Protein 9JWS (pdb70)

Secondary structure (DSSP, 8-state):
--HHHHHHHHHHHHHHHHHHHHHHTT--SHHHHHHHHHHHHHHHHHHHHHHHHHTT-SEE--EEHHHHHHHHHHHHHHHHHHHHHHT--HHHHHHHHHHHHHHHHHHHHHHH--SSSHHHHHHHHHHHHHHHHHHHHHHTHHHHHHHHH-HHHHHHHHHHHHHHHHHHTTHHHHHHHSSTTS-SSS-HHHHHHHHHHHHIIIIIIHHHHHHHTHHHHH--/--HHHHHHHHHHHHHHHHHHHHHHTT--SHHHHHHHHHHHHHHHHHHHHHHHHHTT-SEE--EEHHHHHHHHHHHHHHHHHHHHHHT--HHHHHHHHHHHHHHHHHHHHHHH--SSSHHHHHHHHHHHHHHHHHHHHHHTHHHHHHHHH-HHHHHHHHHHHHHHHHHHTTHHHHHHHSSTTS-SSS-HHHHHHHHHHHHIIIIIIHHHHHHHTHHHHHHTT--

B-factor: mean 29.85, std 14.88, range [8.4, 83.95]

Organism: Haloquadratum walsbyi (strain DSM 16790 / HBSQ001) (NCBI:txid362976)

Structure (mmCIF, N/CA/C/O backbone):
data_9JWS
#
_entry.id   9JWS
#
_cell.length_a   61.460
_cell.length_b   62.470
_cell.length_c   122.350
_cell.angle_alpha   90.00
_cell.angle_beta   90.00
_cell.angle_gamma   90.00
#
_symmetry.space_group_name_H-M   'P 21 21 21'
#
loop_
_entity.id
_entity.type
_entity.pdbx_description
1 polymer 'Bacteriorhodopsin-II-like protein'
2 non-polymer RETINAL
3 non-polymer 'MAGNESIUM ION'
4 water water
#
loop_
_atom_site.group_PDB
_atom_site.id
_atom_site.type_symbol
_atom_site.label_atom_id
_atom_site.label_alt_id
_atom_site.label_comp_id
_atom_site.label_asym_id
_atom_site.label_entity_id
_atom_site.label_seq_id
_atom_site.pdbx_PDB_ins_code
_atom_site.Cartn_x
_atom_site.Cartn_y
_atom_site.Cartn_z
_atom_site.occupancy
_atom_site.B_iso_or_equiv
_atom_site.auth_seq_id
_atom_site.auth_comp_id
_atom_site.auth_asym_id
_atom_site.auth_atom_id
_atom_site.pdbx_PDB_model_num
ATOM 1 N N . SER A 1 6 ? -21.152 21.023 16.528 1.00 29.17 6 SER A N 1
ATOM 2 C CA . SER A 1 6 ? -20.910 22.121 15.599 1.00 39.21 6 SER A CA 1
ATOM 3 C C . SER A 1 6 ? -20.680 21.603 14.185 1.00 31.19 6 SER A C 1
ATOM 4 O O . SER A 1 6 ? -20.258 22.348 13.300 1.00 24.44 6 SER A O 1
ATOM 7 N N . GLU A 1 7 ? -20.964 20.320 13.976 1.00 27.47 7 GLU A N 1
ATOM 8 C CA . GLU A 1 7 ? -20.740 19.691 12.683 1.00 36.43 7 GLU A CA 1
ATOM 9 C C . GLU A 1 7 ? -21.971 19.699 11.787 1.00 26.12 7 GLU A C 1
ATOM 10 O O . GLU A 1 7 ? -21.843 19.419 10.590 1.00 24.68 7 GLU A O 1
ATOM 16 N N . ALA A 1 8 ? -23.154 19.993 12.334 1.00 33.09 8 ALA A N 1
ATOM 17 C CA . ALA A 1 8 ? -24.358 20.036 11.512 1.00 20.05 8 ALA A CA 1
ATOM 18 C C . ALA A 1 8 ? -24.252 21.085 10.412 1.00 21.51 8 ALA A C 1
ATOM 19 O O . ALA A 1 8 ? -24.748 20.869 9.300 1.00 21.58 8 ALA A O 1
ATOM 21 N N . THR A 1 9 ? -23.585 22.208 10.692 1.00 22.32 9 THR A N 1
ATOM 22 C CA . THR A 1 9 ? -23.402 23.240 9.676 1.00 22.25 9 THR A CA 1
ATOM 23 C C . THR A 1 9 ? -22.596 22.711 8.496 1.00 24.61 9 THR A C 1
ATOM 24 O O . THR A 1 9 ? -22.966 22.913 7.333 1.00 26.55 9 THR A O 1
ATOM 28 N N . TRP A 1 10 ? -21.498 22.008 8.776 1.00 20.58 10 TRP A N 1
ATOM 29 C CA . TRP A 1 10 ? -20.664 21.493 7.696 1.00 19.07 10 TRP A CA 1
ATOM 30 C C . TRP A 1 10 ? -21.324 20.323 6.979 1.00 15.24 10 TRP A C 1
ATOM 31 O O . TRP A 1 10 ? -21.152 20.167 5.764 1.00 13.37 10 TRP A O 1
ATOM 42 N N . LEU A 1 11 ? -22.102 19.512 7.699 1.00 12.67 11 LEU A N 1
ATOM 43 C CA . LEU A 1 11 ? -22.862 18.454 7.042 1.00 20.51 11 LEU A CA 1
ATOM 44 C C . LEU A 1 11 ? -23.905 19.033 6.090 1.00 22.50 11 LEU A C 1
ATOM 45 O O . LEU A 1 11 ? -24.091 18.524 4.978 1.00 20.45 11 LEU A O 1
ATOM 50 N N . TRP A 1 12 ? -24.574 20.118 6.490 1.00 17.75 12 TRP A N 1
ATOM 51 C CA . TRP A 1 12 ? -25.546 20.743 5.597 1.00 23.24 12 TRP A CA 1
ATOM 52 C C . TRP A 1 12 ? -24.868 21.462 4.436 1.00 21.25 12 TRP A C 1
ATOM 53 O O . TRP A 1 12 ? -25.423 21.517 3.331 1.00 21.26 12 TRP A O 1
ATOM 64 N N . ILE A 1 13 ? -23.672 22.010 4.661 1.00 20.03 13 ILE A N 1
ATOM 65 C CA . ILE A 1 13 ? -22.906 22.597 3.563 1.00 20.69 13 ILE A CA 1
ATOM 66 C C . ILE A 1 13 ? -22.561 21.529 2.530 1.00 18.80 13 ILE A C 1
ATOM 67 O O . ILE A 1 13 ? -22.741 21.727 1.321 1.00 20.49 13 ILE A O 1
ATOM 72 N N . GLY A 1 14 ? -22.061 20.380 2.993 1.00 18.83 14 GLY A N 1
ATOM 73 C CA . GLY A 1 14 ? -21.802 19.279 2.078 1.00 18.01 14 GLY A CA 1
ATOM 74 C C . GLY A 1 14 ? -23.056 18.810 1.364 1.00 15.68 14 GLY A C 1
ATOM 75 O O . GLY A 1 14 ? -23.028 18.524 0.162 1.00 16.76 14 GLY A O 1
ATOM 76 N N . THR A 1 15 ? -24.173 18.737 2.091 1.00 13.27 15 THR A N 1
ATOM 77 C CA . THR A 1 15 ? -25.444 18.338 1.494 1.00 17.00 15 THR A CA 1
ATOM 78 C C . THR A 1 15 ? -25.815 19.255 0.336 1.00 20.19 15 THR A C 1
ATOM 79 O O . THR A 1 15 ? -26.054 18.796 -0.788 1.00 18.36 15 THR A O 1
ATOM 83 N N . ILE A 1 16 ? -25.871 20.563 0.602 1.00 21.56 16 ILE A N 1
ATOM 84 C CA . ILE A 1 16 ? -26.285 21.521 -0.419 1.00 20.83 16 ILE A CA 1
ATOM 85 C C . ILE A 1 16 ? -25.307 21.526 -1.588 1.00 21.25 16 ILE A C 1
ATOM 86 O O . ILE A 1 16 ? -25.716 21.622 -2.752 1.00 21.53 16 ILE A O 1
ATOM 91 N N . GLY A 1 17 ? -24.004 21.438 -1.305 1.00 20.42 17 GLY A N 1
ATOM 92 C CA . GLY A 1 17 ? -23.032 21.419 -2.388 1.00 18.54 17 GLY A CA 1
ATOM 93 C C . GLY A 1 17 ? -23.208 20.224 -3.305 1.00 15.49 17 GLY A C 1
ATOM 94 O O . GLY A 1 17 ? -23.201 20.358 -4.534 1.00 14.13 17 GLY A O 1
ATOM 95 N N . MET A 1 18 ? -23.379 19.035 -2.718 1.00 17.78 18 MET A N 1
ATOM 96 C CA . MET A 1 18 ? -23.619 17.844 -3.525 1.00 20.40 18 MET A CA 1
ATOM 97 C C . MET A 1 18 ? -24.920 17.963 -4.311 1.00 22.14 18 MET A C 1
ATOM 98 O O . MET A 1 18 ? -24.995 17.528 -5.466 1.00 19.06 18 MET A O 1
ATOM 103 N N . VAL A 1 19 ? -25.956 18.547 -3.702 1.00 19.19 19 VAL A N 1
ATOM 104 C CA . VAL A 1 19 ? -27.234 18.705 -4.394 1.00 17.50 19 VAL A CA 1
ATOM 105 C C . VAL A 1 19 ? -27.071 19.609 -5.611 1.00 19.69 19 VAL A C 1
ATOM 106 O O . VAL A 1 19 ? -27.577 19.311 -6.701 1.00 20.23 19 VAL A O 1
ATOM 110 N N . LEU A 1 20 ? -26.380 20.739 -5.436 1.00 13.25 20 LEU A N 1
ATOM 111 C CA . LEU A 1 20 ? -26.151 21.646 -6.558 1.00 17.37 20 LEU A CA 1
ATOM 112 C C . LEU A 1 20 ? -25.341 20.970 -7.658 1.00 17.53 20 LEU A C 1
ATOM 113 O O . LEU A 1 20 ? -25.667 21.097 -8.846 1.00 17.16 20 LEU A O 1
ATOM 118 N N . GLY A 1 21 ? -24.282 20.248 -7.284 1.00 20.61 21 GLY A N 1
ATOM 119 C CA . GLY A 1 21 ? -23.514 19.517 -8.280 1.00 19.89 21 GLY A CA 1
ATOM 120 C C . GLY A 1 21 ? -24.359 18.519 -9.050 1.00 22.16 21 GLY A C 1
ATOM 121 O O . GLY A 1 21 ? -24.261 18.419 -10.278 1.00 23.95 21 GLY A O 1
ATOM 122 N N . THR A 1 22 ? -25.211 17.775 -8.340 1.00 16.54 22 THR A N 1
ATOM 123 C CA . THR A 1 22 ? -26.047 16.771 -8.988 1.00 21.90 22 THR A CA 1
ATOM 124 C C . THR A 1 22 ? -27.049 17.416 -9.935 1.00 23.24 22 THR A C 1
ATOM 125 O O . THR A 1 22 ? -27.245 16.944 -11.060 1.00 21.96 22 THR A O 1
ATOM 129 N N . VAL A 1 23 ? -27.714 18.483 -9.486 1.00 17.89 23 VAL A N 1
ATOM 130 C CA . VAL A 1 23 ? -28.696 19.153 -10.334 1.00 23.91 23 VAL A CA 1
ATOM 131 C C . VAL A 1 23 ? -28.024 19.715 -11.579 1.00 27.36 23 VAL A C 1
ATOM 132 O O . VAL A 1 23 ? -28.559 19.618 -12.691 1.00 27.80 23 VAL A O 1
ATOM 136 N N . TYR A 1 24 ? -26.827 20.285 -11.419 1.00 28.13 24 TYR A N 1
ATOM 137 C CA . TYR A 1 24 ? -26.105 20.829 -12.563 1.00 26.16 24 TYR A CA 1
ATOM 138 C C . TYR A 1 24 ? -25.739 19.728 -13.552 1.00 23.55 24 TYR A C 1
ATOM 139 O O . TYR A 1 24 ? -25.936 19.875 -14.765 1.00 25.00 24 TYR A O 1
ATOM 148 N N . PHE A 1 25 ? -25.219 18.605 -13.047 1.00 26.72 25 PHE A N 1
ATOM 149 C CA . PHE A 1 25 ? -24.863 17.498 -13.930 1.00 26.07 25 PHE A CA 1
ATOM 150 C C . PHE A 1 25 ? -26.092 16.938 -14.640 1.00 30.60 25 PHE A C 1
ATOM 151 O O . PHE A 1 25 ? -26.030 16.587 -15.826 1.00 27.79 25 PHE A O 1
ATOM 159 N N . ALA A 1 26 ? -27.224 16.862 -13.935 1.00 21.90 26 ALA A N 1
ATOM 160 C CA . ALA A 1 26 ? -28.442 16.336 -14.543 1.00 31.40 26 ALA A CA 1
ATOM 161 C C . ALA A 1 26 ? -28.957 17.261 -15.637 1.00 31.68 26 ALA A C 1
ATOM 162 O O . ALA A 1 26 ? -29.376 16.796 -16.704 1.00 32.96 26 ALA A O 1
ATOM 164 N N . VAL A 1 27 ? -28.933 18.574 -15.393 1.00 26.51 27 VAL A N 1
ATOM 165 C CA . VAL A 1 27 ? -29.369 19.521 -16.416 1.00 33.17 27 VAL A CA 1
ATOM 166 C C . VAL A 1 27 ? -28.433 19.465 -17.617 1.00 36.62 27 VAL A C 1
ATOM 167 O O . VAL A 1 27 ? -28.867 19.593 -18.769 1.00 40.63 27 VAL A O 1
ATOM 171 N N . ARG A 1 28 ? -27.136 19.259 -17.371 1.00 37.23 28 ARG A N 1
ATOM 172 C CA . ARG A 1 28 ? -26.200 19.064 -18.473 1.00 34.86 28 ARG A CA 1
ATOM 173 C C . ARG A 1 28 ? -26.433 17.757 -19.216 1.00 44.06 28 ARG A C 1
ATOM 174 O O . ARG A 1 28 ? -26.060 17.652 -20.390 1.00 47.78 28 ARG A O 1
ATOM 182 N N . GLY A 1 29 ? -27.036 16.762 -18.564 1.00 43.15 29 GLY A N 1
ATOM 183 C CA . GLY A 1 29 ? -27.136 15.447 -19.170 1.00 44.74 29 GLY A CA 1
ATOM 184 C C . GLY A 1 29 ? -28.093 15.370 -20.343 1.00 45.83 29 GLY A C 1
ATOM 185 O O . GLY A 1 29 ? -27.852 14.613 -21.288 1.00 50.89 29 GLY A O 1
ATOM 186 N N . ARG A 1 30 ? -29.180 16.139 -20.304 1.00 42.79 30 ARG A N 1
ATOM 187 C CA . ARG A 1 30 ? -30.227 16.000 -21.308 1.00 52.06 30 ARG A CA 1
ATOM 188 C C . ARG A 1 30 ? -29.688 16.286 -22.707 1.00 53.90 30 ARG A C 1
ATOM 189 O O . ARG A 1 30 ? -28.743 17.058 -22.892 1.00 57.30 30 ARG A O 1
ATOM 197 N N . GLY A 1 31 ? -30.297 15.639 -23.698 1.00 53.86 31 GLY A N 1
ATOM 198 C CA . GLY A 1 31 ? -29.892 15.807 -25.077 1.00 53.01 31 GLY A CA 1
ATOM 199 C C . GLY A 1 31 ? -28.722 14.958 -25.515 1.00 63.39 31 GLY A C 1
ATOM 200 O O . GLY A 1 31 ? -28.184 15.194 -26.604 1.00 75.15 31 GLY A O 1
ATOM 201 N N . SER A 1 32 ? -28.310 13.979 -24.714 1.00 62.80 32 SER A N 1
ATOM 202 C CA . SER A 1 32 ? -27.161 13.153 -25.059 1.00 61.57 32 SER A CA 1
ATOM 203 C C . SER A 1 32 ? -27.534 12.152 -26.144 1.00 63.79 32 SER A C 1
ATOM 204 O O . SER A 1 32 ? -28.631 11.586 -26.138 1.00 59.62 32 SER A O 1
ATOM 207 N N . THR A 1 33 ? -26.609 11.933 -27.077 1.00 70.02 33 THR A N 1
ATOM 208 C CA . THR A 1 33 ? -26.857 11.089 -28.239 1.00 72.77 33 THR A CA 1
ATOM 209 C C . THR A 1 33 ? -26.071 9.784 -28.197 1.00 70.64 33 THR A C 1
ATOM 210 O O . THR A 1 33 ? -26.668 8.703 -28.181 1.00 73.49 33 THR A O 1
ATOM 214 N N . ASP A 1 34 ? -24.744 9.853 -28.181 1.00 67.10 34 ASP A N 1
ATOM 215 C CA . ASP A 1 34 ? -23.940 8.640 -28.194 1.00 68.60 34 ASP A CA 1
ATOM 216 C C . ASP A 1 34 ? -24.064 7.909 -26.859 1.00 62.64 34 ASP A C 1
ATOM 217 O O . ASP A 1 34 ? -24.047 8.543 -25.799 1.00 63.66 34 ASP A O 1
ATOM 222 N N . PRO A 1 35 ? -24.192 6.579 -26.877 1.00 65.14 35 PRO A N 1
ATOM 223 C CA . PRO A 1 35 ? -24.377 5.844 -25.614 1.00 62.18 35 PRO A CA 1
ATOM 224 C C . PRO A 1 35 ? -23.195 5.950 -24.666 1.00 62.38 35 PRO A C 1
ATOM 225 O O . PRO A 1 35 ? -23.380 5.820 -23.449 1.00 61.97 35 PRO A O 1
ATOM 229 N N . GLU A 1 36 ? -21.983 6.170 -25.180 1.00 62.15 36 GLU A N 1
ATOM 230 C CA . GLU A 1 36 ? -20.839 6.372 -24.295 1.00 57.26 36 GLU A CA 1
ATOM 231 C C . GLU A 1 36 ? -20.995 7.656 -23.490 1.00 47.38 36 GLU A C 1
ATOM 232 O O . GLU A 1 36 ? -20.738 7.675 -22.277 1.00 42.29 36 GLU A O 1
ATOM 238 N N . GLN A 1 37 ? -21.412 8.741 -24.150 1.00 44.75 37 GLN A N 1
ATOM 239 C CA . GLN A 1 37 ? -21.747 9.953 -23.416 1.00 43.33 37 GLN A CA 1
ATOM 240 C C . GLN A 1 37 ? -22.829 9.673 -22.388 1.00 42.77 37 GLN A C 1
ATOM 241 O O . GLN A 1 37 ? -22.786 10.203 -21.275 1.00 42.69 37 GLN A O 1
ATOM 247 N N . GLN A 1 38 ? -23.796 8.824 -22.736 1.00 44.46 38 GLN A N 1
ATOM 248 C CA . GLN A 1 38 ? -24.858 8.506 -21.790 1.00 47.48 38 GLN A CA 1
ATOM 249 C C . GLN A 1 38 ? -24.299 7.809 -20.558 1.00 47.59 38 GLN A C 1
ATOM 250 O O . GLN A 1 38 ? -24.679 8.140 -19.432 1.00 43.12 38 GLN A O 1
ATOM 256 N N . THR A 1 39 ? -23.372 6.867 -20.748 1.00 44.16 39 THR A N 1
ATOM 257 C CA . THR A 1 39 ? -22.715 6.229 -19.610 1.00 43.41 39 THR A CA 1
ATOM 258 C C . THR A 1 39 ? -22.003 7.264 -18.748 1.00 33.14 39 THR A C 1
ATOM 259 O O . THR A 1 39 ? -22.126 7.261 -17.512 1.00 31.14 39 THR A O 1
ATOM 263 N N . TYR A 1 40 ? -21.241 8.151 -19.393 1.00 33.87 40 TYR A N 1
ATOM 264 C CA . TYR A 1 40 ? -20.537 9.206 -18.669 1.00 36.33 40 TYR A CA 1
ATOM 265 C C . TYR A 1 40 ? -21.502 10.030 -17.826 1.00 35.89 40 TYR A C 1
ATOM 266 O O . TYR A 1 40 ? -21.252 10.286 -16.643 1.00 29.56 40 TYR A O 1
ATOM 275 N N . TYR A 1 41 ? -22.616 10.451 -18.426 1.00 31.40 41 TYR A N 1
ATOM 276 C CA . TYR A 1 41 ? -23.573 11.304 -17.728 1.00 32.40 41 TYR A CA 1
ATOM 277 C C . TYR A 1 41 ? -24.225 10.565 -16.565 1.00 26.27 41 TYR A C 1
ATOM 278 O O . TYR A 1 41 ? -24.326 11.106 -15.457 1.00 23.61 41 TYR A O 1
ATOM 287 N N . ILE A 1 42 ? -24.655 9.320 -16.791 1.00 32.09 42 ILE A N 1
ATOM 288 C CA . ILE A 1 42 ? -25.291 8.549 -15.722 1.00 27.13 42 ILE A CA 1
ATOM 289 C C . ILE A 1 42 ? -24.348 8.414 -14.533 1.00 25.54 42 ILE A C 1
ATOM 290 O O . ILE A 1 42 ? -24.725 8.690 -13.390 1.00 26.62 42 ILE A O 1
ATOM 295 N N . ILE A 1 43 ? -23.101 8.005 -14.785 1.00 25.57 43 ILE A N 1
ATOM 296 C CA . ILE A 1 43 ? -22.159 7.783 -13.687 1.00 25.59 43 ILE A CA 1
ATOM 297 C C . ILE A 1 43 ? -21.824 9.097 -12.983 1.00 23.85 43 ILE A C 1
ATOM 298 O O . ILE A 1 43 ? -21.857 9.191 -11.743 1.00 21.78 43 ILE A O 1
ATOM 303 N N . THR A 1 44 ? -21.476 10.126 -13.764 1.00 22.49 44 THR A N 1
ATOM 304 C CA . THR A 1 44 ? -21.043 11.403 -13.217 1.00 22.39 44 THR A CA 1
ATOM 305 C C . THR A 1 44 ? -22.154 12.118 -12.463 1.00 21.92 44 THR A C 1
ATOM 306 O O . THR A 1 44 ? -21.860 12.926 -11.578 1.00 19.87 44 THR A O 1
ATOM 310 N N . THR A 1 45 ? -23.419 11.837 -12.781 1.00 26.75 45 THR A N 1
ATOM 311 C CA . THR A 1 45 ? -24.520 12.383 -11.999 1.00 21.85 45 THR A CA 1
ATOM 312 C C . THR A 1 45 ? -24.875 11.500 -10.811 1.00 18.76 45 THR A C 1
ATOM 313 O O . THR A 1 45 ? -25.322 12.013 -9.778 1.00 21.72 45 THR A O 1
ATOM 317 N N . LEU A 1 46 ? -24.666 10.186 -10.926 1.00 16.38 46 LEU A N 1
ATOM 318 C CA . LEU A 1 46 ? -24.979 9.282 -9.827 1.00 21.24 46 LEU A CA 1
ATOM 319 C C . LEU A 1 46 ? -24.032 9.465 -8.650 1.00 18.98 46 LEU A C 1
ATOM 320 O O . LEU A 1 46 ? -24.444 9.292 -7.498 1.00 19.50 46 LEU A O 1
ATOM 325 N N . ILE A 1 47 ? -22.773 9.806 -8.910 1.00 17.90 47 ILE A N 1
ATOM 326 C CA . ILE A 1 47 ? -21.803 9.959 -7.819 1.00 15.70 47 ILE A CA 1
ATOM 327 C C . ILE A 1 47 ? -22.236 11.050 -6.833 1.00 17.45 47 ILE A C 1
ATOM 328 O O . ILE A 1 47 ? -22.414 10.758 -5.632 1.00 16.97 47 ILE A O 1
ATOM 333 N N . PRO A 1 48 ? -22.440 12.305 -7.264 1.00 19.19 48 PRO A N 1
ATOM 334 C CA . PRO A 1 48 ? -22.838 13.336 -6.295 1.00 22.64 48 PRO A CA 1
ATOM 335 C C . PRO A 1 48 ? -24.222 13.120 -5.715 1.00 20.06 48 PRO A C 1
ATOM 336 O O . PRO A 1 48 ? -24.482 13.597 -4.608 1.00 23.26 48 PRO A O 1
ATOM 340 N N . ALA A 1 49 ? -25.115 12.413 -6.413 1.00 18.56 49 ALA A N 1
ATOM 341 C CA . ALA A 1 49 ? -26.428 12.125 -5.842 1.00 19.96 49 ALA A CA 1
ATOM 342 C C . ALA A 1 49 ? -26.314 11.193 -4.641 1.00 19.53 49 ALA A C 1
ATOM 343 O O . ALA A 1 49 ? -26.954 11.419 -3.604 1.00 19.35 49 ALA A O 1
ATOM 345 N N . ILE A 1 50 ? -25.505 10.138 -4.765 1.00 22.19 50 ILE A N 1
ATOM 346 C CA . ILE A 1 50 ? -25.243 9.257 -3.631 1.00 20.74 50 ILE A CA 1
ATOM 347 C C . ILE A 1 50 ? -24.585 10.036 -2.500 1.00 21.12 50 ILE A C 1
ATOM 348 O O . ILE A 1 50 ? -24.924 9.859 -1.318 1.00 24.32 50 ILE A O 1
ATOM 353 N N . ALA A 1 51 ? -23.633 10.911 -2.842 1.00 15.30 51 ALA A N 1
ATOM 354 C CA . ALA A 1 51 ? -23.001 11.730 -1.812 1.00 21.27 51 ALA A CA 1
ATOM 355 C C . ALA A 1 51 ? -24.022 12.596 -1.081 1.00 17.07 51 ALA A C 1
ATOM 356 O O . ALA A 1 51 ? -23.993 12.698 0.152 1.00 17.83 51 ALA A O 1
ATOM 358 N N . ALA A 1 52 ? -24.930 13.228 -1.828 1.00 19.85 52 ALA A N 1
ATOM 359 C CA . ALA A 1 52 ? -25.947 14.083 -1.225 1.00 19.49 52 ALA A CA 1
ATOM 360 C C . ALA A 1 52 ? -26.878 13.287 -0.324 1.00 20.18 52 ALA A C 1
ATOM 361 O O . ALA A 1 52 ? -27.260 13.755 0.755 1.00 18.51 52 ALA A O 1
ATOM 363 N N . ALA A 1 53 ? -27.268 12.086 -0.757 1.00 16.90 53 ALA A N 1
ATOM 364 C CA . ALA A 1 53 ? -28.108 11.240 0.085 1.00 20.83 53 ALA A CA 1
ATOM 365 C C . ALA A 1 53 ? -27.408 10.914 1.399 1.00 18.28 53 ALA A C 1
ATOM 366 O O . ALA A 1 53 ? -28.001 11.030 2.480 1.00 17.24 53 ALA A O 1
ATOM 368 N N . ALA A 1 54 ? -26.133 10.519 1.326 1.00 19.82 54 ALA A N 1
ATOM 369 C CA . ALA A 1 54 ? -25.397 10.190 2.546 1.00 21.45 54 ALA A CA 1
ATOM 370 C C . ALA A 1 54 ? -25.255 11.404 3.461 1.00 18.04 54 ALA A C 1
ATOM 371 O O . ALA A 1 54 ? -25.392 11.290 4.687 1.00 12.87 54 ALA A O 1
ATOM 373 N N . TYR A 1 55 ? -24.984 12.577 2.884 1.00 14.77 55 TYR A N 1
ATOM 374 C CA . TYR A 1 55 ? -24.812 13.774 3.702 1.00 17.09 55 TYR A CA 1
ATOM 375 C C . TYR A 1 55 ? -26.121 14.190 4.363 1.00 14.47 55 TYR A C 1
ATOM 376 O O . TYR A 1 55 ? -26.130 14.595 5.532 1.00 12.01 55 TYR A O 1
ATOM 385 N N . LEU A 1 56 ? -27.237 14.098 3.634 1.00 14.40 56 LEU A N 1
ATOM 386 C CA . LEU A 1 56 ? -28.534 14.381 4.239 1.00 19.58 56 LEU A CA 1
ATOM 387 C C . LEU A 1 56 ? -28.840 13.396 5.359 1.00 22.25 56 LEU A C 1
ATOM 388 O O . LEU A 1 56 ? -29.400 13.778 6.394 1.00 21.77 56 LEU A O 1
ATOM 393 N N . ALA A 1 57 ? -28.493 12.121 5.164 1.00 14.29 57 ALA A N 1
ATOM 394 C CA . ALA A 1 57 ? -28.668 11.139 6.229 1.00 19.01 57 ALA A CA 1
ATOM 395 C C . ALA A 1 57 ? -27.883 11.539 7.472 1.00 17.22 57 ALA A C 1
ATOM 396 O O . ALA A 1 57 ? -28.421 11.552 8.585 1.00 19.04 57 ALA A O 1
ATOM 398 N N . MET A 1 58 ? -26.606 11.884 7.295 1.00 18.63 58 MET A N 1
ATOM 399 C CA . MET A 1 58 ? -25.777 12.273 8.433 1.00 21.70 58 MET A CA 1
ATOM 400 C C . MET A 1 58 ? -26.323 13.517 9.129 1.00 21.65 58 MET A C 1
ATOM 401 O O . MET A 1 58 ? -26.293 13.611 10.362 1.00 20.26 58 MET A O 1
ATOM 406 N N . ALA A 1 59 ? -26.829 14.482 8.358 1.00 18.45 59 ALA A N 1
ATOM 407 C CA . ALA A 1 59 ? -27.241 15.757 8.936 1.00 19.61 59 ALA A CA 1
ATOM 408 C C . ALA A 1 59 ? -28.525 15.664 9.755 1.00 18.49 59 ALA A C 1
ATOM 409 O O . ALA A 1 59 ? -28.759 16.530 10.605 1.00 18.72 59 ALA A O 1
ATOM 411 N N . THR A 1 60 ? -29.358 14.644 9.534 1.00 14.61 60 THR A N 1
ATOM 412 C CA . THR A 1 60 ? -30.687 14.581 10.135 1.00 20.07 60 THR A CA 1
ATOM 413 C C . THR A 1 60 ? -30.793 13.521 11.232 1.00 18.07 60 THR A C 1
ATOM 414 O O . THR A 1 60 ? -31.853 12.918 11.417 1.00 14.74 60 THR A O 1
ATOM 418 N N . GLY A 1 61 ? -29.710 13.288 11.971 1.00 18.43 61 GLY A N 1
ATOM 419 C CA . GLY A 1 61 ? -29.726 12.352 13.074 1.00 19.73 61 GLY A CA 1
ATOM 420 C C . GLY A 1 61 ? -29.531 10.901 12.697 1.00 23.16 61 GLY A C 1
ATOM 421 O O . GLY A 1 61 ? -29.321 10.069 13.589 1.00 20.98 61 GLY A O 1
ATOM 422 N N . LEU A 1 62 ? -29.599 10.565 11.414 1.00 21.70 62 LEU A N 1
ATOM 423 C CA . LEU A 1 62 ? -29.238 9.239 10.941 1.00 21.26 62 LEU A CA 1
ATOM 424 C C . LEU A 1 62 ? -27.777 9.272 10.495 1.00 26.16 62 LEU A C 1
ATOM 425 O O . LEU A 1 62 ? -27.061 10.253 10.716 1.00 26.46 62 LEU A O 1
ATOM 430 N N . GLY A 1 63 ? -27.309 8.198 9.870 1.00 22.65 63 GLY A N 1
ATOM 431 C CA . GLY A 1 63 ? -25.968 8.201 9.318 1.00 22.48 63 GLY A CA 1
ATOM 432 C C . GLY A 1 63 ? -24.874 7.876 10.316 1.00 17.88 63 GLY A C 1
ATOM 433 O O . GLY A 1 63 ? -23.814 7.373 9.933 1.00 21.07 63 GLY A O 1
ATOM 434 N N . VAL A 1 64 ? -25.111 8.160 11.594 1.00 16.79 64 VAL A N 1
ATOM 435 C CA . VAL A 1 64 ? -24.143 7.912 12.656 1.00 26.49 64 VAL A CA 1
ATOM 436 C C . VAL A 1 64 ? -24.794 7.001 13.691 1.00 24.05 64 VAL A C 1
ATOM 437 O O . VAL A 1 64 ? -25.955 7.206 14.066 1.00 26.75 64 VAL A O 1
ATOM 441 N N . ILE A 1 65 ? -24.061 5.975 14.121 1.00 30.01 65 ILE A N 1
ATOM 442 C CA . ILE A 1 65 ? -24.528 5.034 15.133 1.00 30.86 65 ILE A CA 1
ATOM 443 C C . ILE A 1 65 ? -23.566 5.069 16.311 1.00 39.37 65 ILE A C 1
ATOM 444 O O . ILE A 1 65 ? -22.344 5.045 16.122 1.00 44.04 65 ILE A O 1
ATOM 449 N N . SER A 1 66 ? -24.116 5.121 17.520 1.00 44.80 66 SER A N 1
ATOM 450 C CA . SER A 1 66 ? -23.303 5.110 18.729 1.00 50.84 66 SER A CA 1
ATOM 451 C C . SER A 1 66 ? -22.638 3.749 18.903 1.00 58.89 66 SER A C 1
ATOM 452 O O . SER A 1 66 ? -23.052 2.762 18.294 1.00 61.31 66 SER A O 1
ATOM 455 N N . ASP A 1 76 ? -20.263 6.338 18.006 1.00 54.20 76 ASP A N 1
ATOM 456 C CA . ASP A 1 76 ? -19.105 5.453 17.991 1.00 51.50 76 ASP A CA 1
ATOM 457 C C . ASP A 1 76 ? -18.729 5.065 16.565 1.00 53.59 76 ASP A C 1
ATOM 458 O O . ASP A 1 76 ? -17.568 4.764 16.286 1.00 59.86 76 ASP A O 1
ATOM 463 N N . ILE A 1 77 ? -19.707 5.073 15.658 1.00 47.14 77 ILE A N 1
ATOM 464 C CA . ILE A 1 77 ? -19.484 4.649 14.281 1.00 44.10 77 ILE A CA 1
ATOM 465 C C . ILE A 1 77 ? -20.200 5.607 13.338 1.00 40.97 77 ILE A C 1
ATOM 466 O O . ILE A 1 77 ? -21.244 6.174 13.670 1.00 43.13 77 ILE A O 1
ATOM 471 N N . TYR A 1 78 ? -19.635 5.765 12.140 1.00 39.85 78 TYR A N 1
ATOM 472 C CA . TYR A 1 78 ? -20.208 6.562 11.059 1.00 35.79 78 TYR A CA 1
ATOM 473 C C . TYR A 1 78 ? -20.396 5.623 9.875 1.00 26.47 78 TYR A C 1
ATOM 474 O O . TYR A 1 78 ? -19.419 5.254 9.215 1.00 30.68 78 TYR A O 1
ATOM 483 N N . TRP A 1 79 ? -21.638 5.236 9.594 1.00 22.43 79 TRP A N 1
ATOM 484 C CA . TRP A 1 79 ? -21.864 4.272 8.524 1.00 19.80 79 TRP A CA 1
ATOM 485 C C . TRP A 1 79 ? -22.140 4.927 7.178 1.00 18.91 79 TRP A C 1
ATOM 486 O O . TRP A 1 79 ? -21.858 4.323 6.137 1.00 15.49 79 TRP A O 1
ATOM 497 N N . ALA A 1 80 ? -22.671 6.152 7.170 1.00 17.64 80 ALA A N 1
ATOM 498 C CA . ALA A 1 80 ? -23.065 6.777 5.911 1.00 17.65 80 ALA A CA 1
ATOM 499 C C . ALA A 1 80 ? -21.853 7.169 5.073 1.00 16.99 80 ALA A C 1
ATOM 500 O O . ALA A 1 80 ? -21.875 7.038 3.843 1.00 18.99 80 ALA A O 1
ATOM 502 N N . ARG A 1 81 ? -20.784 7.645 5.715 1.00 18.76 81 ARG A N 1
ATOM 503 C CA . ARG A 1 81 ? -19.593 8.040 4.967 1.00 19.64 81 ARG A CA 1
ATOM 504 C C . ARG A 1 81 ? -18.955 6.843 4.273 1.00 14.42 81 ARG A C 1
ATOM 505 O O . ARG A 1 81 ? -18.622 6.902 3.082 1.00 16.62 81 ARG A O 1
ATOM 513 N N . TYR A 1 82 ? -18.787 5.738 4.999 1.00 16.22 82 TYR A N 1
ATOM 514 C CA . TYR A 1 82 ? -18.134 4.577 4.409 1.00 18.75 82 TYR A CA 1
ATOM 515 C C . TYR A 1 82 ? -19.016 3.908 3.363 1.00 17.34 82 TYR A C 1
ATOM 516 O O . TYR A 1 82 ? -18.503 3.403 2.360 1.00 17.36 82 TYR A O 1
ATOM 525 N N . ALA A 1 83 ? -20.336 3.905 3.564 1.00 16.75 83 ALA A N 1
ATOM 526 C CA . ALA A 1 83 ? -21.236 3.423 2.521 1.00 15.74 83 ALA A CA 1
ATOM 527 C C . ALA A 1 83 ? -21.103 4.269 1.260 1.00 17.85 83 ALA A C 1
ATOM 528 O O . ALA A 1 83 ? -20.991 3.741 0.145 1.00 19.01 83 ALA A O 1
ATOM 530 N N . ASP A 1 84 ? -21.117 5.590 1.403 1.00 17.86 84 ASP A N 1
ATOM 531 C CA . ASP A 1 84 ? -20.944 6.496 0.244 1.00 18.41 84 ASP A CA 1
ATOM 532 C C . ASP A 1 84 ? -19.621 6.188 -0.457 1.00 22.32 84 ASP A C 1
ATOM 533 O O . ASP A 1 84 ? -19.619 6.165 -1.683 1.00 17.84 84 ASP A O 1
ATOM 538 N N . TRP A 1 85 ? -18.549 5.964 0.317 1.00 23.20 85 TRP A N 1
ATOM 539 C CA . TRP A 1 85 ? -17.256 5.715 -0.315 1.00 23.21 85 TRP A CA 1
ATOM 540 C C . TRP A 1 85 ? -17.263 4.395 -1.082 1.00 24.47 85 TRP A C 1
ATOM 541 O O . TRP A 1 85 ? -16.892 4.352 -2.267 1.00 22.57 85 TRP A O 1
ATOM 552 N N . LEU A 1 86 ? -17.701 3.311 -0.422 1.00 24.70 86 LEU A N 1
ATOM 553 C CA . LEU A 1 86 ? -17.817 2.011 -1.079 1.00 22.01 86 LEU A CA 1
ATOM 554 C C . LEU A 1 86 ? -18.636 2.098 -2.353 1.00 19.35 86 LEU A C 1
ATOM 555 O O . LEU A 1 86 ? -18.368 1.371 -3.316 1.00 21.28 86 LEU A O 1
ATOM 560 N N . LEU A 1 87 ? -19.643 2.969 -2.378 1.00 25.96 87 LEU A N 1
ATOM 561 C CA . LEU A 1 87 ? -20.454 3.080 -3.582 1.00 19.62 87 LEU A CA 1
ATOM 562 C C . LEU A 1 87 ? -19.759 3.913 -4.655 1.00 20.01 87 LEU A C 1
ATOM 563 O O . LEU A 1 87 ? -19.619 3.464 -5.796 1.00 25.91 87 LEU A O 1
ATOM 568 N N . THR A 1 88 ? -19.263 5.099 -4.300 1.00 19.05 88 THR A N 1
ATOM 569 C CA . THR A 1 88 ? -18.875 6.081 -5.308 1.00 24.36 88 THR A CA 1
ATOM 570 C C . THR A 1 88 ? -17.460 5.917 -5.848 1.00 20.29 88 THR A C 1
ATOM 571 O O . THR A 1 88 ? -17.220 6.270 -7.009 1.00 17.56 88 THR A O 1
ATOM 575 N N . THR A 1 89 ? -16.505 5.414 -5.064 1.00 19.21 89 THR A N 1
ATOM 576 C CA . THR A 1 89 ? -15.148 5.305 -5.598 1.00 26.00 89 THR A CA 1
ATOM 577 C C . THR A 1 89 ? -15.049 4.371 -6.805 1.00 21.90 89 THR A C 1
ATOM 578 O O . THR A 1 89 ? -14.318 4.713 -7.756 1.00 19.00 89 THR A O 1
ATOM 582 N N . PRO A 1 90 ? -15.732 3.219 -6.851 1.00 17.49 90 PRO A N 1
ATOM 583 C CA . PRO A 1 90 ? -15.718 2.431 -8.093 1.00 19.81 90 PRO A CA 1
ATOM 584 C C . PRO A 1 90 ? -16.297 3.165 -9.288 1.00 17.77 90 PRO A C 1
ATOM 585 O O . PRO A 1 90 ? -15.845 2.922 -10.411 1.00 19.52 90 PRO A O 1
ATOM 589 N N . LEU A 1 91 ? -17.272 4.061 -9.099 1.00 22.69 91 LEU A N 1
ATOM 590 C CA . LEU A 1 91 ? -17.802 4.802 -10.244 1.00 17.91 91 LEU A CA 1
ATOM 591 C C . LEU A 1 91 ? -16.755 5.739 -10.829 1.00 21.97 91 LEU A C 1
ATOM 592 O O . LEU A 1 91 ? -16.630 5.854 -12.055 1.00 25.46 91 LEU A O 1
ATOM 597 N N . LEU A 1 92 ? -16.003 6.429 -9.970 1.00 19.20 92 LEU A N 1
ATOM 598 C CA . LEU A 1 92 ? -14.910 7.261 -10.456 1.00 14.99 92 LEU A CA 1
ATOM 599 C C . LEU A 1 92 ? -13.854 6.422 -11.164 1.00 18.04 92 LEU A C 1
ATOM 600 O O . LEU A 1 92 ? -13.353 6.809 -12.229 1.00 19.58 92 LEU A O 1
ATOM 605 N N . ILE A 1 93 ? -13.516 5.258 -10.600 1.00 16.52 93 ILE A N 1
ATOM 606 C CA . ILE A 1 93 ? -12.562 4.374 -11.269 1.00 20.29 93 ILE A CA 1
ATOM 607 C C . ILE A 1 93 ? -13.079 3.966 -12.645 1.00 16.62 93 ILE A C 1
ATOM 608 O O . ILE A 1 93 ? -12.323 3.927 -13.624 1.00 16.14 93 ILE A O 1
ATOM 613 N N . ILE A 1 94 ? -14.372 3.648 -12.736 1.00 17.65 94 ILE A N 1
ATOM 614 C CA . ILE A 1 94 ? -14.963 3.253 -14.012 1.00 17.39 94 ILE A CA 1
ATOM 615 C C . ILE A 1 94 ? -14.870 4.393 -15.015 1.00 23.37 94 ILE A C 1
ATOM 616 O O . ILE A 1 94 ? -14.532 4.181 -16.184 1.00 22.53 94 ILE A O 1
ATOM 621 N N . ASP A 1 95 ? -15.179 5.616 -14.578 1.00 21.31 95 ASP A N 1
ATOM 622 C CA . ASP A 1 95 ? -15.061 6.771 -15.465 1.00 21.53 95 ASP A CA 1
ATOM 623 C C . ASP A 1 95 ? -13.638 6.911 -15.996 1.00 24.71 95 ASP A C 1
ATOM 624 O O . ASP A 1 95 ? -13.426 7.108 -17.201 1.00 23.97 95 ASP A O 1
ATOM 629 N N . LEU A 1 96 ? -12.646 6.806 -15.106 1.00 20.55 96 LEU A N 1
ATOM 630 C CA . LEU A 1 96 ? -11.255 6.938 -15.538 1.00 25.69 96 LEU A CA 1
ATOM 631 C C . LEU A 1 96 ? -10.877 5.846 -16.533 1.00 26.07 96 LEU A C 1
ATOM 632 O O . LEU A 1 96 ? -10.230 6.120 -17.553 1.00 23.63 96 LEU A O 1
ATOM 637 N N . ALA A 1 97 ? -11.271 4.601 -16.254 1.00 22.25 97 ALA A N 1
ATOM 638 C CA . ALA A 1 97 ? -10.933 3.500 -17.151 1.00 22.65 97 ALA A CA 1
ATOM 639 C C . ALA A 1 97 ? -11.603 3.661 -18.510 1.00 27.60 97 ALA A C 1
ATOM 640 O O . ALA A 1 97 ? -10.986 3.394 -19.549 1.00 25.07 97 ALA A O 1
ATOM 642 N N . LEU A 1 98 ? -12.871 4.082 -18.524 1.00 28.50 98 LEU A N 1
ATOM 643 C CA . LEU A 1 98 ? -13.552 4.354 -19.786 1.00 25.85 98 LEU A CA 1
ATOM 644 C C . LEU A 1 98 ? -12.830 5.434 -20.580 1.00 27.19 98 LEU A C 1
ATOM 645 O O . LEU A 1 98 ? -12.655 5.304 -21.798 1.00 27.25 98 LEU A O 1
ATOM 650 N N . VAL A 1 99 ? -12.419 6.515 -19.913 1.00 22.43 99 VAL A N 1
ATOM 651 C CA . VAL A 1 99 ? -11.665 7.560 -20.603 1.00 28.59 99 VAL A CA 1
ATOM 652 C C . VAL A 1 99 ? -10.370 6.994 -21.177 1.00 31.18 99 VAL A C 1
ATOM 653 O O . VAL A 1 99 ? -9.978 7.323 -22.304 1.00 31.35 99 VAL A O 1
ATOM 657 N N . ALA A 1 100 ? -9.696 6.123 -20.424 1.00 25.73 100 ALA A N 1
ATOM 658 C CA . ALA A 1 100 ? -8.428 5.560 -20.872 1.00 29.68 100 ALA A CA 1
ATOM 659 C C . ALA A 1 100 ? -8.589 4.315 -21.734 1.00 33.63 100 ALA A C 1
ATOM 660 O O . ALA A 1 100 ? -7.628 3.915 -22.404 1.00 29.78 100 ALA A O 1
ATOM 662 N N . GLY A 1 101 ? -9.766 3.698 -21.739 1.00 31.19 101 GLY A N 1
ATOM 663 C CA . GLY A 1 101 ? -9.978 2.473 -22.494 1.00 29.03 101 GLY A CA 1
ATOM 664 C C . GLY A 1 101 ? -9.237 1.260 -21.972 1.00 33.80 101 GLY A C 1
ATOM 665 O O . GLY A 1 101 ? -8.705 0.474 -22.768 1.00 25.22 101 GLY A O 1
ATOM 666 N N . ALA A 1 102 ? -9.185 1.087 -20.654 1.00 32.96 102 ALA A N 1
ATOM 667 C CA . ALA A 1 102 ? -8.506 -0.059 -20.073 1.00 28.98 102 ALA A CA 1
ATOM 668 C C . ALA A 1 102 ? -9.336 -1.329 -20.252 1.00 34.44 102 ALA A C 1
ATOM 669 O O . ALA A 1 102 ? -10.558 -1.291 -20.420 1.00 40.32 102 ALA A O 1
ATOM 671 N N . ARG A 1 103 ? -8.649 -2.469 -20.216 1.00 37.34 103 ARG A N 1
ATOM 672 C CA . ARG A 1 103 ? -9.312 -3.759 -20.326 1.00 31.88 103 ARG A CA 1
ATOM 673 C C . ARG A 1 103 ? -10.128 -4.048 -19.067 1.00 29.88 103 ARG A C 1
ATOM 674 O O . ARG A 1 103 ? -9.859 -3.523 -17.982 1.00 29.58 103 ARG A O 1
ATOM 682 N N . LYS A 1 104 ? -11.146 -4.899 -19.228 1.00 26.37 104 LYS A N 1
ATOM 683 C CA . LYS A 1 104 ? -12.080 -5.167 -18.137 1.00 26.05 104 LYS A CA 1
ATOM 684 C C . LYS A 1 104 ? -11.396 -5.819 -16.939 1.00 23.26 104 LYS A C 1
ATOM 685 O O . LYS A 1 104 ? -11.795 -5.582 -15.791 1.00 20.83 104 LYS A O 1
ATOM 691 N N . GLN A 1 105 ? -10.373 -6.641 -17.182 1.00 23.49 105 GLN A N 1
ATOM 692 C CA . GLN A 1 105 ? -9.658 -7.278 -16.079 1.00 24.61 105 GLN A CA 1
ATOM 693 C C . GLN A 1 105 ? -8.969 -6.247 -15.194 1.00 26.07 105 GLN A C 1
ATOM 694 O O . GLN A 1 105 ? -9.009 -6.346 -13.958 1.00 32.14 105 GLN A O 1
ATOM 700 N N . THR A 1 106 ? -8.315 -5.257 -15.808 1.00 19.37 106 THR A N 1
ATOM 701 C CA . THR A 1 106 ? -7.684 -4.199 -15.028 1.00 25.19 106 THR A CA 1
ATOM 702 C C . THR A 1 106 ? -8.715 -3.462 -14.186 1.00 14.95 106 THR A C 1
ATOM 703 O O . THR A 1 106 ? -8.453 -3.122 -13.027 1.00 14.13 106 THR A O 1
ATOM 707 N N . LEU A 1 107 ? -9.904 -3.230 -14.746 1.00 22.39 107 LEU A N 1
ATOM 708 C CA . LEU A 1 107 ? -10.957 -2.549 -14.001 1.00 25.46 107 LEU A CA 1
ATOM 709 C C . LEU A 1 107 ? -11.420 -3.379 -12.810 1.00 24.98 107 LEU A C 1
ATOM 710 O O . LEU A 1 107 ? -11.650 -2.836 -11.721 1.00 17.59 107 LEU A O 1
ATOM 715 N N . TYR A 1 108 ? -11.586 -4.691 -13.003 1.00 19.29 108 TYR A N 1
ATOM 716 C CA . TYR A 1 108 ? -11.949 -5.555 -11.882 1.00 17.91 108 TYR A CA 1
ATOM 717 C C . TYR A 1 108 ? -10.895 -5.492 -10.785 1.00 20.46 108 TYR A C 1
ATOM 718 O O . TYR A 1 108 ? -11.227 -5.395 -9.594 1.00 20.67 108 TYR A O 1
ATOM 727 N N . LYS A 1 109 ? -9.617 -5.536 -11.173 1.00 23.68 109 LYS A N 1
ATOM 728 C CA . LYS A 1 109 ? -8.533 -5.372 -10.206 1.00 22.42 109 LYS A CA 1
ATOM 729 C C . LYS A 1 109 ? -8.671 -4.066 -9.436 1.00 17.19 109 LYS A C 1
ATOM 730 O O . LYS A 1 109 ? -8.585 -4.047 -8.202 1.00 16.94 109 LYS A O 1
ATOM 736 N N . LEU A 1 110 ? -8.848 -2.957 -10.157 1.00 17.46 110 LEU A N 1
ATOM 737 C CA . LEU A 1 110 ? -8.922 -1.650 -9.510 1.00 18.90 110 LEU A CA 1
ATOM 738 C C . LEU A 1 110 ? -10.085 -1.588 -8.530 1.00 18.61 110 LEU A C 1
ATOM 739 O O . LEU A 1 110 ? -9.943 -1.069 -7.415 1.00 18.34 110 LEU A O 1
ATOM 744 N N . ILE A 1 111 ? -11.243 -2.123 -8.928 1.00 24.97 111 ILE A N 1
ATOM 745 C CA . ILE A 1 111 ? -12.417 -2.084 -8.061 1.00 18.78 111 ILE A CA 1
ATOM 746 C C . ILE A 1 111 ? -12.175 -2.901 -6.800 1.00 18.19 111 ILE A C 1
ATOM 747 O O . ILE A 1 111 ? -12.508 -2.467 -5.689 1.00 17.18 111 ILE A O 1
ATOM 752 N N . ILE A 1 112 ? -11.571 -4.084 -6.944 1.00 15.37 112 ILE A N 1
ATOM 753 C CA . ILE A 1 112 ? -11.304 -4.914 -5.772 1.00 15.37 112 ILE A CA 1
ATOM 754 C C . ILE A 1 112 ? -10.304 -4.234 -4.840 1.00 15.39 112 ILE A C 1
ATOM 755 O O . ILE A 1 112 ? -10.480 -4.233 -3.616 1.00 17.22 112 ILE A O 1
ATOM 760 N N . ILE A 1 113 ? -9.242 -3.646 -5.398 1.00 14.71 113 ILE A N 1
ATOM 761 C CA . ILE A 1 113 ? -8.236 -2.985 -4.567 1.00 16.15 113 ILE A CA 1
ATOM 762 C C . ILE A 1 113 ? -8.850 -1.811 -3.811 1.00 22.82 113 ILE A C 1
ATOM 763 O O . ILE A 1 113 ? -8.592 -1.616 -2.615 1.00 24.47 113 ILE A O 1
ATOM 768 N N . ASP A 1 114 ? -9.669 -1.007 -4.495 1.00 21.52 114 ASP A N 1
ATOM 769 C CA . ASP A 1 114 ? -10.300 0.135 -3.841 1.00 20.43 114 ASP A CA 1
ATOM 770 C C . ASP A 1 114 ? -11.283 -0.312 -2.764 1.00 18.52 114 ASP A C 1
ATOM 771 O O . ASP A 1 114 ? -11.376 0.314 -1.696 1.00 15.56 114 ASP A O 1
ATOM 776 N N . ALA A 1 115 ? -12.037 -1.383 -3.033 1.00 17.00 115 ALA A N 1
ATOM 777 C CA . ALA A 1 115 ? -12.936 -1.927 -2.022 1.00 18.33 115 ALA A CA 1
ATOM 778 C C . ALA A 1 115 ? -12.159 -2.397 -0.801 1.00 21.07 115 ALA A C 1
ATOM 779 O O . ALA A 1 115 ? -12.590 -2.182 0.337 1.00 20.71 115 ALA A O 1
ATOM 781 N N . ILE A 1 116 ? -11.003 -3.029 -1.019 1.00 16.41 116 ILE A N 1
ATOM 782 C CA . ILE A 1 116 ? -10.172 -3.467 0.099 1.00 16.37 116 ILE A CA 1
ATOM 783 C C . ILE A 1 116 ? -9.680 -2.264 0.894 1.00 17.85 116 ILE A C 1
ATOM 784 O O . ILE A 1 116 ? -9.651 -2.286 2.130 1.00 18.96 116 ILE A O 1
ATOM 789 N N . MET A 1 117 ? -9.299 -1.192 0.198 1.00 13.05 117 MET A N 1
ATOM 790 C CA . MET A 1 117 ? -8.846 0.020 0.877 1.00 20.16 117 MET A CA 1
ATOM 791 C C . MET A 1 117 ? -9.937 0.590 1.781 1.00 23.64 117 MET A C 1
ATOM 792 O O . MET A 1 117 ? -9.704 0.866 2.968 1.00 22.26 117 MET A O 1
ATOM 797 N N . ILE A 1 118 ? -11.141 0.773 1.233 1.00 15.10 118 ILE A N 1
ATOM 798 C CA . ILE A 1 118 ? -12.224 1.354 2.024 1.00 15.70 118 ILE A CA 1
ATOM 799 C C . ILE A 1 118 ? -12.621 0.428 3.166 1.00 20.81 118 ILE A C 1
ATOM 800 O O . ILE A 1 118 ? -12.938 0.886 4.272 1.00 22.11 118 ILE A O 1
ATOM 805 N N . LEU A 1 119 ? -12.637 -0.884 2.918 1.00 19.57 119 LEU A N 1
ATOM 806 C CA . LEU A 1 119 ? -13.000 -1.824 3.972 1.00 19.36 119 LEU A CA 1
ATOM 807 C C . LEU A 1 119 ? -11.966 -1.828 5.090 1.00 22.15 119 LEU A C 1
ATOM 808 O O . LEU A 1 119 ? -12.321 -1.960 6.265 1.00 25.68 119 LEU A O 1
ATOM 813 N N . GLY A 1 120 ? -10.683 -1.686 4.750 1.00 15.37 120 GLY A N 1
ATOM 814 C CA . GLY A 1 120 ? -9.673 -1.540 5.784 1.00 21.47 120 GLY A CA 1
ATOM 815 C C . GLY A 1 120 ? -9.856 -0.264 6.582 1.00 25.14 120 GLY A C 1
ATOM 816 O O . GLY A 1 120 ? -9.671 -0.248 7.804 1.00 29.34 120 GLY A O 1
ATOM 817 N N . GLY A 1 121 ? -10.218 0.825 5.901 1.00 24.72 121 GLY A N 1
ATOM 818 C CA . GLY A 1 121 ? -10.542 2.050 6.616 1.00 22.21 121 GLY A CA 1
ATOM 819 C C . GLY A 1 121 ? -11.693 1.868 7.589 1.00 25.01 121 GLY A C 1
ATOM 820 O O . GLY A 1 121 ? -11.643 2.342 8.726 1.00 25.81 121 GLY A O 1
ATOM 821 N N . LEU A 1 122 ? -12.745 1.170 7.155 1.00 20.51 122 LEU A N 1
ATOM 822 C CA . LEU A 1 122 ? -13.882 0.914 8.036 1.00 22.30 122 LEU A CA 1
ATOM 823 C C . LEU A 1 122 ? -13.490 -0.003 9.191 1.00 26.89 122 LEU A C 1
ATOM 824 O O . LEU A 1 122 ? -13.990 0.151 10.311 1.00 27.21 122 LEU A O 1
ATOM 829 N N . ALA A 1 123 ? -12.586 -0.940 8.991 1.00 28.56 123 ALA A N 1
ATOM 830 C CA . ALA A 1 123 ? -12.111 -1.790 10.102 1.00 30.67 123 ALA A CA 1
ATOM 831 C C . ALA A 1 123 ? -11.455 -0.952 11.199 1.00 34.90 123 ALA A C 1
ATOM 832 O O . ALA A 1 123 ? -11.656 -1.260 12.376 1.00 35.23 123 ALA A O 1
ATOM 834 N N . GLY A 1 124 ? -10.690 0.070 10.822 1.00 30.34 124 GLY A N 1
ATOM 835 C CA . GLY A 1 124 ? -10.072 0.962 11.815 1.00 30.83 124 GLY A CA 1
ATOM 836 C C . GLY A 1 124 ? -11.070 1.830 12.552 1.00 34.19 124 GLY A C 1
ATOM 837 O O . GLY A 1 124 ? -10.842 2.045 13.747 1.00 37.22 124 GLY A O 1
ATOM 838 N N . SER A 1 125 ? -12.101 2.342 11.873 1.00 28.33 125 SER A N 1
ATOM 839 C CA . SER A 1 125 ? -13.173 3.148 12.510 1.00 28.94 125 SER A CA 1
ATOM 840 C C . SER A 1 125 ? -13.924 2.287 13.527 1.00 39.30 125 SER A C 1
ATOM 841 O O . SER A 1 125 ? -14.458 2.860 14.476 1.00 38.29 125 SER A O 1
ATOM 844 N N . MET A 1 126 ? -13.959 0.968 13.321 1.00 38.07 126 MET A N 1
ATOM 845 C CA . MET A 1 126 ? -14.706 0.051 14.215 1.00 37.50 126 MET A CA 1
ATOM 846 C C . MET A 1 126 ? -13.724 -0.650 15.157 1.00 43.35 126 MET A C 1
ATOM 847 O O . MET A 1 126 ? -14.139 -1.018 16.271 1.00 37.04 126 MET A O 1
ATOM 852 N N . MET A 1 127 ? -12.476 -0.830 14.719 1.00 40.89 127 MET A N 1
ATOM 853 C CA . MET A 1 127 ? -11.466 -1.400 15.642 1.00 47.91 127 MET A CA 1
ATOM 854 C C . MET A 1 127 ? -10.868 -0.234 16.441 1.00 52.62 127 MET A C 1
ATOM 855 O O . MET A 1 127 ? -10.109 0.555 15.875 1.00 47.83 127 MET A O 1
ATOM 860 N N . GLN A 1 128 ? -11.228 -0.137 17.713 1.00 60.29 128 GLN A N 1
ATOM 861 C CA . GLN A 1 128 ? -10.743 0.967 18.567 1.00 61.41 128 GLN A CA 1
ATOM 862 C C . GLN A 1 128 ? -10.355 0.381 19.931 1.00 71.11 128 GLN A C 1
ATOM 863 O O . GLN A 1 128 ? -10.615 1.064 20.948 1.00 74.80 128 GLN A O 1
ATOM 869 N N . GLN A 1 129 ? -9.756 -0.820 19.951 1.00 64.67 129 GLN A N 1
ATOM 870 C CA . GLN A 1 129 ? -9.473 -1.507 21.240 1.00 62.91 129 GLN A CA 1
ATOM 871 C C . GLN A 1 129 ? -8.130 -1.040 21.794 1.00 68.44 129 GLN A C 1
ATOM 872 O O . GLN A 1 129 ? -8.033 -0.792 23.008 1.00 75.93 129 GLN A O 1
ATOM 878 N N . GLY A 1 130 ? -7.125 -0.969 20.940 1.00 66.73 130 GLY A N 1
ATOM 879 C CA . GLY A 1 130 ? -5.795 -0.534 21.350 1.00 66.08 130 GLY A CA 1
ATOM 880 C C . GLY A 1 130 ? -5.316 0.629 20.526 1.00 60.94 130 GLY A C 1
ATOM 881 O O . GLY A 1 130 ? -6.097 1.536 20.204 1.00 61.17 130 GLY A O 1
ATOM 882 N N . ALA A 1 131 ? -4.033 0.619 20.181 1.00 54.86 131 ALA A N 1
ATOM 883 C CA . ALA A 1 131 ? -3.431 1.685 19.389 1.00 59.04 131 ALA A CA 1
ATOM 884 C C . ALA A 1 131 ? -2.747 1.192 18.126 1.00 56.07 131 ALA A C 1
ATOM 885 O O . ALA A 1 131 ? -2.872 1.830 17.077 1.00 52.89 131 ALA A O 1
ATOM 887 N N . VAL A 1 132 ? -2.028 0.069 18.191 1.00 48.53 132 VAL A N 1
ATOM 888 C CA . VAL A 1 132 ? -1.314 -0.427 17.021 1.00 45.62 132 VAL A CA 1
ATOM 889 C C . VAL A 1 132 ? -2.256 -1.035 15.989 1.00 46.35 132 VAL A C 1
ATOM 890 O O . VAL A 1 132 ? -1.890 -1.150 14.813 1.00 41.73 132 VAL A O 1
ATOM 894 N N . ILE A 1 133 ? -3.441 -1.485 16.401 1.00 45.24 133 ILE A N 1
ATOM 895 C CA . ILE A 1 133 ? -4.354 -2.203 15.456 1.00 41.27 133 ILE A CA 1
ATOM 896 C C . ILE A 1 133 ? -4.922 -1.242 14.396 1.00 42.83 133 ILE A C 1
ATOM 897 O O . ILE A 1 133 ? -5.005 -1.651 13.232 1.00 41.28 133 ILE A O 1
ATOM 902 N N . ARG A 1 134 ? -5.290 -0.022 14.779 1.00 42.62 134 ARG A N 1
ATOM 903 C CA . ARG A 1 134 ? -5.748 0.978 13.774 1.00 40.46 134 ARG A CA 1
ATOM 904 C C . ARG A 1 134 ? -4.571 1.367 12.856 1.00 39.84 134 ARG A C 1
ATOM 905 O O . ARG A 1 134 ? -4.808 1.530 11.641 1.00 34.81 134 ARG A O 1
ATOM 913 N N . ILE A 1 135 ? -3.359 1.493 13.413 1.00 37.39 135 ILE A N 1
ATOM 914 C CA . ILE A 1 135 ? -2.205 1.833 12.590 1.00 37.13 135 ILE A CA 1
ATOM 915 C C . ILE A 1 135 ? -1.917 0.725 11.584 1.00 34.78 135 ILE A C 1
ATOM 916 O O . ILE A 1 135 ? -1.534 0.994 10.442 1.00 31.67 135 ILE A O 1
ATOM 921 N N . VAL A 1 136 ? -2.128 -0.533 11.976 1.00 35.89 136 VAL A N 1
ATOM 922 C CA . VAL A 1 136 ? -1.922 -1.641 11.045 1.00 34.83 136 VAL A CA 1
ATOM 923 C C . VAL A 1 136 ? -2.976 -1.613 9.943 1.00 30.53 136 VAL A C 1
ATOM 924 O O . VAL A 1 136 ? -2.666 -1.792 8.755 1.00 26.45 136 VAL A O 1
ATOM 928 N N . TRP A 1 137 ? -4.233 -1.395 10.319 1.00 31.15 137 TRP A N 1
ATOM 929 C CA . TRP A 1 137 ? -5.316 -1.277 9.315 1.00 30.93 137 TRP A CA 1
ATOM 930 C C . TRP A 1 137 ? -5.042 -0.094 8.379 1.00 31.87 137 TRP A C 1
ATOM 931 O O . TRP A 1 137 ? -5.252 -0.260 7.174 1.00 27.48 137 TRP A O 1
ATOM 942 N N . TRP A 1 138 ? -4.574 1.039 8.913 1.00 26.48 138 TRP A N 1
ATOM 943 C CA . TRP A 1 138 ? -4.250 2.188 8.076 1.00 27.40 138 TRP A CA 1
ATOM 944 C C . TRP A 1 138 ? -3.083 1.880 7.148 1.00 26.80 138 TRP A C 1
ATOM 945 O O . TRP A 1 138 ? -3.092 2.278 5.980 1.00 25.14 138 TRP A O 1
ATOM 956 N N . ALA A 1 139 ? -2.078 1.156 7.645 1.00 21.01 139 ALA A N 1
ATOM 957 C CA . ALA A 1 139 ? -0.932 0.801 6.816 1.00 21.38 139 ALA A CA 1
ATOM 958 C C . ALA A 1 139 ? -1.343 -0.093 5.652 1.00 23.92 139 ALA A C 1
ATOM 959 O O . ALA A 1 139 ? -0.926 0.128 4.511 1.00 27.28 139 ALA A O 1
ATOM 961 N N . VAL A 1 140 ? -2.167 -1.111 5.916 1.00 22.55 140 VAL A N 1
ATOM 962 C CA . VAL A 1 140 ? -2.549 -2.022 4.835 1.00 23.85 140 VAL A CA 1
ATOM 963 C C . VAL A 1 140 ? -3.467 -1.320 3.831 1.00 27.73 140 VAL A C 1
ATOM 964 O O . VAL A 1 140 ? -3.348 -1.521 2.611 1.00 23.75 140 VAL A O 1
ATOM 968 N N . SER A 1 141 ? -4.387 -0.478 4.315 1.00 19.96 141 SER A N 1
ATOM 969 C CA . SER A 1 141 ? -5.245 0.258 3.392 1.00 24.43 141 SER A CA 1
ATOM 970 C C . SER A 1 141 ? -4.440 1.260 2.568 1.00 23.64 141 SER A C 1
ATOM 971 O O . SER A 1 141 ? -4.719 1.465 1.380 1.00 19.80 141 SER A O 1
ATOM 974 N N . THR A 1 142 ? -3.417 1.876 3.169 1.00 21.61 142 THR A N 1
ATOM 975 C CA . THR A 1 142 ? -2.541 2.760 2.410 1.00 19.12 142 THR A CA 1
ATOM 976 C C . THR A 1 142 ? -1.689 1.980 1.420 1.00 17.16 142 THR A C 1
ATOM 977 O O . THR A 1 142 ? -1.322 2.511 0.370 1.00 14.90 142 THR A O 1
ATOM 981 N N . ALA A 1 143 ? -1.357 0.728 1.738 1.00 17.41 143 ALA A N 1
ATOM 982 C CA . ALA A 1 143 ? -0.668 -0.123 0.774 1.00 17.76 143 ALA A CA 1
ATOM 983 C C . ALA A 1 143 ? -1.547 -0.377 -0.443 1.00 18.75 143 ALA A C 1
ATOM 984 O O . ALA A 1 143 ? -1.087 -0.296 -1.590 1.00 16.93 143 ALA A O 1
ATOM 986 N N . ALA A 1 144 ? -2.821 -0.696 -0.208 1.00 13.97 144 ALA A N 1
ATOM 987 C CA . ALA A 1 144 ? -3.759 -0.830 -1.320 1.00 17.83 144 ALA A CA 1
ATOM 988 C C . ALA A 1 144 ? -3.860 0.472 -2.109 1.00 20.44 144 ALA A C 1
ATOM 989 O O . ALA A 1 144 ? -3.933 0.462 -3.347 1.00 19.38 144 ALA A O 1
ATOM 991 N N . PHE A 1 145 ? -3.862 1.606 -1.404 1.00 18.69 145 PHE A N 1
ATOM 992 C CA . PHE A 1 145 ? -3.887 2.903 -2.073 1.00 17.78 145 PHE A CA 1
ATOM 993 C C . PHE A 1 145 ? -2.663 3.096 -2.962 1.00 22.24 145 PHE A C 1
ATOM 994 O O . PHE A 1 145 ? -2.778 3.591 -4.088 1.00 22.68 145 PHE A O 1
ATOM 1002 N N . ILE A 1 146 ? -1.481 2.738 -2.459 1.00 16.94 146 ILE A N 1
ATOM 1003 C CA . ILE A 1 146 ? -0.257 2.862 -3.246 1.00 20.85 146 ILE A CA 1
ATOM 1004 C C . ILE A 1 146 ? -0.317 1.951 -4.464 1.00 20.68 146 ILE A C 1
ATOM 1005 O O . ILE A 1 146 ? 0.172 2.300 -5.545 1.00 18.09 146 ILE A O 1
ATOM 1010 N N . ILE A 1 147 ? -0.923 0.770 -4.314 1.00 18.29 147 ILE A N 1
ATOM 1011 C CA . ILE A 1 147 ? -1.081 -0.122 -5.461 1.00 20.31 147 ILE A CA 1
ATOM 1012 C C . ILE A 1 147 ? -1.974 0.520 -6.517 1.00 22.49 147 ILE A C 1
ATOM 1013 O O . ILE A 1 147 ? -1.679 0.467 -7.718 1.00 20.70 147 ILE A O 1
ATOM 1018 N N . LEU A 1 148 ? -3.070 1.150 -6.087 1.00 17.97 148 LEU A N 1
ATOM 1019 C CA . LEU A 1 148 ? -3.932 1.851 -7.039 1.00 21.97 148 LEU A CA 1
ATOM 1020 C C . LEU A 1 148 ? -3.202 3.017 -7.699 1.00 23.27 148 LEU A C 1
ATOM 1021 O O . LEU A 1 148 ? -3.377 3.274 -8.898 1.00 24.40 148 LEU A O 1
ATOM 1026 N N . LEU A 1 149 ? -2.391 3.740 -6.925 1.00 20.47 149 LEU A N 1
ATOM 1027 C CA . LEU A 1 149 ? -1.580 4.826 -7.471 1.00 24.51 149 LEU A CA 1
ATOM 1028 C C . LEU A 1 149 ? -0.639 4.310 -8.556 1.00 25.99 149 LEU A C 1
ATOM 1029 O O . LEU A 1 149 ? -0.548 4.887 -9.646 1.00 24.60 149 LEU A O 1
ATOM 1034 N N . TYR A 1 150 ? 0.081 3.225 -8.260 1.00 19.74 150 TYR A N 1
ATOM 1035 C CA . TYR A 1 150 ? 0.953 2.597 -9.247 1.00 21.12 150 TYR A CA 1
ATOM 1036 C C . TYR A 1 150 ? 0.170 2.174 -10.483 1.00 20.85 150 TYR A C 1
ATOM 1037 O O . TYR A 1 150 ? 0.658 2.298 -11.612 1.00 21.33 150 TYR A O 1
ATOM 1046 N N . TYR A 1 151 ? -1.048 1.668 -10.286 1.00 23.31 151 TYR A N 1
ATOM 1047 C CA . TYR A 1 151 ? -1.862 1.228 -11.414 1.00 27.20 151 TYR A CA 1
ATOM 1048 C C . TYR A 1 151 ? -2.235 2.396 -12.318 1.00 25.60 151 TYR A C 1
ATOM 1049 O O . TYR A 1 151 ? -2.115 2.307 -13.546 1.00 25.21 151 TYR A O 1
ATOM 1058 N N . LEU A 1 152 ? -2.682 3.506 -11.729 1.00 26.49 152 LEU A N 1
ATOM 1059 C CA . LEU A 1 152 ? -3.170 4.613 -12.546 1.00 26.98 152 LEU A CA 1
ATOM 1060 C C . LEU A 1 152 ? -2.048 5.298 -13.319 1.00 23.26 152 LEU A C 1
ATOM 1061 O O . LEU A 1 152 ? -2.278 5.791 -14.429 1.00 23.15 152 LEU A O 1
ATOM 1066 N N . LEU A 1 153 ? -0.834 5.327 -12.767 1.00 16.33 153 LEU A N 1
ATOM 1067 C CA . LEU A 1 153 ? 0.275 6.005 -13.431 1.00 22.56 153 LEU A CA 1
ATOM 1068 C C . LEU A 1 153 ? 0.889 5.189 -14.560 1.00 23.22 153 LEU A C 1
ATOM 1069 O O . LEU A 1 153 ? 1.533 5.768 -15.442 1.00 18.53 153 LEU A O 1
ATOM 1074 N N . GLY A 1 154 ? 0.706 3.871 -14.564 1.00 28.09 154 GLY A N 1
ATOM 1075 C CA . GLY A 1 154 ? 1.411 2.969 -15.448 1.00 24.96 154 GLY A CA 1
ATOM 1076 C C . GLY A 1 154 ? 0.532 2.557 -16.607 1.00 31.74 154 GLY A C 1
ATOM 1077 O O . GLY A 1 154 ? 0.505 3.224 -17.659 1.00 36.31 154 GLY A O 1
ATOM 1078 N N . GLU A 1 155 ? -0.208 1.455 -16.454 1.00 32.93 155 GLU A N 1
ATOM 1079 C CA . GLU A 1 155 ? -0.867 0.830 -17.597 1.00 31.00 155 GLU A CA 1
ATOM 1080 C C . GLU A 1 155 ? -1.959 1.720 -18.181 1.00 27.30 155 GLU A C 1
ATOM 1081 O O . GLU A 1 155 ? -2.101 1.811 -19.408 1.00 26.75 155 GLU A O 1
ATOM 1087 N N . LEU A 1 156 ? -2.743 2.381 -17.325 1.00 25.11 156 LEU A N 1
ATOM 1088 C CA . LEU A 1 156 ? -3.846 3.199 -17.821 1.00 26.17 156 LEU A CA 1
ATOM 1089 C C . LEU A 1 156 ? -3.343 4.382 -18.641 1.00 26.80 156 LEU A C 1
ATOM 1090 O O . LEU A 1 156 ? -3.943 4.735 -19.663 1.00 26.90 156 LEU A O 1
ATOM 1095 N N . SER A 1 157 ? -2.241 5.003 -18.214 1.00 27.08 157 SER A N 1
ATOM 1096 C CA . SER A 1 157 ? -1.701 6.135 -18.961 1.00 32.74 157 SER A CA 1
ATOM 1097 C C . SER A 1 157 ? -1.194 5.704 -20.332 1.00 28.75 157 SER A C 1
ATOM 1098 O O . SER A 1 157 ? -1.444 6.383 -21.336 1.00 33.23 157 SER A O 1
ATOM 1101 N N . GLU A 1 158 ? -0.494 4.568 -20.398 1.00 24.63 158 GLU A N 1
ATOM 1102 C CA . GLU A 1 158 ? -0.025 4.069 -21.686 1.00 34.01 158 GLU A CA 1
ATOM 1103 C C . GLU A 1 158 ? -1.197 3.691 -22.585 1.00 31.30 158 GLU A C 1
ATOM 1104 O O . GLU A 1 158 ? -1.165 3.938 -23.795 1.00 26.52 158 GLU A O 1
ATOM 1110 N N . ARG A 1 159 ? -2.257 3.125 -22.005 1.00 27.85 159 ARG A N 1
ATOM 1111 C CA . ARG A 1 159 ? -3.441 2.784 -22.790 1.00 29.92 159 ARG A CA 1
ATOM 1112 C C . ARG A 1 159 ? -4.101 4.033 -23.367 1.00 33.66 159 ARG A C 1
ATOM 1113 O O . ARG A 1 159 ? -4.432 4.087 -24.561 1.00 35.53 159 ARG A O 1
ATOM 1121 N N . ALA A 1 160 ? -4.293 5.056 -22.528 1.00 30.52 160 ALA A N 1
ATOM 1122 C CA . ALA A 1 160 ? -4.921 6.288 -22.994 1.00 27.15 160 ALA A CA 1
ATOM 1123 C C . ALA A 1 160 ? -4.074 6.966 -24.061 1.00 31.06 160 ALA A C 1
ATOM 1124 O O . ALA A 1 160 ? -4.608 7.510 -25.035 1.00 31.35 160 ALA A O 1
ATOM 1126 N N . ARG A 1 161 ? -2.748 6.938 -23.903 1.00 30.91 161 ARG A N 1
ATOM 1127 C CA . ARG A 1 161 ? -1.882 7.470 -24.949 1.00 36.93 161 ARG A CA 1
ATOM 1128 C C . ARG A 1 161 ? -1.996 6.643 -26.222 1.00 36.71 161 ARG A C 1
ATOM 1129 O O . ARG A 1 161 ? -1.865 7.182 -27.328 1.00 37.27 161 ARG A O 1
ATOM 1137 N N . SER A 1 162 ? -2.223 5.333 -26.085 1.00 30.32 162 SER A N 1
ATOM 1138 C CA . SER A 1 162 ? -2.426 4.477 -27.249 1.00 36.40 162 SER A CA 1
ATOM 1139 C C . SER A 1 162 ? -3.745 4.766 -27.963 1.00 40.77 162 SER A C 1
ATOM 1140 O O . SER A 1 162 ? -3.857 4.490 -29.162 1.00 41.63 162 SER A O 1
ATOM 1143 N N . ARG A 1 163 ? -4.742 5.349 -27.305 1.00 38.00 163 ARG A N 1
ATOM 1144 C CA . ARG A 1 163 ? -5.958 5.740 -28.063 1.00 39.36 163 ARG A CA 1
ATOM 1145 C C . ARG A 1 163 ? -5.580 6.929 -28.957 1.00 40.47 163 ARG A C 1
ATOM 1146 O O . ARG A 1 163 ? -5.771 6.820 -30.177 1.00 37.73 163 ARG A O 1
ATOM 1154 N N . SER A 1 164 ? -5.053 8.000 -28.365 1.00 38.47 164 SER A N 1
ATOM 1155 C CA . SER A 1 164 ? -4.591 9.202 -29.100 1.00 35.95 164 SER A CA 1
ATOM 1156 C C . SER A 1 164 ? -3.858 10.098 -28.093 1.00 38.09 164 SER A C 1
ATOM 1157 O O . SER A 1 164 ? -3.811 9.729 -26.917 1.00 39.63 164 SER A O 1
ATOM 1160 N N . ALA A 1 165 ? -3.303 11.221 -28.543 1.00 39.65 165 ALA A N 1
ATOM 1161 C CA . ALA A 1 165 ? -2.582 12.129 -27.654 1.00 33.66 165 ALA A CA 1
ATOM 1162 C C . ALA A 1 165 ? -3.527 13.042 -26.877 1.00 36.72 165 ALA A C 1
ATOM 1163 O O . ALA A 1 165 ? -3.280 13.336 -25.700 1.00 38.24 165 ALA A O 1
ATOM 1165 N N . GLU A 1 166 ? -4.601 13.510 -27.518 1.00 35.03 166 GLU A N 1
ATOM 1166 C CA . GLU A 1 166 ? -5.609 14.291 -26.807 1.00 37.38 166 GLU A CA 1
ATOM 1167 C C . GLU A 1 166 ? -6.217 13.485 -25.667 1.00 38.53 166 GLU A C 1
ATOM 1168 O O . GLU A 1 166 ? -6.392 13.993 -24.551 1.00 42.90 166 GLU A O 1
ATOM 1174 N N . THR A 1 167 ? -6.565 12.225 -25.943 1.00 36.60 167 THR A N 1
ATOM 1175 C CA . THR A 1 167 ? -7.034 11.332 -24.889 1.00 35.58 167 THR A CA 1
ATOM 1176 C C . THR A 1 167 ? -6.006 11.213 -23.774 1.00 28.77 167 THR A C 1
ATOM 1177 O O . THR A 1 167 ? -6.362 11.199 -22.591 1.00 26.15 167 THR A O 1
ATOM 1181 N N . GLY A 1 168 ? -4.723 11.140 -24.134 1.00 33.23 168 GLY A N 1
ATOM 1182 C CA . GLY A 1 168 ? -3.684 11.060 -23.120 1.00 32.96 168 GLY A CA 1
ATOM 1183 C C . GLY A 1 168 ? -3.643 12.281 -22.222 1.00 30.93 168 GLY A C 1
ATOM 1184 O O . GLY A 1 168 ? -3.546 12.159 -21.000 1.00 28.93 168 GLY A O 1
ATOM 1185 N N . ILE A 1 169 ? -3.739 13.475 -22.812 1.00 28.73 169 ILE A N 1
ATOM 1186 C CA . ILE A 1 169 ? -3.681 14.701 -22.016 1.00 33.49 169 ILE A CA 1
ATOM 1187 C C . ILE A 1 169 ? -4.910 14.821 -21.117 1.00 33.86 169 ILE A C 1
ATOM 1188 O O . ILE A 1 169 ? -4.803 15.188 -19.936 1.00 30.42 169 ILE A O 1
ATOM 1193 N N . VAL A 1 170 ? -6.094 14.524 -21.659 1.00 30.83 170 VAL A N 1
ATOM 1194 C CA . VAL A 1 170 ? -7.315 14.584 -20.857 1.00 31.60 170 VAL A CA 1
ATOM 1195 C C . VAL A 1 170 ? -7.242 13.593 -19.700 1.00 30.44 170 VAL A C 1
ATOM 1196 O O . VAL A 1 170 ? -7.580 13.919 -18.551 1.00 29.74 170 VAL A O 1
ATOM 1200 N N . PHE A 1 171 ? -6.809 12.362 -19.989 1.00 31.54 171 PHE A N 1
ATOM 1201 C CA . PHE A 1 171 ? -6.691 11.360 -18.940 1.00 28.33 171 PHE A CA 1
ATOM 1202 C C . PHE A 1 171 ? -5.661 11.776 -17.904 1.00 26.28 171 PHE A C 1
ATOM 1203 O O . PHE A 1 171 ? -5.828 11.500 -16.714 1.00 24.29 171 PHE A O 1
ATOM 1211 N N . ASN A 1 172 ? -4.586 12.441 -18.335 1.00 26.70 172 ASN A N 1
ATOM 1212 C CA . ASN A 1 172 ? -3.581 12.899 -17.383 1.00 21.00 172 ASN A CA 1
ATOM 1213 C C . ASN A 1 172 ? -4.146 13.967 -16.458 1.00 22.60 172 ASN A C 1
ATOM 1214 O O . ASN A 1 172 ? -3.865 13.958 -15.256 1.00 21.97 172 ASN A O 1
ATOM 1219 N N . ARG A 1 173 ? -4.950 14.891 -16.991 1.00 20.69 173 ARG A N 1
ATOM 1220 C CA . ARG A 1 173 ? -5.570 15.896 -16.128 1.00 24.86 173 ARG A CA 1
ATOM 1221 C C . ARG A 1 173 ? -6.517 15.246 -15.122 1.00 25.66 173 ARG A C 1
ATOM 1222 O O . ARG A 1 173 ? -6.473 15.543 -13.917 1.00 24.14 173 ARG A O 1
ATOM 1230 N N . LEU A 1 174 ? -7.381 14.347 -15.604 1.00 25.48 174 LEU A N 1
ATOM 1231 C CA . LEU A 1 174 ? -8.313 13.668 -14.705 1.00 24.06 174 LEU A CA 1
ATOM 1232 C C . LEU A 1 174 ? -7.567 12.849 -13.657 1.00 21.55 174 LEU A C 1
ATOM 1233 O O . LEU A 1 174 ? -7.960 12.817 -12.483 1.00 19.11 174 LEU A O 1
ATOM 1238 N N . ARG A 1 175 ? -6.470 12.205 -14.060 1.00 19.71 175 ARG A N 1
ATOM 1239 C CA . ARG A 1 175 ? -5.696 11.373 -13.149 1.00 20.85 175 ARG A CA 1
ATOM 1240 C C . ARG A 1 175 ? -4.977 12.219 -12.110 1.00 22.96 175 ARG A C 1
ATOM 1241 O O . ARG A 1 175 ? -4.915 11.843 -10.935 1.00 24.00 175 ARG A O 1
ATOM 1249 N N . ASN A 1 176 ? -4.428 13.364 -12.518 1.00 20.54 176 ASN A N 1
ATOM 1250 C CA . ASN A 1 176 ? -3.785 14.254 -11.560 1.00 20.98 176 ASN A CA 1
ATOM 1251 C C . ASN A 1 176 ? -4.787 14.740 -10.524 1.00 20.05 176 ASN A C 1
ATOM 1252 O O . ASN A 1 176 ? -4.518 14.695 -9.317 1.00 18.84 176 ASN A O 1
ATOM 1257 N N . ILE A 1 177 ? -5.965 15.182 -10.978 1.00 18.60 177 ILE A N 1
ATOM 1258 C CA . ILE A 1 177 ? -6.992 15.624 -10.037 1.00 18.27 177 ILE A CA 1
ATOM 1259 C C . ILE A 1 177 ? -7.342 14.499 -9.068 1.00 20.49 177 ILE A C 1
ATOM 1260 O O . ILE A 1 177 ? -7.298 14.672 -7.840 1.00 22.64 177 ILE A O 1
ATOM 1265 N N . THR A 1 178 ? -7.674 13.323 -9.612 1.00 18.96 178 THR A N 1
ATOM 1266 C CA . THR A 1 178 ? -8.065 12.182 -8.789 1.00 21.01 178 THR A CA 1
ATOM 1267 C C . THR A 1 178 ? -6.998 11.842 -7.752 1.00 24.89 178 THR A C 1
ATOM 1268 O O . THR A 1 178 ? -7.280 11.794 -6.553 1.00 21.44 178 THR A O 1
ATOM 1272 N N . LEU A 1 179 ? -5.772 11.568 -8.203 1.00 22.29 179 LEU A N 1
ATOM 1273 C CA . LEU A 1 179 ? -4.720 11.120 -7.295 1.00 17.76 179 LEU A CA 1
ATOM 1274 C C . LEU A 1 179 ? -4.385 12.180 -6.250 1.00 22.34 179 LEU A C 1
ATOM 1275 O O . LEU A 1 179 ? -4.286 11.879 -5.050 1.00 24.49 179 LEU A O 1
ATOM 1280 N N . GLY A 1 180 ? -4.195 13.430 -6.688 1.00 19.50 180 GLY A N 1
ATOM 1281 C CA . GLY A 1 180 ? -3.873 14.491 -5.749 1.00 23.97 180 GLY A CA 1
ATOM 1282 C C . GLY A 1 180 ? -4.937 14.683 -4.689 1.00 22.23 180 GLY A C 1
ATOM 1283 O O . GLY A 1 180 ? -4.622 14.954 -3.527 1.00 23.20 180 GLY A O 1
ATOM 1284 N N . LEU A 1 181 ? -6.211 14.549 -5.066 1.00 23.33 181 LEU A N 1
ATOM 1285 C CA . LEU A 1 181 ? -7.260 14.719 -4.070 1.00 21.56 181 LEU A CA 1
ATOM 1286 C C . LEU A 1 181 ? -7.436 13.478 -3.200 1.00 24.55 181 LEU A C 1
ATOM 1287 O O . LEU A 1 181 ? -7.774 13.603 -2.017 1.00 26.50 181 LEU A O 1
ATOM 1292 N N . TRP A 1 182 ? -7.203 12.284 -3.752 1.00 17.98 182 TRP A N 1
ATOM 1293 C CA . TRP A 1 182 ? -7.394 11.060 -2.981 1.00 23.22 182 TRP A CA 1
ATOM 1294 C C . TRP A 1 182 ? -6.300 10.876 -1.942 1.00 21.16 182 TRP A C 1
ATOM 1295 O O . TRP A 1 182 ? -6.540 10.263 -0.895 1.00 14.30 182 TRP A O 1
ATOM 1306 N N . ALA A 1 183 ? -5.096 11.390 -2.210 1.00 21.42 183 ALA A N 1
ATOM 1307 C CA . ALA A 1 183 ? -3.984 11.166 -1.291 1.00 17.86 183 ALA A CA 1
ATOM 1308 C C . ALA A 1 183 ? -4.179 11.810 0.080 1.00 17.69 183 ALA A C 1
ATOM 1309 O O . ALA A 1 183 ? -3.411 11.499 0.996 1.00 18.05 183 ALA A O 1
ATOM 1311 N N . LEU A 1 184 ? -5.177 12.680 0.255 1.00 19.12 184 LEU A N 1
ATOM 1312 C CA . LEU A 1 184 ? -5.339 13.396 1.517 1.00 17.17 184 LEU A CA 1
ATOM 1313 C C . LEU A 1 184 ? -6.292 12.714 2.493 1.00 13.41 184 LEU A C 1
ATOM 1314 O O . LEU A 1 184 ? -6.205 12.973 3.699 1.00 9.29 184 LEU A O 1
ATOM 1319 N N . TYR A 1 185 ? -7.196 11.863 2.010 1.00 12.06 185 TYR A N 1
ATOM 1320 C CA . TYR A 1 185 ? -8.121 11.154 2.895 1.00 14.85 185 TYR A CA 1
ATOM 1321 C C . TYR A 1 185 ? -7.433 10.364 4.006 1.00 17.19 185 TYR A C 1
ATOM 1322 O O . TYR A 1 185 ? -7.884 10.454 5.160 1.00 16.51 185 TYR A O 1
ATOM 1331 N N . PRO A 1 186 ? -6.377 9.577 3.750 1.00 14.77 186 PRO A N 1
ATOM 1332 C CA . PRO A 1 186 ? -5.769 8.824 4.860 1.00 18.38 186 PRO A CA 1
ATOM 1333 C C . PRO A 1 186 ? -5.124 9.710 5.911 1.00 14.77 186 PRO A C 1
ATOM 1334 O O . PRO A 1 186 ? -5.090 9.324 7.085 1.00 13.62 186 PRO A O 1
ATOM 1338 N N . ILE A 1 187 ? -4.627 10.890 5.538 1.00 10.68 187 ILE A N 1
ATOM 1339 C CA . ILE A 1 187 ? -4.062 11.795 6.535 1.00 15.82 187 ILE A CA 1
ATOM 1340 C C . ILE A 1 187 ? -5.156 12.321 7.457 1.00 15.03 187 ILE A C 1
ATOM 1341 O O . ILE A 1 187 ? -4.999 12.344 8.685 1.00 13.95 187 ILE A O 1
ATOM 1346 N N . VAL A 1 188 ? -6.280 12.757 6.877 1.00 14.92 188 VAL A N 1
ATOM 1347 C CA . VAL A 1 188 ? -7.436 13.155 7.679 1.00 13.63 188 VAL A CA 1
ATOM 1348 C C . VAL A 1 188 ? -7.868 12.018 8.594 1.00 14.47 188 VAL A C 1
ATOM 1349 O O . VAL A 1 188 ? -8.193 12.233 9.768 1.00 15.38 188 VAL A O 1
ATOM 1353 N N . TRP A 1 189 ? -7.871 10.789 8.074 1.00 13.63 189 TRP A N 1
ATOM 1354 C CA . TRP A 1 189 ? -8.300 9.646 8.873 1.00 15.95 189 TRP A CA 1
ATOM 1355 C C . TRP A 1 189 ? -7.361 9.413 10.053 1.00 17.48 189 TRP A C 1
ATOM 1356 O O . TRP A 1 189 ? -7.808 9.230 11.192 1.00 19.32 189 TRP A O 1
ATOM 1367 N N . ILE A 1 190 ? -6.051 9.417 9.797 1.00 17.61 190 ILE A N 1
ATOM 1368 C CA . ILE A 1 190 ? -5.087 9.102 10.846 1.00 15.83 190 ILE A CA 1
ATOM 1369 C C . ILE A 1 190 ? -4.994 10.228 11.870 1.00 14.18 190 ILE A C 1
ATOM 1370 O O . ILE A 1 190 ? -4.678 9.982 13.041 1.00 12.24 190 ILE A O 1
ATOM 1375 N N . LEU A 1 191 ? -5.283 11.469 11.469 1.00 13.81 191 LEU A N 1
ATOM 1376 C CA . LEU A 1 191 ? -5.225 12.587 12.402 1.00 12.49 191 LEU A CA 1
ATOM 1377 C C . LEU A 1 191 ? -6.530 12.812 13.157 1.00 22.32 191 LEU A C 1
ATOM 1378 O O . LEU A 1 191 ? -6.509 13.431 14.227 1.00 19.92 191 LEU A O 1
ATOM 1383 N N . GLY A 1 192 ? -7.654 12.324 12.639 1.00 17.92 192 GLY A N 1
ATO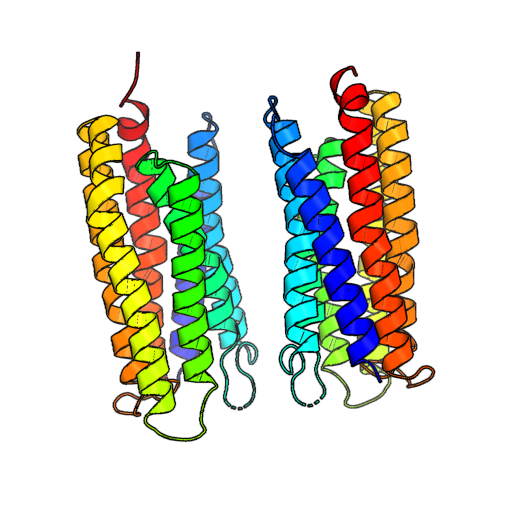M 1384 C CA . GLY A 1 192 ? -8.943 12.588 13.241 1.00 25.82 192 GLY A CA 1
ATOM 1385 C C . GLY A 1 192 ? -9.169 11.816 14.530 1.00 27.17 192 GLY A C 1
ATOM 1386 O O . GLY A 1 192 ? -8.328 11.058 15.012 1.00 26.11 192 GLY A O 1
ATOM 1387 N N . THR A 1 193 ? -10.357 12.029 15.102 1.00 32.79 193 THR A N 1
ATOM 1388 C CA . THR A 1 193 ? -10.750 11.327 16.321 1.00 34.24 193 THR A CA 1
ATOM 1389 C C . THR A 1 193 ? -11.220 9.908 16.029 1.00 35.81 193 THR A C 1
ATOM 1390 O O . THR A 1 193 ? -10.842 8.968 16.737 1.00 47.99 193 THR A O 1
ATOM 1394 N N . GLY A 1 194 ? -12.050 9.735 15.004 1.00 31.86 194 GLY A N 1
ATOM 1395 C CA . GLY A 1 194 ? -12.506 8.411 14.631 1.00 38.16 194 GLY A CA 1
ATOM 1396 C C . GLY A 1 194 ? -11.405 7.633 13.939 1.00 37.10 194 GLY A C 1
ATOM 1397 O O . GLY A 1 194 ? -10.843 8.101 12.934 1.00 39.44 194 GLY A O 1
ATOM 1398 N N . GLY A 1 195 ? -11.078 6.453 14.463 1.00 38.85 195 GLY A N 1
ATOM 1399 C CA . GLY A 1 195 ? -9.966 5.669 13.961 1.00 38.78 195 GLY A CA 1
ATOM 1400 C C . GLY A 1 195 ? -8.646 6.413 13.946 1.00 40.34 195 GLY A C 1
ATOM 1401 O O . GLY A 1 195 ? -7.795 6.159 13.089 1.00 42.05 195 GLY A O 1
ATOM 1402 N N . GLY A 1 196 ? -8.458 7.329 14.891 1.00 41.55 196 GLY A N 1
ATOM 1403 C CA . GLY A 1 196 ? -7.266 8.153 14.908 1.00 34.80 196 GLY A CA 1
ATOM 1404 C C . GLY A 1 196 ? -6.764 8.474 16.300 1.00 34.39 196 GLY A C 1
ATOM 1405 O O . GLY A 1 196 ? -7.139 7.808 17.271 1.00 34.06 196 GLY A O 1
ATOM 1406 N N . PHE A 1 197 ? -5.919 9.499 16.413 1.00 27.64 197 PHE A N 1
ATOM 1407 C CA . PHE A 1 197 ? -5.276 9.845 17.673 1.00 32.70 197 PHE A CA 1
ATOM 1408 C C . PHE A 1 197 ? -5.817 11.130 18.284 1.00 25.08 197 PHE A C 1
ATOM 1409 O O . PHE A 1 197 ? -5.270 11.603 19.287 1.00 29.78 197 PHE A O 1
ATOM 1417 N N . GLY A 1 198 ? -6.873 11.705 17.715 1.00 28.04 198 GLY A N 1
ATOM 1418 C CA . GLY A 1 198 ? -7.460 12.890 18.307 1.00 23.19 198 GLY A CA 1
ATOM 1419 C C . GLY A 1 198 ? -6.645 14.152 18.158 1.00 28.34 198 GLY A C 1
ATOM 1420 O O . GLY A 1 198 ? -6.859 15.105 18.912 1.00 25.48 198 GLY A O 1
ATOM 1421 N N . ILE A 1 199 ? -5.703 14.187 17.212 1.00 28.02 199 ILE A N 1
ATOM 1422 C CA . ILE A 1 199 ? -4.935 15.408 16.983 1.00 23.07 199 ILE A CA 1
ATOM 1423 C C . ILE A 1 199 ? -5.853 16.536 16.529 1.00 31.15 199 ILE A C 1
ATOM 1424 O O . ILE A 1 199 ? -5.699 17.690 16.950 1.00 42.57 199 ILE A O 1
ATOM 1429 N N . ILE A 1 200 ? -6.820 16.226 15.669 1.00 23.27 200 ILE A N 1
ATOM 1430 C CA . ILE A 1 200 ? -7.841 17.179 15.250 1.00 31.07 200 ILE A CA 1
ATOM 1431 C C . ILE A 1 200 ? -9.198 16.700 15.749 1.00 29.98 200 ILE A C 1
ATOM 1432 O O . ILE A 1 200 ? -9.419 15.502 15.962 1.00 23.88 200 ILE A O 1
ATOM 1437 N N . ALA A 1 201 ? -10.110 17.650 15.940 1.00 28.09 201 ALA A N 1
ATOM 1438 C CA . ALA A 1 201 ? -11.430 17.350 16.470 1.00 27.15 201 ALA A CA 1
ATOM 1439 C C . ALA A 1 201 ? -12.331 16.780 15.373 1.00 22.60 201 ALA A C 1
ATOM 1440 O O . ALA A 1 201 ? -11.939 16.646 14.211 1.00 23.54 201 ALA A O 1
ATOM 1442 N N . VAL A 1 202 ? -13.565 16.441 15.754 1.00 21.73 202 VAL A N 1
ATOM 1443 C CA . VAL A 1 202 ? -14.498 15.820 14.817 1.00 24.00 202 VAL A CA 1
ATOM 1444 C C . VAL A 1 202 ? -14.959 16.821 13.763 1.00 25.54 202 VAL A C 1
ATOM 1445 O O . VAL A 1 202 ? -15.126 16.473 12.585 1.00 19.97 202 VAL A O 1
ATOM 1449 N N . THR A 1 203 ? -15.170 18.077 14.165 1.00 23.32 203 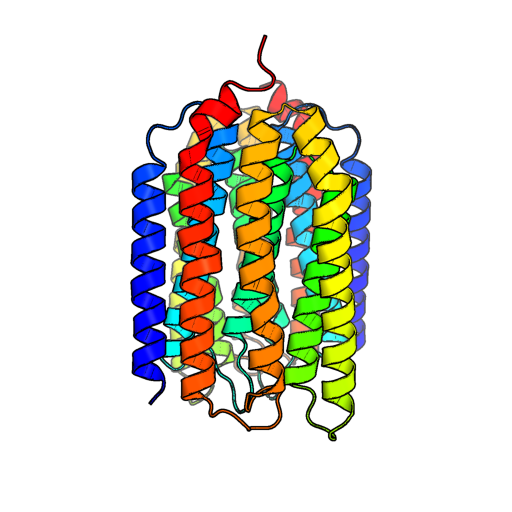THR A N 1
ATOM 1450 C CA . THR A 1 203 ? -15.725 19.068 13.248 1.00 20.50 203 THR A CA 1
ATOM 1451 C C . THR A 1 203 ? -14.727 19.437 12.154 1.00 17.94 203 THR A C 1
ATOM 1452 O O . THR A 1 203 ? -15.111 19.608 10.990 1.00 16.76 203 THR A O 1
ATOM 1456 N N . THR A 1 204 ? -13.443 19.552 12.503 1.00 21.41 204 THR A N 1
ATOM 1457 C CA . THR A 1 204 ? -12.424 19.800 11.486 1.00 23.15 204 THR A CA 1
ATOM 1458 C C . THR A 1 204 ? -12.322 18.622 10.524 1.00 18.75 204 THR A C 1
ATOM 1459 O O . THR A 1 204 ? -12.173 18.809 9.308 1.00 20.07 204 THR A O 1
ATOM 1463 N N . GLU A 1 205 ? -12.411 17.400 11.056 1.00 20.69 205 GLU A N 1
ATOM 1464 C CA . GLU A 1 205 ? -12.424 16.204 10.219 1.00 21.31 205 GLU A CA 1
ATOM 1465 C C . GLU A 1 205 ? -13.558 16.258 9.202 1.00 21.13 205 GLU A C 1
ATOM 1466 O O . GLU A 1 205 ? -13.350 16.028 8.002 1.00 20.03 205 GLU A O 1
ATOM 1472 N N . ILE A 1 206 ? -14.769 16.576 9.667 1.00 16.70 206 ILE A N 1
ATOM 1473 C CA . ILE A 1 206 ? -15.923 16.608 8.775 1.00 13.76 206 ILE A CA 1
ATOM 1474 C C . ILE A 1 206 ? -15.790 17.731 7.751 1.00 13.58 206 ILE A C 1
ATOM 1475 O O . ILE A 1 206 ? -16.133 17.555 6.576 1.00 9.03 206 ILE A O 1
ATOM 1480 N N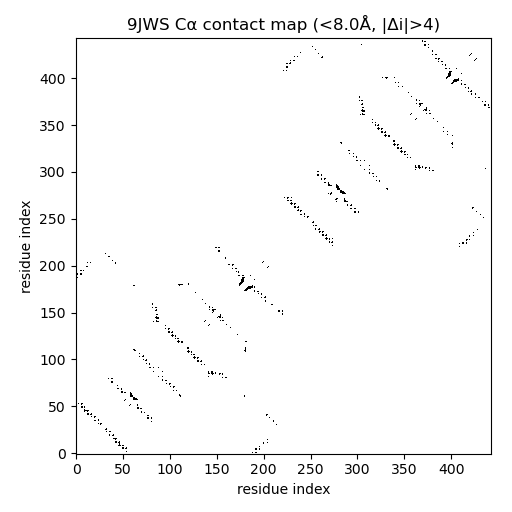 . MET A 1 207 ? -15.276 18.893 8.166 1.00 18.53 207 MET A N 1
ATOM 1481 C CA . MET A 1 207 ? -15.078 19.983 7.214 1.00 11.30 207 MET A CA 1
ATOM 1482 C C . MET A 1 207 ? -14.110 19.582 6.108 1.00 14.82 207 MET A C 1
ATOM 1483 O O . MET A 1 207 ? -14.366 19.826 4.921 1.00 16.61 207 MET A O 1
ATOM 1488 N N . LEU A 1 208 ? -12.978 18.981 6.484 1.00 17.49 208 LEU A N 1
ATOM 1489 C CA . LEU A 1 208 ? -11.993 18.591 5.481 1.00 15.26 208 LEU A CA 1
ATOM 1490 C C . LEU A 1 208 ? -12.549 17.517 4.555 1.00 18.40 208 LEU A C 1
ATOM 1491 O O . LEU A 1 208 ? -12.283 17.531 3.345 1.00 21.72 208 LEU A O 1
ATOM 1496 N N . TYR A 1 209 ? -13.352 16.594 5.096 1.00 18.07 209 TYR A N 1
ATOM 1497 C CA . TYR A 1 209 ? -14.011 15.611 4.239 1.00 19.44 209 TYR A CA 1
ATOM 1498 C C . TYR A 1 209 ? -14.980 16.286 3.272 1.00 19.19 209 TYR A C 1
ATOM 1499 O O . TYR A 1 209 ? -15.094 15.878 2.111 1.00 12.20 209 TYR A O 1
ATOM 1508 N N . VAL A 1 210 ? -15.672 17.334 3.731 1.00 12.59 210 VAL A N 1
ATOM 1509 C CA . VAL A 1 210 ? -16.601 18.062 2.866 1.00 17.41 210 VAL A CA 1
ATOM 1510 C C . VAL A 1 210 ? -15.855 18.714 1.705 1.00 20.79 210 VAL A C 1
ATOM 1511 O O . VAL A 1 210 ? -16.276 18.626 0.543 1.00 18.01 210 VAL A O 1
ATOM 1515 N N . MET A 1 211 ? -14.734 19.380 2.004 1.00 14.01 211 MET A N 1
ATOM 1516 C CA . MET A 1 211 ? -13.957 20.019 0.939 1.00 13.81 211 MET A CA 1
ATOM 1517 C C . MET A 1 211 ? -13.406 18.986 -0.040 1.00 18.54 211 MET A C 1
ATOM 1518 O O . MET A 1 211 ? -13.465 19.178 -1.268 1.00 16.31 211 MET A O 1
ATOM 1523 N N . LEU A 1 212 ? -12.833 17.915 0.491 1.00 15.17 212 LEU A N 1
ATOM 1524 C CA . LEU A 1 212 ? -12.263 16.863 -0.380 1.00 18.11 212 LEU A CA 1
ATOM 1525 C C . LEU A 1 212 ? -13.370 16.295 -1.290 1.00 18.61 212 LEU A C 1
ATOM 1526 O O . LEU A 1 212 ? -13.091 16.106 -2.473 1.00 17.16 212 LEU A O 1
ATOM 1531 N N . ASP A 1 213 ? -14.578 16.103 -0.759 1.00 17.26 213 ASP A N 1
ATOM 1532 C CA . ASP A 1 213 ? -15.704 15.502 -1.534 1.00 21.69 213 ASP A CA 1
ATOM 1533 C C . ASP A 1 213 ? -16.156 16.485 -2.616 1.00 19.20 213 ASP A C 1
ATOM 1534 O O . ASP A 1 213 ? -16.401 16.047 -3.742 1.00 20.10 213 ASP A O 1
ATOM 1539 N N . ILE A 1 214 ? -16.301 17.754 -2.267 1.00 13.32 214 ILE A N 1
ATOM 1540 C CA . ILE A 1 214 ? -16.567 18.780 -3.274 1.00 15.34 214 ILE A CA 1
ATOM 1541 C C . ILE A 1 214 ? -15.596 18.627 -4.434 1.00 17.00 214 ILE A C 1
ATOM 1542 O O . ILE A 1 214 ? -16.001 18.454 -5.593 1.00 11.92 214 ILE A O 1
ATOM 1547 N N . GLY A 1 215 ? -14.299 18.630 -4.127 1.00 17.33 215 GLY A N 1
ATOM 1548 C CA . GLY A 1 215 ? -13.302 18.437 -5.162 1.00 16.61 215 GLY A CA 1
ATOM 1549 C C . GLY A 1 215 ? -13.520 17.174 -5.975 1.00 17.00 215 GLY A C 1
ATOM 1550 O O . GLY A 1 215 ? -13.955 17.245 -7.135 1.00 29.62 215 GLY A O 1
ATOM 1551 N N . THR A 1 216 ? -13.314 16.020 -5.326 1.00 12.70 216 THR A N 1
ATOM 1552 C CA . THR A 1 216 ? -13.244 14.734 -6.019 1.00 20.27 216 THR A CA 1
ATOM 1553 C C . THR A 1 216 ? -14.498 14.426 -6.821 1.00 22.79 216 THR A C 1
ATOM 1554 O O . THR A 1 216 ? -14.429 13.687 -7.810 1.00 24.77 216 THR A O 1
ATOM 1558 N N . LYS A 1 217 ? -15.641 14.984 -6.438 1.00 23.21 217 LYS A N 1
ATOM 1559 C CA . LYS A 1 217 ? -16.906 14.618 -7.116 1.00 22.50 217 LYS A CA 1
ATOM 1560 C C . LYS A 1 217 ? -17.334 15.695 -8.129 1.00 21.83 217 LYS A C 1
ATOM 1561 O O . LYS A 1 217 ? -17.628 15.306 -9.262 1.00 30.29 217 LYS A O 1
ATOM 1567 N N . ILE A 1 218 ? -17.349 16.978 -7.779 1.00 22.27 218 ILE A N 1
ATOM 1568 C CA . ILE A 1 218 ? -17.866 17.979 -8.702 1.00 18.33 218 ILE A CA 1
ATOM 1569 C C . ILE A 1 218 ? -16.782 18.470 -9.658 1.00 13.22 218 ILE A C 1
ATOM 1570 O O . ILE A 1 218 ? -17.028 18.591 -10.865 1.00 11.12 218 ILE A O 1
ATOM 1575 N N . GLY A 1 219 ? -15.574 18.761 -9.162 1.00 13.99 219 GLY A N 1
ATOM 1576 C CA . GLY A 1 219 ? -14.549 19.285 -10.054 1.00 13.49 219 GLY A CA 1
ATOM 1577 C C . GLY A 1 219 ? -14.130 18.270 -11.101 1.00 18.18 219 GLY A C 1
ATOM 1578 O O . GLY A 1 219 ? -13.998 18.591 -12.291 1.00 23.55 219 GLY A O 1
ATOM 1579 N N . PHE A 1 220 ? -13.912 17.027 -10.667 1.00 17.66 220 PHE A N 1
ATOM 1580 C CA . PHE A 1 220 ? -13.566 15.964 -11.600 1.00 18.14 220 PHE A CA 1
ATOM 1581 C C . PHE A 1 220 ? -14.665 15.762 -12.635 1.00 22.01 220 PHE A C 1
ATOM 1582 O O . PHE A 1 220 ? -14.377 15.625 -13.832 1.00 24.65 220 PHE A O 1
ATOM 1590 N N . GLY A 1 221 ? -15.931 15.737 -12.200 1.00 18.76 221 GLY A N 1
ATOM 1591 C CA . GLY A 1 221 ? -17.014 15.549 -13.151 1.00 18.35 221 GLY A CA 1
ATOM 1592 C C . GLY A 1 221 ? -17.107 16.678 -14.158 1.00 20.01 221 GLY A C 1
ATOM 1593 O O . GLY A 1 221 ? -17.357 16.446 -15.344 1.00 18.50 221 GLY A O 1
ATOM 1594 N N . ALA A 1 222 ? -16.907 17.915 -13.700 1.00 18.64 222 ALA A N 1
ATOM 1595 C CA . ALA A 1 222 ? -16.909 19.053 -14.612 1.00 20.28 222 ALA A CA 1
ATOM 1596 C C . ALA A 1 222 ? -15.818 18.908 -15.665 1.00 28.86 222 ALA A C 1
ATOM 1597 O O . ALA A 1 222 ? -16.076 19.051 -16.868 1.00 29.17 222 ALA A O 1
ATOM 1599 N N . VAL A 1 223 ? -14.584 18.632 -15.228 1.00 29.26 223 VAL A N 1
ATOM 1600 C CA . VAL A 1 223 ? -13.484 18.474 -16.179 1.00 23.24 223 VAL A CA 1
ATOM 1601 C C . VAL A 1 223 ? -13.775 17.353 -17.172 1.00 31.86 223 VAL A C 1
ATOM 1602 O O . VAL A 1 223 ? -13.510 17.487 -18.374 1.00 31.57 223 VAL A O 1
ATOM 1606 N N . LEU A 1 224 ? -14.336 16.237 -16.694 1.00 30.21 224 LEU A N 1
ATOM 1607 C CA . LEU A 1 224 ? -14.613 15.109 -17.583 1.00 33.32 224 LEU A CA 1
ATOM 1608 C C . LEU A 1 224 ? -15.667 15.469 -18.622 1.00 32.35 224 LEU A C 1
ATOM 1609 O O . LEU A 1 224 ? -15.497 15.201 -19.817 1.00 34.02 224 LEU A O 1
ATOM 1614 N N . LEU A 1 225 ? -16.767 16.072 -18.180 1.00 31.05 225 LEU A N 1
ATOM 1615 C CA . LEU A 1 225 ? -17.879 16.355 -19.073 1.00 27.73 225 LEU A CA 1
ATOM 1616 C C . LEU A 1 225 ? -17.575 17.506 -20.017 1.00 28.63 225 LEU A C 1
ATOM 1617 O O . LEU A 1 225 ? -18.206 17.617 -21.074 1.00 34.19 225 LEU A O 1
ATOM 1622 N N . GLU A 1 226 ? -16.620 18.362 -19.655 1.00 31.73 226 GLU A N 1
ATOM 1623 C CA . GLU A 1 226 ? -16.178 19.424 -20.550 1.00 36.15 226 GLU A CA 1
ATOM 1624 C C . GLU A 1 226 ? -15.377 18.887 -21.732 1.00 42.25 226 GLU A C 1
ATOM 1625 O O . GLU A 1 226 ? -15.437 19.459 -22.826 1.00 44.56 226 GLU A O 1
ATOM 1631 N N . SER A 1 227 ? -14.635 17.796 -21.543 1.00 42.58 227 SER A N 1
ATOM 1632 C CA . SER A 1 227 ? -13.696 17.307 -22.543 1.00 41.31 227 SER A CA 1
ATOM 1633 C C . SER A 1 227 ? -14.269 16.187 -23.410 1.00 40.44 227 SER A C 1
ATOM 1634 O O . SER A 1 227 ? -13.501 15.455 -24.046 1.00 37.95 227 SER A O 1
ATOM 1637 N N . GLN A 1 228 ? -15.595 16.040 -23.460 1.00 41.77 228 GLN A N 1
ATOM 1638 C CA . GLN A 1 228 ? -16.180 14.929 -24.205 1.00 42.82 228 GLN A CA 1
ATOM 1639 C C . GLN A 1 228 ? -16.081 15.138 -25.710 1.00 42.79 228 GLN A C 1
ATOM 1640 O O . GLN A 1 228 ? -16.002 14.162 -26.466 1.00 41.61 228 GLN A O 1
ATOM 1646 N N . ASP A 1 229 ? -16.089 16.392 -26.162 1.00 48.04 229 ASP A N 1
ATOM 1647 C CA . ASP A 1 229 ? -16.046 16.671 -27.594 1.00 48.31 229 ASP A CA 1
ATOM 1648 C C . ASP A 1 229 ? -14.702 16.273 -28.188 1.00 42.80 229 ASP A C 1
ATOM 1649 O O . ASP A 1 229 ? -14.641 15.642 -29.250 1.00 40.69 229 ASP A O 1
ATOM 1654 N N . VAL A 1 230 ? -13.610 16.651 -27.521 1.00 38.19 230 VAL A N 1
ATOM 1655 C CA . VAL A 1 230 ? -12.278 16.308 -28.007 1.00 40.95 230 VAL A CA 1
ATOM 1656 C C . VAL A 1 230 ? -12.004 14.813 -27.865 1.00 43.31 230 VAL A C 1
ATOM 1657 O O . VAL A 1 230 ? -11.246 14.239 -28.658 1.00 44.09 230 VAL A O 1
ATOM 1661 N N . LEU A 1 231 ? -12.612 14.154 -26.873 1.00 46.02 231 LEU A N 1
ATOM 1662 C CA . LEU A 1 231 ? -12.411 12.716 -26.711 1.00 39.35 231 LEU A CA 1
ATOM 1663 C C . LEU A 1 231 ? -13.084 11.912 -27.817 1.00 40.87 231 LEU A C 1
ATOM 1664 O O . LEU A 1 231 ? -12.596 10.836 -28.181 1.00 39.56 231 LEU A O 1
ATOM 1669 N N . GLN A 1 232 ? -14.194 12.410 -28.362 1.00 39.21 232 GLN A N 1
ATOM 1670 C CA . GLN A 1 232 ? -14.847 11.726 -29.473 1.00 40.36 232 GLN A CA 1
ATOM 1671 C C . GLN A 1 232 ? -14.105 11.942 -30.787 1.00 40.90 232 GLN A C 1
ATOM 1672 O O . GLN A 1 232 ? -13.985 11.014 -31.594 1.00 42.27 232 GLN A O 1
ATOM 1678 N N . ALA A 1 233 ? -13.601 13.155 -31.015 1.00 40.13 233 ALA A N 1
ATOM 1679 C CA . ALA A 1 233 ? -12.946 13.490 -32.273 1.00 40.73 233 ALA A CA 1
ATOM 1680 C C . ALA A 1 233 ? -11.580 12.836 -32.437 1.00 35.19 233 ALA A C 1
ATOM 1681 O O . ALA A 1 233 ? -10.982 12.964 -33.510 1.00 32.45 233 ALA A O 1
ATOM 1683 N N . ALA A 1 234 ? -11.074 12.150 -31.418 1.00 39.40 234 ALA A N 1
ATOM 1684 C CA . ALA A 1 234 ? -9.789 11.471 -31.529 1.00 38.11 234 ALA A CA 1
ATOM 1685 C C . ALA A 1 234 ? -9.970 10.018 -31.954 1.00 38.09 234 ALA A C 1
ATOM 1686 O O . ALA A 1 234 ? -9.976 9.708 -33.146 1.00 40.34 234 ALA A O 1
ATOM 1688 N N . SER B 1 6 ? -28.722 -20.893 16.184 1.00 30.81 6 SER B N 1
ATOM 1689 C CA . SER B 1 6 ? -28.963 -22.032 15.306 1.00 39.05 6 SER B CA 1
ATOM 1690 C C . SER B 1 6 ? -29.220 -21.575 13.874 1.00 33.91 6 SER B C 1
ATOM 1691 O O . SER B 1 6 ? -29.656 -22.358 13.029 1.00 26.02 6 SER B O 1
ATOM 1694 N N . GLU B 1 7 ? -28.950 -20.299 13.608 1.00 30.36 7 GLU B N 1
ATOM 1695 C CA . GLU B 1 7 ? -29.191 -19.722 12.294 1.00 38.09 7 GLU B CA 1
ATOM 1696 C C . GLU B 1 7 ? -27.968 -19.754 11.390 1.00 33.85 7 GLU B C 1
ATOM 1697 O O . GLU B 1 7 ? -28.109 -19.543 10.180 1.00 28.64 7 GLU B O 1
ATOM 1703 N N . ALA B 1 8 ? -26.779 -20.012 11.942 1.00 35.86 8 ALA B N 1
ATOM 1704 C CA . ALA B 1 8 ? -25.575 -20.066 11.119 1.00 24.80 8 ALA B CA 1
ATOM 1705 C C . ALA B 1 8 ? -25.676 -21.144 10.049 1.00 27.20 8 ALA B C 1
ATOM 1706 O O . ALA B 1 8 ? -25.156 -20.968 8.941 1.00 25.35 8 ALA B O 1
ATOM 1708 N N . THR B 1 9 ? -26.345 -22.258 10.355 1.00 25.87 9 THR B N 1
ATOM 1709 C CA . THR B 1 9 ? -26.536 -23.304 9.355 1.00 23.26 9 THR B CA 1
ATOM 1710 C C . THR B 1 9 ? -27.354 -22.785 8.178 1.00 23.09 9 THR B C 1
ATOM 1711 O O . THR B 1 9 ? -26.992 -22.991 7.014 1.00 26.85 9 THR B O 1
ATOM 1715 N N . TRP B 1 10 ? -28.451 -22.079 8.464 1.00 21.36 10 TRP B N 1
ATOM 1716 C CA . TRP B 1 10 ? -29.289 -21.564 7.387 1.00 21.03 10 TRP B CA 1
ATOM 1717 C C . TRP B 1 10 ? -28.631 -20.393 6.668 1.00 15.52 10 TRP B C 1
ATOM 1718 O O . TRP B 1 10 ? -28.814 -20.231 5.455 1.00 16.10 10 TRP B O 1
ATOM 1729 N N . LEU B 1 11 ? -27.850 -19.583 7.386 1.00 13.01 11 LEU B N 1
ATOM 1730 C CA . LEU B 1 11 ? -27.092 -18.523 6.729 1.00 22.27 11 LEU B CA 1
ATOM 1731 C C . LEU B 1 11 ? -26.063 -19.101 5.764 1.00 24.75 11 LEU B C 1
ATOM 1732 O O . LEU B 1 11 ? -25.883 -18.586 4.654 1.00 17.13 11 LEU B O 1
ATOM 1737 N N . TRP B 1 12 ? -25.396 -20.192 6.154 1.00 26.47 12 TRP B N 1
ATOM 1738 C CA . TRP B 1 12 ? -24.445 -20.826 5.247 1.00 24.24 12 TRP B CA 1
ATOM 1739 C C . TRP B 1 12 ? -25.152 -21.537 4.099 1.00 20.96 12 TRP B C 1
ATOM 1740 O O . TRP B 1 12 ? -24.611 -21.605 2.990 1.00 19.80 12 TRP B O 1
ATOM 1751 N N . ILE B 1 13 ? -26.356 -22.063 4.336 1.00 20.03 13 ILE B N 1
ATOM 1752 C CA . ILE B 1 13 ? -27.140 -22.639 3.243 1.00 23.97 13 ILE B CA 1
ATOM 1753 C C . ILE B 1 13 ? -27.465 -21.570 2.206 1.00 20.55 13 ILE B C 1
ATOM 1754 O O . ILE B 1 13 ? -27.275 -21.768 0.998 1.00 20.16 13 ILE B O 1
ATOM 1759 N N . GLY B 1 14 ? -27.952 -20.415 2.667 1.00 19.54 14 GLY B N 1
ATOM 1760 C CA . GLY B 1 14 ? -28.197 -19.310 1.753 1.00 20.94 14 GLY B CA 1
ATOM 1761 C C . GLY B 1 14 ? -26.937 -18.858 1.041 1.00 16.29 14 GLY B C 1
ATOM 1762 O O . GLY B 1 14 ? -26.958 -18.571 -0.159 1.00 16.23 14 GLY B O 1
ATOM 1763 N N . THR B 1 15 ? -25.820 -18.802 1.771 1.00 16.40 15 THR B N 1
ATOM 1764 C CA . THR B 1 15 ? -24.540 -18.422 1.184 1.00 18.34 15 THR B CA 1
ATOM 1765 C C . THR B 1 15 ? -24.166 -19.344 0.030 1.00 22.22 15 THR B C 1
ATOM 1766 O O . THR B 1 15 ? -23.907 -18.891 -1.094 1.00 21.93 15 THR B O 1
ATOM 1770 N N . ILE B 1 16 ? -24.127 -20.652 0.300 1.00 23.04 16 ILE B N 1
ATOM 1771 C CA . ILE B 1 16 ? -23.709 -21.609 -0.718 1.00 21.95 16 ILE B CA 1
ATOM 1772 C C . ILE B 1 16 ? -24.668 -21.586 -1.899 1.00 24.35 16 ILE B C 1
ATOM 1773 O O . ILE B 1 16 ? -24.237 -21.609 -3.057 1.00 25.68 16 ILE B O 1
ATOM 1778 N N . GLY B 1 17 ? -25.978 -21.514 -1.633 1.00 22.44 17 GLY B N 1
ATOM 1779 C CA . GLY B 1 17 ? -26.940 -21.472 -2.724 1.00 22.84 17 GLY B CA 1
ATOM 1780 C C . GLY B 1 17 ? -26.763 -20.258 -3.615 1.00 16.58 17 GLY B C 1
ATOM 1781 O O . GLY B 1 17 ? -26.797 -20.364 -4.848 1.00 18.38 17 GLY B O 1
ATOM 1782 N N . MET B 1 18 ? -26.570 -19.085 -3.004 1.00 14.61 18 MET B N 1
ATOM 1783 C CA . MET B 1 18 ? -26.331 -17.876 -3.780 1.00 24.27 18 MET B CA 1
ATOM 1784 C C . MET B 1 18 ? -25.061 -18.003 -4.610 1.00 21.29 18 MET B C 1
ATOM 1785 O O . MET B 1 18 ? -25.019 -17.565 -5.767 1.00 20.23 18 MET B O 1
ATOM 1790 N N . VAL B 1 19 ? -24.017 -18.609 -4.038 1.00 18.11 19 VAL B N 1
ATOM 1791 C CA . VAL B 1 19 ? -22.763 -18.775 -4.771 1.00 16.24 19 VAL B CA 1
ATOM 1792 C C . VAL B 1 19 ? -22.968 -19.671 -5.987 1.00 18.31 19 VAL B C 1
ATOM 1793 O O . VAL B 1 19 ? -22.481 -19.376 -7.088 1.00 17.93 19 VAL B O 1
ATOM 1797 N N . LEU B 1 20 ? -23.676 -20.792 -5.804 1.00 17.74 20 LEU B N 1
ATOM 1798 C CA . LEU B 1 20 ? -23.935 -21.680 -6.937 1.00 19.25 20 LEU B CA 1
ATOM 1799 C C . LEU B 1 20 ? -24.726 -20.964 -8.022 1.00 20.28 20 LEU B C 1
ATOM 1800 O O . LEU B 1 20 ? -24.398 -21.071 -9.210 1.00 24.36 20 LEU B O 1
ATOM 1805 N N . GLY B 1 21 ? -25.768 -20.224 -7.633 1.00 18.92 21 GLY B N 1
ATOM 1806 C CA . GLY B 1 21 ? -26.525 -19.467 -8.617 1.00 22.45 21 GLY B CA 1
ATOM 1807 C C . GLY B 1 21 ? -25.668 -18.475 -9.382 1.00 21.26 21 GLY B C 1
ATOM 1808 O O . GLY B 1 21 ? -25.769 -18.364 -10.609 1.00 23.60 21 GLY B O 1
ATOM 1809 N N . THR B 1 22 ? -24.802 -17.749 -8.669 1.00 16.87 22 THR B N 1
ATOM 1810 C CA . THR B 1 22 ? -23.967 -16.742 -9.316 1.00 21.84 22 THR B CA 1
ATOM 1811 C C . THR B 1 22 ? -22.985 -17.381 -10.289 1.00 23.87 22 THR B C 1
ATOM 1812 O O . THR B 1 22 ? -22.817 -16.905 -11.418 1.00 19.67 22 THR B O 1
ATOM 1816 N N . VAL B 1 23 ? -22.315 -18.455 -9.862 1.00 18.86 23 VAL B N 1
ATOM 1817 C CA . VAL B 1 23 ? -21.360 -19.131 -10.737 1.00 23.60 23 VAL B CA 1
ATOM 1818 C C . VAL B 1 23 ? -22.072 -19.690 -11.962 1.00 27.07 23 VAL B C 1
ATOM 1819 O O . VAL B 1 23 ? -21.557 -19.625 -13.085 1.00 29.52 23 VAL B O 1
ATOM 1823 N N . TYR B 1 24 ? -23.278 -20.227 -11.767 1.00 24.58 24 TYR B N 1
ATOM 1824 C CA . TYR B 1 24 ? -24.046 -20.779 -12.877 1.00 25.27 24 TYR B CA 1
ATOM 1825 C C . TYR B 1 24 ? -24.395 -19.697 -13.894 1.00 25.23 24 TYR B C 1
ATOM 1826 O O . TYR B 1 24 ? -24.208 -19.877 -15.106 1.00 25.47 24 TYR B O 1
ATOM 1835 N N . PHE B 1 25 ? -24.886 -18.552 -13.412 1.00 26.20 25 PHE B N 1
ATOM 1836 C CA . PHE B 1 25 ? -25.222 -17.455 -14.316 1.00 26.11 25 PHE B CA 1
ATOM 1837 C C . PHE B 1 25 ? -23.983 -16.922 -15.025 1.00 29.86 25 PHE B C 1
ATOM 1838 O O . PHE B 1 25 ? -24.039 -16.571 -16.210 1.00 35.27 25 PHE B O 1
ATOM 1846 N N . ALA B 1 26 ? -22.850 -16.861 -14.321 1.00 24.02 26 ALA B N 1
ATOM 1847 C CA . ALA B 1 26 ? -21.627 -16.360 -14.939 1.00 29.20 26 ALA B CA 1
ATOM 1848 C C . ALA B 1 26 ? -21.136 -17.296 -16.037 1.00 31.03 26 ALA B C 1
ATOM 1849 O O . ALA B 1 26 ? -20.715 -16.838 -17.105 1.00 35.33 26 ALA B O 1
ATOM 1851 N N . VAL B 1 27 ? -21.175 -18.608 -15.792 1.00 26.20 27 VAL B N 1
ATOM 1852 C CA . VAL B 1 27 ? -20.753 -19.557 -16.818 1.00 32.77 27 VAL B CA 1
ATOM 1853 C C . VAL B 1 27 ? -21.701 -19.513 -18.010 1.00 39.43 27 VAL B C 1
ATOM 1854 O O . VAL B 1 27 ? -21.271 -19.617 -19.166 1.00 42.54 27 VAL B O 1
ATOM 1858 N N . ARG B 1 28 ? -23.003 -19.343 -17.758 1.00 41.81 28 ARG B N 1
ATOM 1859 C CA . ARG B 1 28 ? -23.938 -19.192 -18.868 1.00 38.13 28 ARG B CA 1
ATOM 1860 C C . ARG B 1 28 ? -23.752 -17.877 -19.617 1.00 43.51 28 ARG B C 1
ATOM 1861 O O . ARG B 1 28 ? -24.128 -17.789 -20.790 1.00 50.73 28 ARG B O 1
ATOM 1869 N N . GLY B 1 29 ? -23.185 -16.858 -18.968 1.00 42.93 29 GLY B N 1
ATOM 1870 C CA . GLY B 1 29 ? -23.103 -15.546 -19.586 1.00 43.73 29 GLY B CA 1
ATOM 1871 C C . GLY B 1 29 ? -22.103 -15.453 -20.722 1.00 48.84 29 GLY B C 1
ATOM 1872 O O . GLY B 1 29 ? -22.326 -14.711 -21.684 1.00 56.45 29 GLY B O 1
ATOM 1873 N N . ARG B 1 30 ? -20.994 -16.185 -20.629 1.00 50.60 30 ARG B N 1
ATOM 1874 C CA . ARG B 1 30 ? -19.909 -16.035 -21.592 1.00 46.86 30 ARG B CA 1
ATOM 1875 C C . ARG B 1 30 ? -20.375 -16.370 -23.007 1.00 55.72 30 ARG B C 1
ATOM 1876 O O . ARG B 1 30 ? -21.293 -17.169 -23.214 1.00 67.53 30 ARG B O 1
ATOM 1884 N N . GLY B 1 31 ? -19.733 -15.735 -23.987 1.00 51.45 31 GLY B N 1
ATOM 1885 C CA . GLY B 1 31 ? -20.064 -15.944 -25.382 1.00 55.41 31 GLY B CA 1
ATOM 1886 C C . GLY B 1 31 ? -21.219 -15.121 -25.906 1.00 67.95 31 GLY B C 1
ATOM 1887 O O . GLY B 1 31 ? -21.700 -15.395 -27.012 1.00 71.99 31 GLY B O 1
ATOM 1888 N N . SER B 1 32 ? -21.680 -14.124 -25.155 1.00 66.02 32 SER B N 1
ATOM 1889 C CA . SER B 1 32 ? -22.817 -13.316 -25.572 1.00 68.78 32 SER B CA 1
ATOM 1890 C C . SER B 1 32 ? -22.413 -12.320 -26.653 1.00 70.03 32 SER B C 1
ATOM 1891 O O . SER B 1 32 ? -21.318 -11.751 -26.619 1.00 64.83 32 SER B O 1
ATOM 1894 N N . THR B 1 33 ? -23.313 -12.109 -27.613 1.00 74.83 33 THR B N 1
ATOM 1895 C CA . THR B 1 33 ? -23.058 -11.244 -28.758 1.00 75.85 33 THR B CA 1
ATOM 1896 C C . THR B 1 33 ? -23.865 -9.954 -28.686 1.00 81.47 33 THR B C 1
ATOM 1897 O O . THR B 1 33 ? -23.286 -8.863 -28.672 1.00 77.92 33 THR B O 1
ATOM 1901 N N . ASP B 1 34 ? -25.192 -10.047 -28.647 1.00 76.15 34 ASP B N 1
ATOM 1902 C CA . ASP B 1 34 ? -26.018 -8.849 -28.626 1.00 73.63 34 ASP B CA 1
ATOM 1903 C C . ASP B 1 34 ? -25.871 -8.128 -27.286 1.00 72.05 34 ASP B C 1
ATOM 1904 O O . ASP B 1 34 ? -25.863 -8.771 -26.231 1.00 69.57 34 ASP B O 1
ATOM 1909 N N . PRO B 1 35 ? -25.752 -6.798 -27.297 1.00 71.28 35 PRO B N 1
ATOM 1910 C CA . PRO B 1 35 ? -25.549 -6.069 -26.032 1.00 70.23 35 PRO B CA 1
ATOM 1911 C C . PRO B 1 35 ? -26.721 -6.169 -25.072 1.00 64.16 35 PRO B C 1
ATOM 1912 O O . PRO B 1 35 ? -26.524 -6.043 -23.856 1.00 60.65 35 PRO B O 1
ATOM 1916 N N . GLU B 1 36 ? -27.939 -6.379 -25.577 1.00 63.79 36 GLU B N 1
ATOM 1917 C CA . GLU B 1 36 ? -29.086 -6.552 -24.690 1.00 61.53 36 GLU B CA 1
ATOM 1918 C C . GLU B 1 36 ? -28.956 -7.827 -23.863 1.00 55.00 36 GLU B C 1
ATOM 1919 O O . GLU B 1 36 ? -29.222 -7.821 -22.653 1.00 48.67 36 GLU B O 1
ATOM 1925 N N . GLN B 1 37 ? -28.558 -8.931 -24.503 1.00 55.61 37 GLN B N 1
ATOM 1926 C CA . GLN B 1 37 ? -28.254 -10.146 -23.755 1.00 55.63 37 GLN B CA 1
ATOM 1927 C C . GLN B 1 37 ? -27.161 -9.894 -22.728 1.00 51.17 37 GLN B C 1
ATOM 1928 O O . GLN B 1 37 ? -27.194 -10.451 -21.626 1.00 50.88 37 GLN B O 1
ATOM 1934 N N . GLN B 1 38 ? -26.175 -9.065 -23.077 1.00 51.83 38 GLN B N 1
ATOM 1935 C CA . GLN B 1 38 ? -25.104 -8.757 -22.136 1.00 56.36 38 GLN B CA 1
ATOM 1936 C C . GLN B 1 38 ? -25.637 -8.011 -20.919 1.00 47.29 38 GLN B C 1
ATOM 1937 O O . GLN B 1 38 ? -25.240 -8.302 -19.786 1.00 43.62 38 GLN B O 1
ATOM 1943 N N . THR B 1 39 ? -26.539 -7.049 -21.131 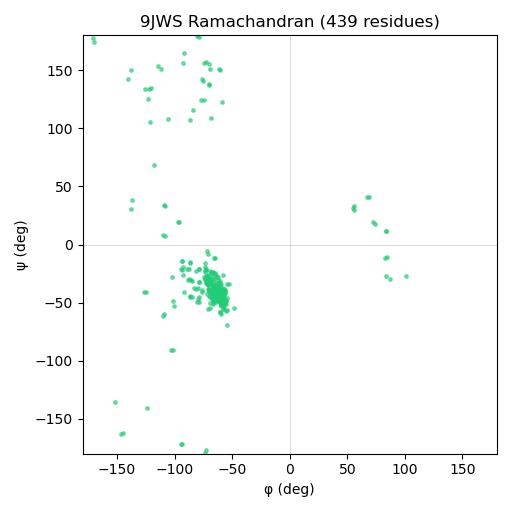1.00 46.56 39 THR B N 1
ATOM 1944 C CA . THR B 1 39 ? -27.178 -6.367 -20.008 1.00 45.45 39 THR B CA 1
ATOM 1945 C C . THR B 1 39 ? -27.939 -7.355 -19.132 1.00 34.74 39 THR B C 1
ATOM 1946 O O . THR B 1 39 ? -27.818 -7.341 -17.896 1.00 33.05 39 THR B O 1
ATOM 1950 N N . TYR B 1 40 ? -28.743 -8.215 -19.765 1.00 38.25 40 TYR B N 1
ATOM 1951 C CA . TYR B 1 40 ? -29.500 -9.221 -19.026 1.00 40.66 40 TYR B CA 1
ATOM 1952 C C . TYR B 1 40 ? -28.577 -10.081 -18.171 1.00 38.85 40 TYR B C 1
ATOM 1953 O O . TYR B 1 40 ? -28.826 -10.285 -16.977 1.00 33.95 40 TYR B O 1
ATOM 1962 N N . TYR B 1 41 ? -27.493 -10.581 -18.771 1.00 34.27 41 TYR B N 1
ATOM 1963 C CA . TYR B 1 41 ? -26.574 -11.462 -18.057 1.00 39.04 41 TYR B CA 1
ATOM 1964 C C . TYR B 1 41 ? -25.876 -10.727 -16.921 1.00 31.23 41 TYR B C 1
ATOM 1965 O O . TYR B 1 41 ? -25.760 -11.260 -15.811 1.00 29.38 41 TYR B O 1
ATOM 1974 N N . ILE B 1 42 ? -25.407 -9.504 -17.178 1.00 29.40 42 ILE B N 1
ATOM 1975 C CA . ILE B 1 42 ? -24.718 -8.731 -16.149 1.00 28.80 42 ILE B CA 1
ATOM 1976 C C . ILE B 1 42 ? -25.617 -8.540 -14.935 1.00 28.99 42 ILE B C 1
ATOM 1977 O O . ILE B 1 42 ? -25.217 -8.817 -13.800 1.00 23.89 42 ILE B O 1
ATOM 1982 N N . ILE B 1 43 ? -26.853 -8.082 -15.156 1.00 36.23 43 ILE B N 1
ATOM 1983 C CA . ILE B 1 43 ? -27.746 -7.820 -14.027 1.00 28.64 43 ILE B CA 1
ATOM 1984 C C . ILE B 1 43 ? -28.114 -9.121 -13.317 1.00 26.76 43 ILE B C 1
ATOM 1985 O O . ILE B 1 43 ? -28.064 -9.214 -12.079 1.00 29.57 43 ILE B O 1
ATOM 1990 N N . THR B 1 44 ? -28.506 -10.142 -14.090 1.00 25.45 44 THR B N 1
ATOM 1991 C CA . THR B 1 44 ? -28.966 -11.401 -13.520 1.00 24.47 44 THR B CA 1
ATOM 1992 C C . THR B 1 44 ? -27.865 -12.136 -12.767 1.00 21.68 44 THR B C 1
ATOM 1993 O O . THR B 1 44 ? -28.171 -12.927 -11.871 1.00 21.50 44 THR B O 1
ATOM 1997 N N . THR B 1 45 ? -26.597 -11.896 -13.100 1.00 25.73 45 THR B N 1
ATOM 1998 C CA . THR B 1 45 ? -25.506 -12.464 -12.320 1.00 26.55 45 THR B CA 1
ATOM 1999 C C . THR B 1 45 ? -25.095 -11.572 -11.157 1.00 23.25 45 THR B C 1
ATOM 2000 O O . THR B 1 45 ? -24.646 -12.081 -10.123 1.00 26.75 45 THR B O 1
ATOM 2004 N N . LEU B 1 46 ? -25.248 -10.252 -11.297 1.00 21.72 46 LEU B N 1
ATOM 2005 C CA . LEU B 1 46 ? -24.876 -9.340 -10.222 1.00 21.72 46 LEU B CA 1
ATOM 2006 C C . LEU B 1 46 ? -25.817 -9.454 -9.029 1.00 23.32 46 LEU B C 1
ATOM 2007 O O . LEU B 1 46 ? -25.386 -9.266 -7.886 1.00 24.17 46 LEU B O 1
ATOM 2012 N N . ILE B 1 47 ? -27.092 -9.751 -9.269 1.00 19.15 47 ILE B N 1
ATOM 2013 C CA . ILE B 1 47 ? -28.061 -9.854 -8.173 1.00 16.79 47 ILE B CA 1
ATOM 2014 C C . ILE B 1 47 ? -27.658 -10.948 -7.179 1.00 18.56 47 ILE B C 1
ATOM 2015 O O . ILE B 1 47 ? -27.466 -10.650 -5.981 1.00 16.66 47 ILE B O 1
ATOM 2020 N N . PRO B 1 48 ? -27.497 -12.213 -7.600 1.00 22.87 48 PRO B N 1
ATOM 2021 C CA . PRO B 1 48 ? -27.127 -13.251 -6.627 1.00 21.85 48 PRO B CA 1
ATOM 2022 C C . PRO B 1 48 ? -25.737 -13.071 -6.052 1.00 19.28 48 PRO B C 1
ATOM 2023 O O . PRO B 1 48 ? -25.484 -13.567 -4.952 1.00 22.62 48 PRO B O 1
ATOM 2027 N N . ALA B 1 49 ? -24.829 -12.382 -6.748 1.00 22.04 49 ALA B N 1
ATOM 2028 C CA . ALA B 1 49 ? -23.510 -12.121 -6.177 1.00 21.25 49 ALA B CA 1
ATOM 2029 C C . ALA B 1 49 ? -23.607 -11.190 -4.974 1.00 22.53 49 ALA B C 1
ATOM 2030 O O . ALA B 1 49 ? -22.969 -11.429 -3.939 1.00 24.80 49 ALA B O 1
ATOM 2032 N N . ILE B 1 50 ? -24.395 -10.119 -5.096 1.00 23.20 50 ILE B N 1
ATOM 2033 C CA . ILE B 1 50 ? -24.639 -9.242 -3.956 1.00 21.12 50 ILE B CA 1
ATOM 2034 C C . ILE B 1 50 ? -25.313 -10.016 -2.834 1.00 21.06 50 ILE B C 1
ATOM 2035 O O . ILE B 1 50 ? -24.978 -9.850 -1.651 1.00 21.28 50 ILE B O 1
ATOM 2040 N N . ALA B 1 51 ? -26.280 -10.870 -3.185 1.00 17.52 51 ALA B N 1
ATOM 2041 C CA . ALA B 1 51 ? -26.928 -11.689 -2.165 1.00 19.87 51 ALA B CA 1
ATOM 2042 C C . ALA B 1 51 ? -25.921 -12.576 -1.439 1.00 18.80 51 ALA B C 1
ATOM 2043 O O . ALA B 1 51 ? -25.966 -12.704 -0.210 1.00 14.96 51 ALA B O 1
ATOM 2045 N N . ALA B 1 52 ? -25.013 -13.205 -2.190 1.00 15.36 52 ALA B N 1
ATOM 2046 C CA . ALA B 1 52 ? -24.005 -14.072 -1.591 1.00 15.00 52 ALA B CA 1
ATOM 2047 C C . ALA B 1 52 ? -23.076 -13.288 -0.677 1.00 19.01 52 ALA B C 1
ATOM 2048 O O . ALA B 1 52 ? -22.710 -13.766 0.401 1.00 16.73 52 ALA B O 1
ATOM 2050 N N . ALA B 1 53 ? -22.674 -12.088 -1.099 1.00 18.45 53 ALA B N 1
ATOM 2051 C CA . ALA B 1 53 ? -21.835 -11.249 -0.248 1.00 16.69 53 ALA B CA 1
ATOM 2052 C C . ALA B 1 53 ? -22.542 -10.919 1.062 1.00 19.86 53 ALA B C 1
ATOM 2053 O O . ALA B 1 53 ? -21.953 -11.024 2.145 1.00 17.66 53 ALA B O 1
ATOM 2055 N N . ALA B 1 54 ? -23.816 -10.523 0.979 1.00 20.22 54 ALA B N 1
ATOM 2056 C CA . ALA B 1 54 ? -24.566 -10.194 2.189 1.00 18.99 54 ALA B CA 1
ATOM 2057 C C . ALA B 1 54 ? -24.724 -11.407 3.100 1.00 17.84 54 ALA B C 1
ATOM 2058 O O . ALA B 1 54 ? -24.592 -11.296 4.326 1.00 10.29 54 ALA B O 1
ATOM 2060 N N . TYR B 1 55 ? -25.007 -12.577 2.521 1.00 15.64 55 TYR B N 1
ATOM 2061 C CA . TYR B 1 55 ? -25.191 -13.777 3.332 1.00 16.56 55 TYR B CA 1
ATOM 2062 C C . TYR B 1 55 ? -23.884 -14.217 3.980 1.00 15.98 55 TYR B C 1
ATOM 2063 O O . TYR B 1 55 ? -23.874 -14.650 5.138 1.00 16.59 55 TYR B O 1
ATOM 2072 N N . LEU B 1 56 ? -22.772 -14.122 3.247 1.00 13.15 56 LEU B N 1
ATOM 2073 C CA . LEU B 1 56 ? -21.470 -14.424 3.829 1.00 18.96 56 LEU B CA 1
ATOM 2074 C C . LEU B 1 56 ? -21.144 -13.463 4.964 1.00 20.44 56 LEU B C 1
ATOM 2075 O O . LEU B 1 56 ? -20.614 -13.876 6.004 1.00 21.06 56 LEU B O 1
ATOM 2080 N N . ALA B 1 57 ? -21.457 -12.176 4.785 1.00 14.27 57 ALA B N 1
ATOM 2081 C CA . ALA B 1 57 ? -21.265 -11.204 5.857 1.00 18.04 57 ALA B CA 1
ATOM 2082 C C . ALA B 1 57 ? -22.075 -11.582 7.090 1.00 18.27 57 ALA B C 1
ATOM 2083 O O . ALA B 1 57 ? -21.557 -11.585 8.212 1.00 18.54 57 ALA B O 1
ATOM 2085 N N . MET B 1 58 ? -23.357 -11.901 6.897 1.00 19.83 58 MET B N 1
ATOM 2086 C CA . MET B 1 58 ? -24.208 -12.277 8.022 1.00 19.76 58 MET B CA 1
ATOM 2087 C C . MET B 1 58 ? -23.690 -13.529 8.722 1.00 22.46 58 MET B C 1
ATOM 2088 O O . MET B 1 58 ? -23.727 -13.621 9.955 1.00 20.54 58 MET B O 1
ATOM 2093 N N . ALA B 1 59 ? -23.203 -14.503 7.952 1.00 19.06 59 ALA B N 1
ATOM 2094 C CA . ALA B 1 59 ? -22.820 -15.789 8.522 1.00 22.98 59 ALA B CA 1
ATOM 2095 C C . ALA B 1 59 ? -21.537 -15.725 9.342 1.00 20.43 59 ALA B C 1
ATOM 2096 O O . ALA B 1 59 ? -21.318 -16.601 10.185 1.00 22.72 59 ALA B O 1
ATOM 2098 N N . THR B 1 60 ? -20.687 -14.722 9.122 1.00 13.74 60 THR B N 1
ATOM 2099 C CA . THR B 1 60 ? -19.357 -14.690 9.722 1.00 24.50 60 THR B CA 1
ATOM 2100 C C . THR B 1 60 ? -19.221 -13.627 10.809 1.00 18.48 60 THR B C 1
ATOM 2101 O O . THR B 1 60 ? -18.150 -13.041 10.979 1.00 14.60 60 THR B O 1
ATOM 2105 N N . GLY B 1 61 ? -20.291 -13.372 11.560 1.00 19.60 61 GLY B N 1
ATOM 2106 C CA . GLY B 1 61 ? -20.241 -12.416 12.644 1.00 22.05 61 GLY B CA 1
ATOM 2107 C C . GLY B 1 61 ? -20.454 -10.974 12.244 1.00 25.96 61 GLY B C 1
ATOM 2108 O O . GLY B 1 61 ? -20.604 -10.121 13.128 1.00 24.20 61 GLY B O 1
ATOM 2109 N N . LEU B 1 62 ? -20.458 -10.667 10.950 1.00 25.62 62 LEU B N 1
ATOM 2110 C CA . LEU B 1 62 ? -20.832 -9.348 10.469 1.00 26.67 62 LEU B CA 1
ATOM 2111 C C . LEU B 1 62 ? -22.318 -9.348 10.114 1.00 31.81 62 LEU B C 1
ATOM 2112 O O . LEU B 1 62 ? -23.047 -10.306 10.386 1.00 31.66 62 LEU B O 1
ATOM 2117 N N . GLY B 1 63 ? -22.808 -8.276 9.505 1.00 28.93 63 GLY B N 1
ATOM 2118 C CA . GLY B 1 63 ? -24.217 -8.290 9.077 1.00 24.73 63 GLY B CA 1
ATOM 2119 C C . GLY B 1 63 ? -25.189 -7.848 10.150 1.00 21.54 63 GLY B C 1
ATOM 2120 O O . GLY B 1 63 ? -26.236 -7.310 9.786 1.00 26.00 63 GLY B O 1
ATOM 2121 N N . VAL B 1 64 ? -24.862 -8.082 11.414 1.00 15.62 64 VAL B N 1
ATOM 2122 C CA . VAL B 1 64 ? -25.804 -7.755 12.520 1.00 32.37 64 VAL B CA 1
ATOM 2123 C C . VAL B 1 64 ? -25.122 -6.855 13.562 1.00 35.66 64 VAL B C 1
ATOM 2124 O O . VAL B 1 64 ? -23.979 -7.156 13.945 1.00 38.36 64 VAL B O 1
ATOM 2128 N N . ILE B 1 65 ? -25.804 -5.790 13.984 1.00 37.11 65 ILE B N 1
ATOM 2129 C CA . ILE B 1 65 ? -25.274 -4.879 15.043 1.00 40.77 65 ILE B CA 1
ATOM 2130 C C . ILE B 1 65 ? -26.299 -4.823 16.187 1.00 51.63 65 ILE B C 1
ATOM 2131 O O . ILE B 1 65 ? -27.459 -4.487 15.907 1.00 62.77 65 ILE B O 1
ATOM 2136 N N . SER B 1 66 ? -25.891 -5.125 17.422 1.00 50.08 66 SER B N 1
ATOM 2137 C CA . SER B 1 66 ? -26.804 -5.052 18.592 1.00 53.00 66 SER B CA 1
ATOM 2138 C C . SER B 1 66 ? -26.858 -3.613 19.112 1.00 65.82 66 SER B C 1
ATOM 2139 O O . SER B 1 66 ? -26.288 -2.736 18.427 1.00 70.36 66 SER B O 1
ATOM 2142 N N . ASP B 1 76 ? -29.671 -4.090 18.203 1.00 67.44 76 ASP B N 1
ATOM 2143 C CA . ASP B 1 76 ? -30.336 -5.331 17.738 1.00 62.42 76 ASP B CA 1
ATOM 2144 C C . ASP B 1 76 ? -30.775 -5.115 16.294 1.00 61.68 76 ASP B C 1
ATOM 2145 O O . ASP B 1 76 ? -31.990 -5.021 16.078 1.00 74.80 76 ASP B O 1
ATOM 2150 N N . ILE B 1 77 ? -29.843 -5.000 15.346 1.00 60.71 77 ILE B N 1
ATOM 2151 C CA . ILE B 1 77 ? -30.274 -4.645 13.956 1.00 59.62 77 ILE B CA 1
ATOM 2152 C C . ILE B 1 77 ? -29.493 -5.420 12.884 1.00 54.98 77 ILE B C 1
ATOM 2153 O O . ILE B 1 77 ? -28.281 -5.622 13.054 1.00 54.11 77 ILE B O 1
ATOM 2158 N N . TYR B 1 78 ? -30.183 -5.803 11.810 1.00 52.83 78 TYR B N 1
ATOM 2159 C CA . TYR B 1 78 ? -29.553 -6.526 10.686 1.00 40.91 78 TYR B CA 1
ATOM 2160 C C . TYR B 1 78 ? -29.411 -5.555 9.531 1.00 39.34 78 TYR B C 1
ATOM 2161 O O . TYR B 1 78 ? -30.414 -5.213 8.901 1.00 47.06 78 TYR B O 1
ATOM 2170 N N . TRP B 1 79 ? -28.195 -5.121 9.234 1.00 27.98 79 TRP B N 1
ATOM 2171 C CA . TRP B 1 79 ? -28.000 -4.102 8.180 1.00 24.12 79 TRP B CA 1
ATOM 2172 C C . TRP B 1 79 ? -27.722 -4.735 6.813 1.00 24.39 79 TRP B C 1
ATOM 2173 O O . TRP B 1 79 ? -27.956 -4.064 5.793 1.00 19.33 79 TRP B O 1
ATOM 2184 N N . ALA B 1 80 ? -27.311 -6.000 6.785 1.00 24.00 80 ALA B N 1
ATOM 2185 C CA . ALA B 1 80 ? -26.876 -6.631 5.542 1.00 18.71 80 ALA B CA 1
ATOM 2186 C C . ALA B 1 80 ? -28.064 -7.071 4.697 1.00 16.38 80 ALA B C 1
ATOM 2187 O O . ALA B 1 80 ? -28.037 -6.950 3.465 1.00 20.01 80 ALA B O 1
ATOM 2189 N N . ARG B 1 81 ? -29.124 -7.563 5.341 1.00 26.19 81 ARG B N 1
ATOM 2190 C CA . ARG B 1 81 ? -30.310 -7.986 4.604 1.00 24.20 81 ARG B CA 1
ATOM 2191 C C . ARG B 1 81 ? -30.948 -6.806 3.881 1.00 15.29 81 ARG B C 1
ATOM 2192 O O . ARG B 1 81 ? -31.296 -6.896 2.696 1.00 17.49 81 ARG B O 1
ATOM 2200 N N . TYR B 1 82 ? -31.090 -5.678 4.577 1.00 18.54 82 TYR B N 1
ATOM 2201 C CA . TYR B 1 82 ? -31.721 -4.517 3.964 1.00 24.82 82 TYR B CA 1
ATOM 2202 C C . TYR B 1 82 ? -30.835 -3.894 2.892 1.00 18.00 82 TYR B C 1
ATOM 2203 O O . TYR B 1 82 ? -31.351 -3.408 1.879 1.00 15.29 82 TYR B O 1
ATOM 2212 N N . ALA B 1 83 ? -29.512 -3.912 3.078 1.00 18.75 83 ALA B N 1
ATOM 2213 C CA . ALA B 1 83 ? -28.619 -3.463 2.011 1.00 20.95 83 ALA B CA 1
ATOM 2214 C C . ALA B 1 83 ? -28.782 -4.328 0.765 1.00 20.80 83 ALA B C 1
ATOM 2215 O O . ALA B 1 83 ? -28.909 -3.814 -0.359 1.00 22.41 83 ALA B O 1
ATOM 2217 N N . ASP B 1 84 ? -28.800 -5.643 0.922 1.00 20.64 84 ASP B N 1
ATOM 2218 C CA . ASP B 1 84 ? -28.969 -6.575 -0.218 1.00 19.10 84 ASP B CA 1
ATOM 2219 C C . ASP B 1 84 ? -30.262 -6.261 -0.952 1.00 18.82 84 ASP B C 1
ATOM 2220 O O . ASP B 1 84 ? -30.249 -6.276 -2.169 1.00 17.84 84 ASP B O 1
ATOM 2225 N N . TRP B 1 85 ? -31.323 -5.994 -0.201 1.00 19.15 85 TRP B N 1
ATOM 2226 C CA . TRP B 1 85 ? -32.657 -5.761 -0.791 1.00 17.98 85 TRP B CA 1
ATOM 2227 C C . TRP B 1 85 ? -32.669 -4.448 -1.552 1.00 20.08 85 TRP B C 1
ATOM 2228 O O . TRP B 1 85 ? -33.086 -4.445 -2.710 1.00 18.58 85 TRP B O 1
ATOM 2239 N N . LEU B 1 86 ? -32.209 -3.380 -0.909 1.00 21.72 86 LEU B N 1
ATOM 2240 C CA . LEU B 1 86 ? -32.114 -2.098 -1.604 1.00 17.96 86 LEU B CA 1
ATOM 2241 C C . LEU B 1 86 ? -31.315 -2.208 -2.890 1.00 14.72 86 LEU B C 1
ATOM 2242 O O . LEU B 1 86 ? -31.609 -1.506 -3.864 1.00 16.66 86 LEU B O 1
ATOM 2247 N N . LEU B 1 87 ? -30.295 -3.066 -2.914 1.00 15.58 87 LEU B N 1
ATOM 2248 C CA . LEU B 1 87 ? -29.507 -3.190 -4.135 1.00 16.00 87 LEU B CA 1
ATOM 2249 C C . LEU B 1 87 ? -30.200 -4.066 -5.176 1.00 16.14 87 LEU B C 1
ATOM 2250 O O . LEU B 1 87 ? -30.279 -3.693 -6.351 1.00 18.78 87 LEU B O 1
ATOM 2255 N N . THR B 1 88 ? -30.712 -5.231 -4.774 1.00 18.08 88 THR B N 1
ATOM 2256 C CA . THR B 1 88 ? -31.129 -6.230 -5.753 1.00 18.63 88 THR B CA 1
ATOM 2257 C C . THR B 1 88 ? -32.544 -6.034 -6.283 1.00 21.81 88 THR B C 1
ATOM 2258 O O . THR B 1 88 ? -32.807 -6.396 -7.436 1.00 23.16 88 THR B O 1
ATOM 2262 N N . THR B 1 89 ? -33.473 -5.492 -5.492 1.00 21.40 89 THR B N 1
ATOM 2263 C CA . THR B 1 89 ? -34.834 -5.336 -6.004 1.00 21.75 89 THR B CA 1
ATOM 2264 C C . THR B 1 89 ? -34.929 -4.387 -7.198 1.00 21.55 89 THR B C 1
ATOM 2265 O O . THR B 1 89 ? -35.654 -4.721 -8.156 1.00 20.22 89 THR B O 1
ATOM 2269 N N . PRO B 1 90 ? -34.244 -3.235 -7.232 1.00 19.68 90 PRO B N 1
ATOM 2270 C CA . PRO B 1 90 ? -34.264 -2.431 -8.463 1.00 17.28 90 PRO B CA 1
ATOM 2271 C C . PRO B 1 90 ? -33.669 -3.147 -9.658 1.00 19.04 90 PRO B C 1
ATOM 2272 O O . PRO B 1 90 ? -34.100 -2.894 -10.786 1.00 22.16 90 PRO B O 1
ATOM 2276 N N . LEU B 1 91 ? -32.691 -4.033 -9.455 1.00 19.11 91 LEU B N 1
ATOM 2277 C CA . LEU B 1 91 ? -32.122 -4.769 -10.581 1.00 17.45 91 LEU B CA 1
ATOM 2278 C C . LEU B 1 91 ? -33.139 -5.732 -11.183 1.00 18.53 91 LEU B C 1
ATOM 2279 O O . LEU B 1 91 ? -33.241 -5.853 -12.412 1.00 18.82 91 LEU B O 1
ATOM 2284 N N . LEU B 1 92 ? -33.898 -6.430 -10.334 1.00 23.31 92 LEU B N 1
ATOM 2285 C CA . LEU B 1 92 ? -34.985 -7.267 -10.833 1.00 16.51 92 LEU B CA 1
ATOM 2286 C C . LEU B 1 92 ? -36.034 -6.426 -11.552 1.00 18.41 92 LEU B C 1
ATOM 2287 O O . LEU B 1 92 ? -36.559 -6.832 -12.598 1.00 20.75 92 LEU B O 1
ATOM 2292 N N . ILE B 1 93 ? -36.355 -5.249 -11.001 1.00 18.44 93 ILE B N 1
ATOM 2293 C CA . ILE B 1 93 ? -37.286 -4.342 -11.673 1.00 16.42 93 ILE B CA 1
ATOM 2294 C C . ILE B 1 93 ? -36.758 -3.951 -13.049 1.00 21.53 93 ILE B C 1
ATOM 2295 O O . ILE B 1 93 ? -37.516 -3.879 -14.025 1.00 20.83 93 ILE B O 1
ATOM 2300 N N . ILE B 1 94 ? -35.458 -3.665 -13.139 1.00 18.19 94 ILE B N 1
ATOM 2301 C CA . ILE B 1 94 ? -34.847 -3.288 -14.410 1.00 18.25 94 ILE B CA 1
ATOM 2302 C C . ILE B 1 94 ? -34.957 -4.430 -15.409 1.00 24.31 94 ILE B C 1
ATOM 2303 O O . ILE B 1 94 ? -35.271 -4.217 -16.585 1.00 24.55 94 ILE B O 1
ATOM 2308 N N . ASP B 1 95 ? -34.680 -5.657 -14.960 1.00 18.33 95 ASP B N 1
ATOM 2309 C CA . ASP B 1 95 ? -34.828 -6.817 -15.835 1.00 23.13 95 ASP B CA 1
ATOM 2310 C C . ASP B 1 95 ? -36.257 -6.931 -16.355 1.00 21.21 95 ASP B C 1
ATOM 2311 O O . ASP B 1 95 ? -36.483 -7.139 -17.555 1.00 22.14 95 ASP B O 1
ATOM 2316 N N . LEU B 1 96 ? -37.238 -6.793 -15.460 1.00 17.74 96 LEU B N 1
ATOM 2317 C CA . LEU B 1 96 ? -38.636 -6.899 -15.869 1.00 16.73 96 LEU B CA 1
ATOM 2318 C C . LEU B 1 96 ? -39.008 -5.812 -16.873 1.00 22.50 96 LEU B C 1
ATOM 2319 O O . LEU B 1 96 ? -39.671 -6.087 -17.882 1.00 21.82 96 LEU B O 1
ATOM 2324 N N . ALA B 1 97 ? -38.586 -4.572 -16.616 1.00 22.43 97 ALA B N 1
ATOM 2325 C CA . ALA B 1 97 ? -38.896 -3.477 -17.531 1.00 23.61 97 ALA B CA 1
ATOM 2326 C C . ALA B 1 97 ? -38.231 -3.689 -18.885 1.00 27.14 97 ALA B C 1
ATOM 2327 O O . ALA B 1 97 ? -38.832 -3.410 -19.930 1.00 21.75 97 ALA B O 1
ATOM 2329 N N . LEU B 1 98 ? -36.985 -4.171 -18.884 1.00 23.24 98 LEU B N 1
ATOM 2330 C CA . LEU B 1 98 ? -36.302 -4.499 -20.132 1.00 26.05 98 LEU B CA 1
ATOM 2331 C C . LEU B 1 98 ? -37.083 -5.537 -20.924 1.00 23.98 98 LEU B C 1
ATOM 2332 O O . LEU B 1 98 ? -37.268 -5.399 -22.139 1.00 25.35 98 LEU B O 1
ATOM 2337 N N . VAL B 1 99 ? -37.547 -6.592 -20.248 1.00 24.48 99 VAL B N 1
ATOM 2338 C CA . VAL B 1 99 ? -38.352 -7.606 -20.927 1.00 25.39 99 VAL B CA 1
ATOM 2339 C C . VAL B 1 99 ? -39.624 -6.988 -21.494 1.00 26.25 99 VAL B C 1
ATOM 2340 O O . VAL B 1 99 ? -40.043 -7.310 -22.613 1.00 28.69 99 VAL B O 1
ATOM 2344 N N . ALA B 1 100 ? -40.250 -6.081 -20.743 1.00 26.93 100 ALA B N 1
ATOM 2345 C CA . ALA B 1 100 ? -41.501 -5.473 -21.178 1.00 27.39 100 ALA B CA 1
ATOM 2346 C C . ALA B 1 100 ? -41.308 -4.251 -22.063 1.00 32.09 100 ALA B C 1
ATOM 2347 O O . ALA B 1 100 ? -42.265 -3.828 -22.723 1.00 29.17 100 ALA B O 1
ATOM 2349 N N . GLY B 1 101 ? -40.112 -3.675 -22.095 1.00 26.43 101 GLY B N 1
ATOM 2350 C CA . GLY B 1 101 ? -39.905 -2.461 -22.864 1.00 27.46 101 GLY B CA 1
ATOM 2351 C C . GLY B 1 101 ? -40.654 -1.275 -22.296 1.00 27.04 101 GLY B C 1
ATOM 2352 O O . GLY B 1 101 ? -41.220 -0.480 -23.057 1.00 22.32 101 GLY B O 1
ATOM 2353 N N . ALA B 1 102 ? -40.672 -1.138 -20.973 1.00 29.92 102 ALA B N 1
ATOM 2354 C CA . ALA B 1 102 ? -41.390 -0.048 -20.336 1.00 25.40 102 ALA B CA 1
ATOM 2355 C C . ALA B 1 102 ? -40.657 1.274 -20.538 1.00 30.70 102 ALA B C 1
ATOM 2356 O O . ALA B 1 102 ? -39.447 1.318 -20.778 1.00 32.02 102 ALA B O 1
ATOM 2358 N N . ARG B 1 103 ? -41.414 2.363 -20.442 1.00 39.72 103 ARG B N 1
ATOM 2359 C CA . ARG B 1 103 ? -40.834 3.688 -20.584 1.00 28.58 103 ARG B CA 1
ATOM 2360 C C . ARG B 1 103 ? -39.947 4.012 -19.387 1.00 25.00 103 ARG B C 1
ATOM 2361 O O . ARG B 1 103 ? -40.145 3.501 -18.281 1.00 21.45 103 ARG B O 1
ATOM 2369 N N . LYS B 1 104 ? -38.938 4.835 -19.626 1.00 28.24 104 LYS B N 1
ATOM 2370 C CA . LYS B 1 104 ? -37.939 5.144 -18.573 1.00 28.15 104 LYS B CA 1
ATOM 2371 C C . LYS B 1 104 ? -38.599 5.827 -17.365 1.00 25.38 104 LYS B C 1
ATOM 2372 O O . LYS B 1 104 ? -38.165 5.569 -16.248 1.00 23.05 104 LYS B O 1
ATOM 2378 N N . GLN B 1 105 ? -39.635 6.623 -17.603 1.00 21.69 105 GLN B N 1
ATOM 2379 C CA . GLN B 1 105 ? -40.294 7.368 -16.503 1.00 26.48 105 GLN B CA 1
ATOM 2380 C C . GLN B 1 105 ? -40.994 6.362 -15.586 1.00 27.51 105 GLN B C 1
ATOM 2381 O O . GLN B 1 105 ? -40.934 6.554 -14.367 1.00 30.97 105 GLN B O 1
ATOM 2387 N N . THR B 1 106 ? -41.629 5.342 -16.159 1.00 26.46 106 THR B N 1
ATOM 2388 C CA . THR B 1 106 ? -42.241 4.288 -15.359 1.00 23.68 106 THR B CA 1
ATOM 2389 C C . THR B 1 106 ? -41.194 3.540 -14.544 1.00 14.61 106 THR B C 1
ATOM 2390 O O . THR B 1 106 ? -41.437 3.193 -13.384 1.00 13.30 106 THR B O 1
ATOM 2394 N N . LEU B 1 107 ? -40.018 3.295 -15.128 1.00 16.24 107 LEU B N 1
ATOM 2395 C CA . LEU B 1 107 ? -38.964 2.598 -14.396 1.00 17.50 107 LEU B CA 1
ATOM 2396 C C . LEU B 1 107 ? -38.460 3.424 -13.219 1.00 17.22 107 LEU B C 1
ATOM 2397 O O . LEU B 1 107 ? -38.237 2.884 -12.127 1.00 14.44 107 LEU B O 1
ATOM 2402 N N . TYR B 1 108 ? -38.254 4.729 -13.425 1.00 19.37 108 TYR B N 1
ATOM 2403 C CA . TYR B 1 108 ? -37.858 5.590 -12.312 1.00 22.42 108 TYR B CA 1
ATOM 2404 C C . TYR B 1 108 ? -38.909 5.559 -11.208 1.00 23.30 108 TYR B C 1
ATOM 2405 O O . TYR B 1 108 ? -38.577 5.467 -10.015 1.00 21.96 108 TYR B O 1
ATOM 2414 N N . LYS B 1 109 ? -40.186 5.619 -11.597 1.00 17.37 109 LYS B N 1
ATOM 2415 C CA . LYS B 1 109 ? -41.282 5.483 -10.643 1.00 19.70 109 LYS B CA 1
ATOM 2416 C C . LYS B 1 109 ? -41.166 4.190 -9.842 1.00 17.30 109 LYS B C 1
ATOM 2417 O O . LYS B 1 109 ? -41.258 4.198 -8.608 1.00 16.63 109 LYS B O 1
ATOM 2423 N N . LEU B 1 110 ? -40.996 3.063 -10.540 1.00 15.53 110 LEU B N 1
ATOM 2424 C CA . LEU B 1 110 ? -40.939 1.765 -9.872 1.00 21.60 110 LEU B CA 1
ATOM 2425 C C . LEU B 1 110 ? -39.773 1.697 -8.896 1.00 19.81 110 LEU B C 1
ATOM 2426 O O . LEU B 1 110 ? -39.915 1.176 -7.782 1.00 19.07 110 LEU B O 1
ATOM 2431 N N . ILE B 1 111 ? -38.607 2.208 -9.301 1.00 14.77 111 ILE B N 1
ATOM 2432 C CA . ILE B 1 111 ? -37.439 2.153 -8.425 1.00 17.30 111 ILE B CA 1
ATOM 2433 C C . ILE B 1 111 ? -37.681 2.982 -7.171 1.00 17.15 111 ILE B C 1
ATOM 2434 O O . ILE B 1 111 ? -37.355 2.555 -6.055 1.00 17.58 111 ILE B O 1
ATOM 2439 N N . ILE B 1 112 ? -38.283 4.166 -7.327 1.00 13.59 112 ILE B N 1
ATOM 2440 C CA . ILE B 1 112 ? -38.562 4.999 -6.159 1.00 14.54 112 ILE B CA 1
ATOM 2441 C C . ILE B 1 112 ? -39.553 4.307 -5.228 1.00 15.07 112 ILE B C 1
ATOM 2442 O O . ILE B 1 112 ? -39.368 4.287 -4.002 1.00 13.76 112 ILE B O 1
ATOM 2447 N N . ILE B 1 113 ? -40.607 3.710 -5.792 1.00 20.14 113 ILE B N 1
ATOM 2448 C CA . ILE B 1 113 ? -41.625 3.049 -4.973 1.00 19.73 113 ILE B CA 1
ATOM 2449 C C . ILE B 1 113 ? -41.019 1.882 -4.200 1.00 19.10 113 ILE B C 1
ATOM 2450 O O . ILE B 1 113 ? -41.273 1.703 -3.001 1.00 15.83 113 ILE B O 1
ATOM 2455 N N . ASP B 1 114 ? -40.205 1.069 -4.878 1.00 18.42 114 ASP B N 1
ATOM 2456 C CA . ASP B 1 114 ? -39.597 -0.087 -4.227 1.00 20.41 114 ASP B CA 1
ATOM 2457 C C . ASP B 1 114 ? -38.607 0.336 -3.146 1.00 20.78 114 ASP B C 1
ATOM 2458 O O . ASP B 1 114 ? -38.544 -0.284 -2.072 1.00 21.35 114 ASP B O 1
ATOM 2463 N N . ALA B 1 115 ? -37.820 1.383 -3.414 1.00 17.66 115 ALA B N 1
ATOM 2464 C CA . ALA B 1 115 ? -36.908 1.893 -2.399 1.00 17.49 115 ALA B CA 1
ATOM 2465 C C . ALA B 1 115 ? -37.672 2.383 -1.177 1.00 15.40 115 ALA B C 1
ATOM 2466 O O . ALA B 1 115 ? -37.257 2.139 -0.040 1.00 14.91 115 ALA B O 1
ATOM 2468 N N . ILE B 1 116 ? -38.803 3.061 -1.392 1.00 15.40 116 ILE B N 1
ATOM 2469 C CA . ILE B 1 116 ? -39.610 3.527 -0.266 1.00 16.13 116 ILE B CA 1
ATOM 2470 C C . ILE B 1 116 ? -40.156 2.345 0.527 1.00 22.38 116 ILE B C 1
ATOM 2471 O O . ILE B 1 116 ? -40.179 2.365 1.764 1.00 23.69 116 ILE B O 1
ATOM 2476 N N . MET B 1 117 ? -40.592 1.294 -0.171 1.00 16.36 117 MET B N 1
ATOM 2477 C CA . MET B 1 117 ? -41.107 0.104 0.503 1.00 18.63 117 MET B CA 1
ATOM 2478 C C . MET B 1 117 ? -40.050 -0.524 1.409 1.00 20.04 117 MET B C 1
ATOM 2479 O O . MET B 1 117 ? -40.295 -0.783 2.599 1.00 19.20 117 MET B O 1
ATOM 2484 N N . ILE B 1 118 ? -38.859 -0.773 0.859 1.00 13.21 118 ILE B N 1
ATOM 2485 C CA . ILE B 1 118 ? -37.806 -1.404 1.650 1.00 12.88 118 ILE B CA 1
ATOM 2486 C C . ILE B 1 118 ? -37.354 -0.489 2.782 1.00 15.62 118 ILE B C 1
ATOM 2487 O O . ILE B 1 118 ? -37.038 -0.955 3.885 1.00 17.77 118 ILE B O 1
ATOM 2492 N N . LEU B 1 119 ? -37.292 0.822 2.529 1.00 16.48 119 LEU B N 1
ATOM 2493 C CA . LEU B 1 119 ? -36.887 1.754 3.574 1.00 14.51 119 LEU B CA 1
ATOM 2494 C C . LEU B 1 119 ? -37.899 1.779 4.710 1.00 16.69 119 LEU B C 1
ATOM 2495 O O . LEU B 1 119 ? -37.523 1.898 5.880 1.00 16.72 119 LEU B O 1
ATOM 2500 N N . GLY B 1 120 ? -39.189 1.671 4.386 1.00 14.00 120 GLY B N 1
ATOM 2501 C CA . GLY B 1 120 ? -40.189 1.552 5.433 1.00 16.77 120 GLY B CA 1
ATOM 2502 C C . GLY B 1 120 ? -40.027 0.275 6.232 1.00 19.60 120 GLY B C 1
ATOM 2503 O O . GLY B 1 120 ? -40.196 0.268 7.456 1.00 25.10 120 GLY B O 1
ATOM 2504 N N . GLY B 1 121 ? -39.697 -0.823 5.551 1.00 23.81 121 GLY B N 1
ATOM 2505 C CA . GLY B 1 121 ? -39.393 -2.054 6.268 1.00 24.73 121 GLY B CA 1
ATOM 2506 C C . GLY B 1 121 ? -38.225 -1.902 7.228 1.00 27.41 121 GLY B C 1
ATOM 2507 O O . GLY B 1 121 ? -38.277 -2.371 8.370 1.00 27.50 121 GLY B O 1
ATOM 2508 N N . LEU B 1 122 ? -37.157 -1.239 6.777 1.00 23.94 122 LEU B N 1
ATOM 2509 C CA . LEU B 1 122 ? -35.998 -1.016 7.640 1.00 27.12 122 LEU B CA 1
ATOM 2510 C C . LEU B 1 122 ? -36.342 -0.083 8.797 1.00 28.61 122 LEU B C 1
ATOM 2511 O O . LEU B 1 122 ? -35.859 -0.270 9.921 1.00 26.54 122 LEU B O 1
ATOM 2516 N N . ALA B 1 123 ? -37.183 0.920 8.543 1.00 24.95 123 ALA B N 1
ATOM 2517 C CA . ALA B 1 123 ? -37.641 1.795 9.615 1.00 33.58 123 ALA B CA 1
ATOM 2518 C C . ALA B 1 123 ? -38.388 1.000 10.677 1.00 41.65 123 ALA B C 1
ATOM 2519 O O . ALA B 1 123 ? -38.122 1.140 11.876 1.00 39.49 123 ALA B O 1
ATOM 2521 N N . GLY B 1 124 ? -39.320 0.145 10.247 1.00 37.23 124 GLY B N 1
ATOM 2522 C CA . GLY B 1 124 ? -40.041 -0.686 11.199 1.00 38.61 124 GLY B CA 1
ATOM 2523 C C . GLY B 1 124 ? -39.132 -1.622 11.975 1.00 42.24 124 GLY B C 1
ATOM 2524 O O . GLY B 1 124 ? -39.305 -1.814 13.179 1.00 47.63 124 GLY B O 1
ATOM 2525 N N . SER B 1 125 ? -38.084 -2.165 11.345 1.00 32.12 125 SER B N 1
ATOM 2526 C CA . SER B 1 125 ? -37.103 -3.078 12.011 1.00 41.46 125 SER B CA 1
ATOM 2527 C C . SER B 1 125 ? -36.330 -2.383 13.146 1.00 47.66 125 SER B C 1
ATOM 2528 O O . SER B 1 125 ? -36.021 -3.052 14.142 1.00 42.41 125 SER B O 1
ATOM 2531 N N . MET B 1 126 ? -35.977 -1.111 12.951 1.00 45.31 126 MET B N 1
ATOM 2532 C CA . MET B 1 126 ? -35.250 -0.323 13.972 1.00 45.24 126 MET B CA 1
ATOM 2533 C C . MET B 1 126 ? -36.264 0.410 14.843 1.00 52.94 126 MET B C 1
ATOM 2534 O O . MET B 1 126 ? -36.029 0.478 16.061 1.00 54.77 126 MET B O 1
ATOM 2539 N N . MET B 1 127 ? -37.335 0.967 14.249 1.00 49.20 127 MET B N 1
ATOM 2540 C CA . MET B 1 127 ? -38.220 1.651 15.182 1.00 55.04 127 MET B CA 1
ATOM 2541 C C . MET B 1 127 ? -38.693 0.648 16.225 1.00 61.07 127 MET B C 1
ATOM 2542 O O . MET B 1 127 ? -39.196 -0.424 15.878 1.00 55.65 127 MET B O 1
ATOM 2547 N N . GLN B 1 128 ? -38.446 0.944 17.500 1.00 70.05 128 GLN B N 1
ATOM 2548 C CA . GLN B 1 128 ? -38.842 0.027 18.562 1.00 65.96 128 GLN B CA 1
ATOM 2549 C C . GLN B 1 128 ? -39.438 0.764 19.757 1.00 72.34 128 GLN B C 1
ATOM 2550 O O . GLN B 1 128 ? -39.313 0.302 20.896 1.00 79.42 128 GLN B O 1
ATOM 2556 N N . GLN B 1 129 ? -40.090 1.906 19.523 1.00 66.64 129 GLN B N 1
ATOM 2557 C CA . GLN B 1 129 ? -40.604 2.719 20.621 1.00 69.32 129 GLN B CA 1
ATOM 2558 C C . GLN B 1 129 ? -41.943 2.247 21.194 1.00 71.63 129 GLN B C 1
ATOM 2559 O O . GLN B 1 129 ? -42.233 2.551 22.355 1.00 82.36 129 GLN B O 1
ATOM 2565 N N . GLY B 1 130 ? -42.752 1.496 20.446 1.00 64.26 130 GLY B N 1
ATOM 2566 C CA . GLY B 1 130 ? -44.075 1.109 20.931 1.00 65.06 130 GLY B CA 1
ATOM 2567 C C . GLY B 1 130 ? -44.550 -0.198 20.337 1.00 66.99 130 GLY B C 1
ATOM 2568 O O . GLY B 1 130 ? -43.771 -1.161 20.326 1.00 68.35 130 GLY B O 1
ATOM 2569 N N . ALA B 1 131 ? -45.813 -0.294 19.899 1.00 60.20 131 ALA B N 1
ATOM 2570 C CA . ALA B 1 131 ? -46.336 -1.445 19.146 1.00 54.12 131 ALA B CA 1
ATOM 2571 C C . ALA B 1 131 ? -46.998 -1.041 17.836 1.00 54.13 131 ALA B C 1
ATOM 2572 O O . ALA B 1 131 ? -46.824 -1.715 16.816 1.00 46.36 131 ALA B O 1
ATOM 2574 N N . VAL B 1 132 ? -47.761 0.052 17.845 1.00 50.04 132 VAL B N 1
ATOM 2575 C CA . VAL B 1 132 ? -48.471 0.505 16.657 1.00 42.57 132 VAL B CA 1
ATOM 2576 C C . VAL B 1 132 ? -47.538 1.132 15.625 1.00 47.63 132 VAL B C 1
ATOM 2577 O O . VAL B 1 132 ? -47.927 1.298 14.465 1.00 44.97 132 VAL B O 1
ATOM 2581 N N . ILE B 1 133 ? -46.316 1.496 16.010 1.00 51.64 133 ILE B N 1
ATOM 2582 C CA . ILE B 1 133 ? -45.473 2.280 15.113 1.00 50.14 133 ILE B CA 1
ATOM 2583 C C . ILE B 1 133 ? -44.969 1.440 13.950 1.00 45.20 133 ILE B C 1
ATOM 2584 O O . ILE B 1 133 ? -45.045 1.861 12.791 1.00 38.64 133 ILE B O 1
ATOM 2589 N N . ARG B 1 134 ? -44.560 0.212 14.261 1.00 49.32 134 ARG B N 1
ATOM 2590 C CA . ARG B 1 134 ? -44.096 -0.736 13.217 1.00 44.85 134 ARG B CA 1
ATOM 2591 C C . ARG B 1 134 ? -45.303 -1.270 12.447 1.00 40.72 134 ARG B C 1
ATOM 2592 O O . ARG B 1 134 ? -45.157 -1.601 11.258 1.00 33.33 134 ARG B O 1
ATOM 2600 N N . ILE B 1 135 ? -46.458 -1.324 13.109 1.00 42.46 135 ILE B N 1
ATOM 2601 C CA . ILE B 1 135 ? -47.627 -1.758 12.358 1.00 41.43 135 ILE B CA 1
ATOM 2602 C C . ILE B 1 135 ? -47.937 -0.707 11.309 1.00 37.32 135 ILE B C 1
ATOM 2603 O O . ILE B 1 135 ? -48.286 -1.025 10.168 1.00 35.94 135 ILE B O 1
ATOM 2608 N N . VAL B 1 136 ? -47.721 0.565 11.657 1.00 37.58 136 VAL B N 1
ATOM 2609 C CA . VAL B 1 136 ? -47.927 1.644 10.698 1.00 33.11 136 VAL B CA 1
ATOM 2610 C C . VAL B 1 136 ? -46.865 1.606 9.607 1.00 30.27 136 VAL B C 1
ATOM 2611 O O . VAL B 1 136 ? -47.173 1.793 8.422 1.00 25.86 136 VAL B O 1
ATOM 2615 N N . TRP B 1 137 ? -45.598 1.403 9.987 1.00 31.52 137 TRP B N 1
ATOM 2616 C CA . TRP B 1 137 ? -44.537 1.257 8.991 1.00 34.16 137 TRP B CA 1
ATOM 2617 C C . TRP B 1 137 ? -44.843 0.109 8.034 1.00 33.23 137 TRP B C 1
ATOM 2618 O O . TRP B 1 137 ? -44.681 0.243 6.813 1.00 28.80 137 TRP B O 1
ATOM 2629 N N . TRP B 1 138 ? -45.298 -1.026 8.577 1.00 30.42 138 TRP B N 1
ATOM 2630 C CA . TRP B 1 138 ? -45.649 -2.176 7.754 1.00 31.81 138 TRP B CA 1
ATOM 2631 C C . TRP B 1 138 ? -46.810 -1.850 6.828 1.00 28.97 138 TRP B C 1
ATOM 2632 O O . TRP B 1 138 ? -46.811 -2.250 5.661 1.00 29.97 138 TRP B O 1
ATOM 2643 N N . ALA B 1 139 ? -47.800 -1.105 7.325 1.00 24.94 139 ALA B N 1
ATOM 2644 C CA . ALA B 1 139 ? -48.931 -0.727 6.485 1.00 26.20 139 ALA B CA 1
ATOM 2645 C C . ALA B 1 139 ? -48.486 0.145 5.318 1.00 27.99 139 ALA B C 1
ATOM 2646 O O . ALA B 1 139 ? -48.916 -0.066 4.178 1.00 30.73 139 ALA B O 1
ATOM 2648 N N . VAL B 1 140 ? -47.619 1.124 5.578 1.00 25.56 140 VAL B N 1
ATOM 2649 C CA . VAL B 1 140 ? -47.192 2.026 4.508 1.00 29.86 140 VAL B CA 1
ATOM 2650 C C . VAL B 1 140 ? -46.334 1.283 3.486 1.00 30.05 140 VAL B C 1
ATOM 2651 O O . VAL B 1 140 ? -46.477 1.476 2.266 1.00 25.28 140 VAL B O 1
ATOM 2655 N N . SER B 1 141 ? -45.444 0.406 3.958 1.00 28.91 141 SER B N 1
ATOM 2656 C CA . SER B 1 141 ? -44.631 -0.368 3.025 1.00 29.80 141 SER B CA 1
ATOM 2657 C C . SER B 1 141 ? -45.487 -1.341 2.219 1.00 21.22 141 SER B C 1
ATOM 2658 O O . SER B 1 141 ? -45.237 -1.557 1.027 1.00 20.39 141 SER B O 1
ATOM 2661 N N . THR B 1 142 ? -46.524 -1.912 2.836 1.00 19.35 142 THR B N 1
ATOM 2662 C CA . THR B 1 142 ? -47.427 -2.781 2.092 1.00 21.56 142 THR B CA 1
ATOM 2663 C C . THR B 1 142 ? -48.254 -1.994 1.086 1.00 19.63 142 THR B C 1
ATOM 2664 O O . THR B 1 142 ? -48.600 -2.521 0.023 1.00 18.49 142 THR B O 1
ATOM 2668 N N . ALA B 1 143 ? -48.567 -0.735 1.392 1.00 16.72 143 ALA B N 1
ATOM 2669 C CA . ALA B 1 143 ? -49.236 0.115 0.414 1.00 13.12 143 ALA B CA 1
ATOM 2670 C C . ALA B 1 143 ? -48.344 0.341 -0.799 1.00 16.52 143 ALA B C 1
ATOM 2671 O O . ALA B 1 143 ? -48.796 0.247 -1.948 1.00 14.98 143 ALA B O 1
ATOM 2673 N N . ALA B 1 144 ? -47.064 0.641 -0.558 1.00 15.51 144 ALA B N 1
ATOM 2674 C CA . ALA B 1 144 ? -46.121 0.767 -1.668 1.00 18.69 144 ALA B CA 1
ATOM 2675 C C . ALA B 1 144 ? -46.033 -0.530 -2.469 1.00 17.02 144 ALA B C 1
ATOM 2676 O O . ALA B 1 144 ? -45.963 -0.508 -3.706 1.00 18.25 144 ALA B O 1
ATOM 2678 N N . PHE B 1 145 ? -46.040 -1.673 -1.777 1.00 15.40 145 PHE B N 1
ATOM 2679 C CA . PHE B 1 145 ? -46.019 -2.961 -2.466 1.00 14.76 145 PHE B CA 1
ATOM 2680 C C . PHE B 1 145 ? -47.244 -3.137 -3.356 1.00 16.97 145 PHE B C 1
ATOM 2681 O O . PHE B 1 145 ? -47.133 -3.611 -4.492 1.00 16.08 145 PHE B O 1
ATOM 2689 N N . ILE B 1 146 ? -48.425 -2.786 -2.843 1.00 14.64 146 ILE B N 1
ATOM 2690 C CA . ILE B 1 146 ? -49.650 -2.905 -3.629 1.00 14.77 146 ILE B CA 1
ATOM 2691 C C . ILE B 1 146 ? -49.601 -1.978 -4.839 1.00 16.33 146 ILE B C 1
ATOM 2692 O O . ILE B 1 146 ? -50.096 -2.318 -5.921 1.00 18.70 146 ILE B O 1
ATOM 2697 N N . ILE B 1 147 ? -49.000 -0.795 -4.679 1.00 17.65 147 ILE B N 1
ATOM 2698 C CA . ILE B 1 147 ? -48.842 0.110 -5.818 1.00 20.53 147 ILE B CA 1
ATOM 2699 C C . ILE B 1 147 ? -47.941 -0.518 -6.876 1.00 22.89 147 ILE B C 1
ATOM 2700 O O . ILE B 1 147 ? -48.217 -0.437 -8.082 1.00 25.55 147 ILE B O 1
ATOM 2705 N N . LEU B 1 148 ? -46.856 -1.163 -6.442 1.00 17.13 148 LEU B N 1
ATOM 2706 C CA . LEU B 1 148 ? -45.984 -1.862 -7.386 1.00 21.19 148 LEU B CA 1
ATOM 2707 C C . LEU B 1 148 ? -46.729 -2.992 -8.089 1.00 20.06 148 LEU B C 1
ATOM 2708 O O . LEU B 1 148 ? -46.536 -3.228 -9.289 1.00 21.33 148 LEU B O 1
ATOM 2713 N N . LEU B 1 149 ? -47.574 -3.706 -7.346 1.00 18.33 149 LEU B N 1
ATOM 2714 C CA . LEU B 1 149 ? -48.406 -4.760 -7.922 1.00 24.92 149 LEU B CA 1
ATOM 2715 C C . LEU B 1 149 ? -49.325 -4.205 -9.007 1.00 26.78 149 LEU B C 1
ATOM 2716 O O . LEU B 1 149 ? -49.406 -4.752 -10.118 1.00 27.59 149 LEU B O 1
ATOM 2721 N N . TYR B 1 150 ? -50.030 -3.113 -8.694 1.00 24.00 150 TYR B N 1
ATOM 2722 C CA . TYR B 1 150 ? -50.896 -2.462 -9.673 1.00 27.11 150 TYR B CA 1
ATOM 2723 C C . TYR B 1 150 ? -50.116 -2.046 -10.911 1.00 28.86 150 TYR B C 1
ATOM 2724 O O . TYR B 1 150 ? -50.609 -2.177 -12.038 1.00 30.67 150 TYR B O 1
ATOM 2733 N N . TYR B 1 151 ? -48.900 -1.533 -10.721 1.00 25.26 151 TYR B N 1
ATOM 2734 C CA . TYR B 1 151 ? -48.097 -1.110 -11.864 1.00 30.82 151 TYR B CA 1
ATOM 2735 C C . TYR B 1 151 ? -47.713 -2.298 -12.735 1.00 22.47 151 TYR B C 1
ATOM 2736 O O . TYR B 1 151 ? -47.845 -2.249 -13.964 1.00 22.92 151 TYR B O 1
ATOM 2745 N N . LEU B 1 152 ? -47.245 -3.383 -12.116 1.00 24.88 152 LEU B N 1
ATOM 2746 C CA . LEU B 1 152 ? -46.775 -4.518 -12.901 1.00 26.75 152 LEU B CA 1
ATOM 2747 C C . LEU B 1 152 ? -47.921 -5.225 -13.613 1.00 24.26 152 LEU B C 1
ATOM 2748 O O . LEU B 1 152 ? -47.726 -5.762 -14.710 1.00 23.58 152 LEU B O 1
ATOM 2753 N N . LEU B 1 153 ? -49.119 -5.227 -13.024 1.00 20.97 153 LEU B N 1
ATOM 2754 C CA . LEU B 1 153 ? -50.240 -5.923 -13.648 1.00 26.63 153 LEU B CA 1
ATOM 2755 C C . LEU B 1 153 ? -50.877 -5.142 -14.792 1.00 29.92 153 LEU B C 1
ATOM 2756 O O . LEU B 1 153 ? -51.548 -5.748 -15.634 1.00 20.75 153 LEU B O 1
ATOM 2761 N N . GLY B 1 154 ? -50.692 -3.825 -14.844 1.00 30.99 154 GLY B N 1
ATOM 2762 C CA . GLY B 1 154 ? -51.398 -2.949 -15.754 1.00 25.01 154 GLY B CA 1
ATOM 2763 C C . GLY B 1 154 ? -50.512 -2.551 -16.917 1.00 35.64 154 GLY B C 1
ATOM 2764 O O . GLY B 1 154 ? -50.471 -3.234 -17.957 1.00 38.85 154 GLY B O 1
ATOM 2765 N N . GLU B 1 155 ? -49.787 -1.437 -16.772 1.00 32.19 155 GLU B N 1
ATOM 2766 C CA . GLU B 1 155 ? -49.125 -0.807 -17.913 1.00 33.51 155 GLU B CA 1
ATOM 2767 C C . GLU B 1 155 ? -48.010 -1.677 -18.485 1.00 28.21 155 GLU B C 1
ATOM 2768 O O . GLU B 1 155 ? -47.849 -1.761 -19.710 1.00 28.99 155 GLU B O 1
ATOM 2774 N N . LEU B 1 156 ? -47.226 -2.322 -17.620 1.00 26.58 156 LEU B N 1
ATOM 2775 C CA . LEU B 1 156 ? -46.096 -3.112 -18.100 1.00 28.92 156 LEU B CA 1
ATOM 2776 C C . LEU B 1 156 ? -46.565 -4.290 -18.946 1.00 26.98 156 LEU B C 1
ATOM 2777 O O . LEU B 1 156 ? -45.935 -4.632 -19.955 1.00 30.15 156 LEU B O 1
ATOM 2782 N N . SER B 1 157 ? -47.675 -4.919 -18.554 1.00 28.71 157 SER B N 1
ATOM 2783 C CA . SER B 1 157 ? -48.200 -6.036 -19.332 1.00 29.58 157 SER B CA 1
ATOM 2784 C C . SER B 1 157 ? -48.674 -5.579 -20.706 1.00 32.92 157 SER B C 1
ATOM 2785 O O . SER B 1 157 ? -48.428 -6.259 -21.709 1.00 36.20 157 SER B O 1
ATOM 2788 N N . GLU B 1 158 ? -49.354 -4.430 -20.777 1.00 30.93 158 GLU B N 1
ATOM 2789 C CA . GLU B 1 158 ? -49.782 -3.917 -22.075 1.00 33.40 158 GLU B CA 1
ATOM 2790 C C . GLU B 1 158 ? -48.586 -3.549 -22.943 1.00 29.15 158 GLU B C 1
ATOM 2791 O O . GLU B 1 158 ? -48.604 -3.768 -24.159 1.00 33.35 158 GLU B O 1
ATOM 2797 N N . ARG B 1 159 ? -47.531 -3.000 -22.338 1.00 25.84 159 ARG B N 1
ATOM 2798 C CA . ARG B 1 159 ? -46.329 -2.681 -23.105 1.00 29.76 159 ARG B CA 1
ATOM 2799 C C . ARG B 1 159 ? -45.692 -3.947 -23.669 1.00 30.09 159 ARG B C 1
ATOM 2800 O O . ARG B 1 159 ? -45.321 -4.002 -24.850 1.00 32.81 159 ARG B O 1
ATOM 2808 N N . ALA B 1 160 ? -45.560 -4.981 -22.834 1.00 29.54 160 ALA B N 1
ATOM 2809 C CA . ALA B 1 160 ? -44.976 -6.235 -23.298 1.00 30.00 160 ALA B CA 1
ATOM 2810 C C . ALA B 1 160 ? -45.830 -6.871 -24.389 1.00 31.19 160 ALA B C 1
ATOM 2811 O O . ALA B 1 160 ? -45.300 -7.444 -25.348 1.00 29.24 160 ALA B O 1
ATOM 2813 N N . ARG B 1 161 ? -47.157 -6.782 -24.260 1.00 34.98 161 ARG B N 1
ATOM 2814 C CA . ARG B 1 161 ? -48.036 -7.300 -25.304 1.00 35.58 161 ARG B CA 1
ATOM 2815 C C . ARG B 1 161 ? -47.899 -6.501 -26.595 1.00 36.58 161 ARG B C 1
ATOM 2816 O O . ARG B 1 161 ? -47.974 -7.068 -27.692 1.00 37.31 161 ARG B O 1
ATOM 2824 N N . SER B 1 162 ? -47.700 -5.183 -26.484 1.00 36.91 162 SER B N 1
ATOM 2825 C CA . SER B 1 162 ? -47.499 -4.355 -27.669 1.00 32.06 162 SER B CA 1
ATOM 2826 C C . SER B 1 162 ? -46.166 -4.644 -28.341 1.00 33.44 162 SER B C 1
ATOM 2827 O O . SER B 1 162 ? -46.029 -4.443 -29.552 1.00 39.37 162 SER B O 1
ATOM 2830 N N . ARG B 1 163 ? -45.176 -5.109 -27.578 1.00 35.77 163 ARG B N 1
ATOM 2831 C CA . ARG B 1 163 ? -43.960 -5.627 -28.194 1.00 37.76 163 ARG B CA 1
ATOM 2832 C C . ARG B 1 163 ? -44.296 -6.801 -29.106 1.00 37.42 163 ARG B C 1
ATOM 2833 O O . ARG B 1 163 ? -44.027 -6.773 -30.313 1.00 40.99 163 ARG B O 1
ATOM 2841 N N . SER B 1 164 ? -44.891 -7.845 -28.537 1.00 40.11 164 SER B N 1
ATOM 2842 C CA . SER B 1 164 ? -45.260 -9.059 -29.254 1.00 41.53 164 SER B CA 1
ATOM 2843 C C . SER B 1 164 ? -46.122 -9.889 -28.314 1.00 35.58 164 SER B C 1
ATOM 2844 O O . SER B 1 164 ? -46.299 -9.548 -27.142 1.00 40.57 164 SER B O 1
ATOM 2847 N N . ALA B 1 165 ? -46.658 -10.988 -28.842 1.00 43.83 165 ALA B N 1
ATOM 2848 C CA . ALA B 1 165 ? -47.424 -11.898 -27.998 1.00 35.96 165 ALA B CA 1
ATOM 2849 C C . ALA B 1 165 ? -46.501 -12.849 -27.248 1.00 40.40 165 ALA B C 1
ATOM 2850 O O . ALA B 1 165 ? -46.756 -13.184 -26.084 1.00 42.37 165 ALA B O 1
ATOM 2852 N N . GLU B 1 166 ? -45.429 -13.298 -27.905 1.00 41.73 166 GLU B N 1
ATOM 2853 C CA . GLU B 1 166 ? -44.406 -14.086 -27.227 1.00 38.68 166 GLU B CA 1
ATOM 2854 C C . GLU B 1 166 ? -43.784 -13.297 -26.081 1.00 42.42 166 GLU B C 1
ATOM 2855 O O . GLU B 1 166 ? -43.578 -13.828 -24.980 1.00 44.03 166 GLU B O 1
ATOM 2861 N N . THR B 1 167 ? -43.450 -12.028 -26.340 1.00 37.23 167 THR B N 1
ATOM 2862 C CA . THR B 1 167 ? -42.973 -11.150 -25.279 1.00 32.19 167 THR B CA 1
ATOM 2863 C C . THR B 1 167 ? -43.988 -11.074 -24.149 1.00 30.28 167 THR B C 1
ATOM 2864 O O . THR B 1 167 ? -43.619 -11.086 -22.969 1.00 26.96 167 THR B O 1
ATOM 2868 N N . GLY B 1 168 ? -45.276 -11.021 -24.495 1.00 33.82 168 GLY B N 1
ATOM 2869 C CA . GLY B 1 168 ? -46.309 -10.991 -23.475 1.00 33.92 168 GLY B CA 1
ATOM 2870 C C . GLY B 1 168 ? -46.317 -12.235 -22.608 1.00 31.29 168 GLY B C 1
ATOM 2871 O O . GLY B 1 168 ? -46.427 -12.146 -21.386 1.00 27.89 168 GLY B O 1
ATOM 2872 N N . ILE B 1 169 ? -46.185 -13.411 -23.226 1.00 30.48 169 ILE B N 1
ATOM 2873 C CA . ILE B 1 169 ? -46.212 -14.655 -22.459 1.00 31.11 169 ILE B CA 1
ATOM 2874 C C . ILE B 1 169 ? -44.988 -14.757 -21.552 1.00 31.73 169 ILE B C 1
ATOM 2875 O O . ILE B 1 169 ? -45.095 -15.138 -20.374 1.00 31.91 169 ILE B O 1
ATOM 2880 N N . VAL B 1 170 ? -43.810 -14.417 -22.081 1.00 33.13 170 VAL B N 1
ATOM 2881 C CA . VAL B 1 170 ? -42.593 -14.452 -21.272 1.00 28.38 170 VAL B CA 1
ATOM 2882 C C . VAL B 1 170 ? -42.709 -13.490 -20.095 1.00 28.17 170 VAL B C 1
ATOM 2883 O O . VAL B 1 170 ? -42.393 -13.835 -18.945 1.00 25.48 170 VAL B O 1
ATOM 2887 N N . PHE B 1 171 ? -43.169 -12.265 -20.367 1.00 28.00 171 PHE B N 1
ATOM 2888 C CA . PHE B 1 171 ? -43.316 -11.278 -19.307 1.00 25.76 171 PHE B CA 1
ATOM 2889 C C . PHE B 1 171 ? -44.347 -11.722 -18.283 1.00 23.59 171 PHE B C 1
ATOM 2890 O O . PHE B 1 171 ? -44.190 -11.461 -17.088 1.00 23.23 171 PHE B O 1
ATOM 2898 N N . ASN B 1 172 ? -45.407 -12.399 -18.728 1.00 25.90 172 ASN B N 1
ATOM 2899 C CA . ASN B 1 172 ? -46.419 -12.872 -17.792 1.00 22.74 172 ASN B CA 1
ATOM 2900 C C . ASN B 1 172 ? -45.851 -13.934 -16.863 1.00 24.21 172 ASN B C 1
ATOM 2901 O O . ASN B 1 172 ? -46.123 -13.915 -15.658 1.00 21.96 172 ASN B O 1
ATOM 2906 N N . ARG B 1 173 ? -45.039 -14.851 -17.393 1.00 25.10 173 ARG B N 1
ATOM 2907 C CA . ARG B 1 173 ? -44.419 -15.849 -16.523 1.00 29.06 173 ARG B CA 1
ATOM 2908 C C . ARG B 1 173 ? -43.488 -15.187 -15.510 1.00 28.08 173 ARG B C 1
ATOM 2909 O O . ARG B 1 173 ? -43.544 -15.482 -14.305 1.00 24.11 173 ARG B O 1
ATOM 2917 N N . LEU B 1 174 ? -42.628 -14.276 -15.983 1.00 23.96 174 LEU B N 1
ATOM 2918 C CA . LEU B 1 174 ? -41.702 -13.600 -15.075 1.00 28.74 174 LEU B CA 1
ATOM 2919 C C . LEU B 1 174 ? -42.447 -12.791 -14.017 1.00 29.46 174 LEU B C 1
ATOM 2920 O O . LEU B 1 174 ? -42.061 -12.786 -12.840 1.00 25.90 174 LEU B O 1
ATOM 2925 N N . ARG B 1 175 ? -43.533 -12.122 -14.411 1.00 20.13 175 ARG B N 1
ATOM 2926 C CA . ARG B 1 175 ? -44.287 -11.293 -13.479 1.00 22.81 175 ARG B CA 1
ATOM 2927 C C . ARG B 1 175 ? -45.023 -12.145 -12.456 1.00 24.73 175 ARG B C 1
ATOM 2928 O O . ARG B 1 175 ? -45.098 -11.778 -11.279 1.00 23.96 175 ARG B O 1
ATOM 2936 N N . ASN B 1 176 ? -45.587 -13.278 -12.884 1.00 21.31 176 ASN B N 1
ATOM 2937 C CA . ASN B 1 176 ? -46.241 -14.176 -11.940 1.00 21.54 176 ASN B CA 1
ATOM 2938 C C . ASN B 1 176 ? -45.245 -14.687 -10.910 1.00 23.69 176 ASN B C 1
ATOM 2939 O O . ASN B 1 176 ? -45.522 -14.676 -9.702 1.00 17.25 176 ASN B O 1
ATOM 2944 N N . ILE B 1 177 ? -44.067 -15.119 -11.371 1.00 20.27 177 ILE B N 1
ATOM 2945 C CA . ILE B 1 177 ? -43.030 -15.575 -10.446 1.00 18.73 177 ILE B CA 1
ATOM 2946 C C . ILE B 1 177 ? -42.686 -14.470 -9.450 1.00 20.03 177 ILE B C 1
ATOM 2947 O O . ILE B 1 177 ? -42.707 -14.678 -8.226 1.00 18.64 177 ILE B O 1
ATOM 2952 N N . THR B 1 178 ? -42.372 -13.276 -9.966 1.00 20.04 178 THR B N 1
ATOM 2953 C CA . THR B 1 178 ? -41.991 -12.143 -9.127 1.00 22.84 178 THR B CA 1
ATOM 2954 C C . THR B 1 178 ? -43.051 -11.854 -8.071 1.00 22.04 178 THR B C 1
ATOM 2955 O O . THR B 1 178 ? -42.763 -11.807 -6.873 1.00 21.02 178 THR B O 1
ATOM 2959 N N . LEU B 1 179 ? -44.282 -11.634 -8.521 1.00 17.38 179 LEU B N 1
ATOM 2960 C CA . LEU B 1 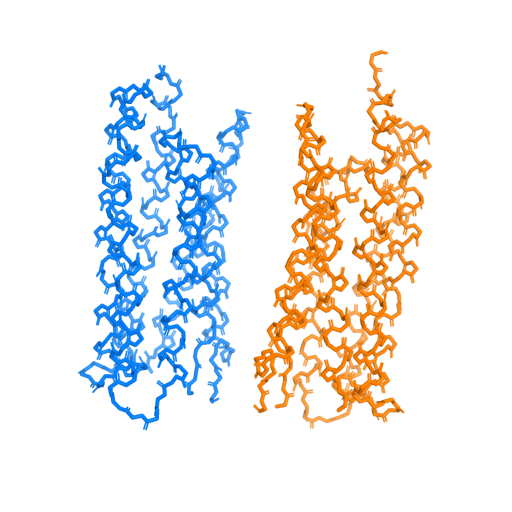179 ? -45.372 -11.226 -7.649 1.00 18.53 179 LEU B CA 1
ATOM 2961 C C . LEU B 1 179 ? -45.645 -12.277 -6.574 1.00 25.00 179 LEU B C 1
ATOM 2962 O O . LEU B 1 179 ? -45.713 -11.961 -5.372 1.00 23.99 179 LEU B O 1
ATOM 2967 N N . GLY B 1 180 ? -45.766 -13.542 -6.990 1.00 19.53 180 GLY B N 1
ATOM 2968 C CA . GLY B 1 180 ? -46.028 -14.610 -6.045 1.00 21.02 180 GLY B CA 1
ATOM 2969 C C . GLY B 1 180 ? -44.949 -14.766 -4.993 1.00 26.40 180 GLY B C 1
ATOM 2970 O O . GLY B 1 180 ? -45.245 -15.037 -3.824 1.00 26.08 180 GLY B O 1
ATOM 2971 N N . LEU B 1 181 ? -43.683 -14.605 -5.384 1.00 24.27 181 LEU B N 1
ATOM 2972 C CA . LEU B 1 181 ? -42.632 -14.750 -4.384 1.00 19.90 181 LEU B CA 1
ATOM 2973 C C . LEU B 1 181 ? -42.491 -13.504 -3.515 1.00 20.99 181 LEU B C 1
ATOM 2974 O O . LEU B 1 181 ? -42.163 -13.617 -2.329 1.00 22.88 181 LEU B O 1
ATOM 2979 N N . TRP B 1 182 ? -42.754 -12.319 -4.071 1.00 13.31 182 TRP B N 1
ATOM 2980 C CA . TRP B 1 182 ? -42.580 -11.088 -3.311 1.00 20.85 182 TRP B CA 1
ATOM 2981 C C . TRP B 1 182 ? -43.671 -10.908 -2.266 1.00 19.41 182 TRP B C 1
ATOM 2982 O O . TRP B 1 182 ? -43.429 -10.284 -1.226 1.00 14.42 182 TRP B O 1
ATOM 2993 N N . ALA B 1 183 ? -44.875 -11.428 -2.521 1.00 13.02 183 ALA B N 1
ATOM 2994 C CA . ALA B 1 183 ? -45.965 -11.186 -1.580 1.00 12.32 183 ALA B CA 1
ATOM 2995 C C . ALA B 1 183 ? -45.751 -11.826 -0.208 1.00 14.90 183 ALA B C 1
ATOM 2996 O O . ALA B 1 183 ? -46.496 -11.498 0.722 1.00 15.98 183 ALA B O 1
ATOM 2998 N N . LEU B 1 184 ? -44.760 -12.707 -0.045 1.00 19.11 184 LEU B N 1
ATOM 2999 C CA . LEU B 1 184 ? -44.596 -13.437 1.210 1.00 16.09 184 LEU B CA 1
ATOM 3000 C C . LEU B 1 184 ? -43.627 -12.785 2.192 1.00 13.65 184 LEU B C 1
ATOM 3001 O O . LEU B 1 184 ? -43.704 -13.074 3.392 1.00 13.95 184 LEU B O 1
ATOM 3006 N N . TYR B 1 185 ? -42.736 -11.936 1.720 1.00 11.67 185 TYR B N 1
ATOM 3007 C CA . TYR B 1 185 ? -41.732 -11.291 2.600 1.00 12.97 185 TYR B CA 1
ATOM 3008 C C . TYR B 1 185 ? -42.418 -10.463 3.710 1.00 15.92 185 TYR B C 1
ATOM 3009 O O . TYR B 1 185 ? -41.886 -10.518 4.822 1.00 14.28 185 TYR B O 1
ATOM 3018 N N . PRO B 1 186 ? -43.497 -9.663 3.483 1.00 15.26 186 PRO B N 1
ATOM 3019 C CA . PRO B 1 186 ? -44.091 -8.894 4.590 1.00 16.68 186 PRO B CA 1
ATOM 3020 C C . PRO B 1 186 ? -44.762 -9.756 5.643 1.00 13.19 186 PRO B C 1
ATOM 3021 O O . PRO B 1 186 ? -44.815 -9.350 6.808 1.00 14.75 186 PRO B O 1
ATOM 3025 N N . ILE B 1 187 ? -45.274 -10.932 5.281 1.00 8.40 187 ILE B N 1
ATOM 3026 C CA . ILE B 1 187 ? -45.867 -11.812 6.283 1.00 15.26 187 ILE B CA 1
ATOM 3027 C C . ILE B 1 187 ? -44.791 -12.331 7.231 1.00 13.21 187 ILE B C 1
ATOM 3028 O O . ILE B 1 187 ? -44.960 -12.319 8.458 1.00 8.88 187 ILE B O 1
ATOM 3033 N N . VAL B 1 188 ? -43.669 -12.793 6.671 1.00 10.95 188 VAL B N 1
ATOM 3034 C CA . VAL B 1 188 ? -42.521 -13.182 7.487 1.00 13.11 188 VAL B CA 1
ATOM 3035 C C . VAL B 1 188 ? -42.086 -12.025 8.374 1.00 17.94 188 VAL B C 1
ATOM 3036 O O . VAL B 1 188 ? -41.754 -12.215 9.551 1.00 17.54 188 VAL B O 1
ATOM 3040 N N . TRP B 1 189 ? -42.082 -10.808 7.825 1.00 14.71 189 TRP B N 1
ATOM 3041 C CA . TRP B 1 189 ? -41.650 -9.653 8.604 1.00 15.07 189 TRP B CA 1
ATOM 3042 C C . TRP B 1 189 ? -42.587 -9.404 9.780 1.00 21.75 189 TRP B C 1
ATOM 3043 O O . TRP B 1 189 ? -42.143 -9.305 10.928 1.00 23.66 189 TRP B O 1
ATOM 3054 N N . ILE B 1 190 ? -43.897 -9.372 9.521 1.00 18.19 190 ILE B N 1
ATOM 3055 C CA . ILE B 1 190 ? -44.860 -9.024 10.564 1.00 18.19 190 ILE B CA 1
ATOM 3056 C C . ILE B 1 190 ? -44.975 -10.134 11.603 1.00 17.01 190 ILE B C 1
ATOM 3057 O O . ILE B 1 190 ? -45.345 -9.873 12.754 1.00 15.69 190 ILE B O 1
ATOM 3062 N N . LEU B 1 191 ? -44.686 -11.383 11.230 1.00 19.25 191 LEU B N 1
ATOM 3063 C CA . LEU B 1 191 ? -44.737 -12.476 12.195 1.00 14.44 191 LEU B CA 1
ATOM 3064 C C . LEU B 1 191 ? -43.415 -12.704 12.925 1.00 23.87 191 LEU B C 1
ATOM 3065 O O . LEU B 1 191 ? -43.422 -13.292 14.013 1.00 22.53 191 LEU B O 1
ATOM 3070 N N . GLY B 1 192 ? -42.295 -12.246 12.370 1.00 21.43 192 GLY B N 1
ATOM 3071 C CA . GLY B 1 192 ? -40.987 -12.516 12.935 1.00 24.54 192 GLY B CA 1
ATOM 3072 C C . GLY B 1 192 ? -40.711 -11.739 14.212 1.00 28.20 192 GLY B C 1
ATOM 3073 O O . GLY B 1 192 ? -41.568 -11.056 14.769 1.00 25.68 192 GLY B O 1
ATOM 3074 N N . THR B 1 193 ? -39.492 -11.913 14.728 1.00 28.16 193 THR B N 1
ATOM 3075 C CA . THR B 1 193 ? -39.089 -11.144 15.901 1.00 31.49 193 THR B CA 1
ATOM 3076 C C . THR B 1 193 ? -38.656 -9.740 15.498 1.00 36.47 193 THR B C 1
ATOM 3077 O O . THR B 1 193 ? -39.110 -8.747 16.078 1.00 46.76 193 THR B O 1
ATOM 3081 N N . GLY B 1 194 ? -37.786 -9.642 14.495 1.00 39.83 194 GLY B N 1
ATOM 3082 C CA . GLY B 1 194 ? -37.393 -8.362 13.953 1.00 46.02 194 GLY B CA 1
ATOM 3083 C C . GLY B 1 194 ? -38.482 -7.818 13.060 1.00 50.09 194 GLY B C 1
ATOM 3084 O O . GLY B 1 194 ? -38.894 -8.476 12.101 1.00 45.43 194 GLY B O 1
ATOM 3085 N N . GLY B 1 195 ? -38.953 -6.611 13.360 1.00 46.02 195 GLY B N 1
ATOM 3086 C CA . GLY B 1 195 ? -40.093 -6.024 12.668 1.00 42.74 195 GLY B CA 1
ATOM 3087 C C . GLY B 1 195 ? -41.364 -6.853 12.691 1.00 39.89 195 GLY B C 1
ATOM 3088 O O . GLY B 1 195 ? -42.178 -6.766 11.763 1.00 37.91 195 GLY B O 1
ATOM 3089 N N . GLY B 1 196 ? -41.556 -7.640 13.732 1.00 36.83 196 GLY B N 1
ATOM 3090 C CA . GLY B 1 196 ? -42.724 -8.491 13.828 1.00 34.19 196 GLY B CA 1
ATOM 3091 C C . GLY B 1 196 ? -43.200 -8.661 15.256 1.00 32.36 196 GLY B C 1
ATOM 3092 O O . GLY B 1 196 ? -42.805 -7.892 16.137 1.00 33.79 196 GLY B O 1
ATOM 3093 N N . PHE B 1 197 ? -44.032 -9.671 15.503 1.00 24.29 197 PHE B N 1
ATOM 3094 C CA . PHE B 1 197 ? -44.619 -9.885 16.819 1.00 29.46 197 PHE B CA 1
ATOM 3095 C C . PHE B 1 197 ? -44.066 -11.121 17.520 1.00 31.80 197 PHE B C 1
ATOM 3096 O O . PHE B 1 197 ? -44.570 -11.495 18.583 1.00 37.23 197 PHE B O 1
ATOM 3104 N N . GLY B 1 198 ? -43.035 -11.751 16.963 1.00 29.24 198 GLY B N 1
ATOM 3105 C CA . GLY B 1 198 ? -42.424 -12.896 17.607 1.00 27.45 198 GLY B CA 1
ATOM 3106 C C . GLY B 1 198 ? -43.222 -14.178 17.553 1.00 29.84 198 GLY B C 1
ATOM 3107 O O . GLY B 1 198 ? -42.955 -15.094 18.335 1.00 26.82 198 GLY B O 1
ATOM 3108 N N . ILE B 1 199 ? -44.205 -14.272 16.654 1.00 30.08 199 ILE B N 1
ATOM 3109 C CA . ILE B 1 199 ? -44.925 -15.531 16.477 1.00 26.66 199 ILE B CA 1
ATOM 3110 C C . ILE B 1 199 ? -43.975 -16.608 15.967 1.00 29.66 199 ILE B C 1
ATOM 3111 O O . ILE B 1 199 ? -44.047 -17.772 16.383 1.00 32.07 199 ILE B O 1
ATOM 3116 N N . ILE B 1 200 ? -43.056 -16.235 15.078 1.00 26.13 200 ILE B N 1
ATOM 3117 C CA . ILE B 1 200 ? -42.017 -17.138 14.602 1.00 29.94 200 ILE B CA 1
ATOM 3118 C C . ILE B 1 200 ? -40.673 -16.647 15.122 1.00 26.67 200 ILE B C 1
ATOM 3119 O O . ILE B 1 200 ? -40.464 -15.448 15.341 1.00 24.66 200 ILE B O 1
ATOM 3124 N N . ALA B 1 201 ? -39.755 -17.590 15.316 1.00 22.23 201 ALA B N 1
ATOM 3125 C CA . ALA B 1 201 ? -38.450 -17.297 15.888 1.00 21.12 201 ALA B CA 1
ATOM 3126 C C . ALA B 1 201 ? -37.509 -16.728 14.829 1.00 18.96 201 ALA B C 1
ATOM 3127 O O . ALA B 1 201 ? -37.857 -16.582 13.654 1.00 21.97 201 ALA B O 1
ATOM 3129 N N . VAL B 1 202 ? -36.286 -16.406 15.259 1.00 21.67 202 VAL B N 1
ATOM 3130 C CA . VAL B 1 202 ? -35.312 -15.805 14.354 1.00 18.39 202 VAL B CA 1
ATOM 3131 C C . VAL B 1 202 ? -34.845 -16.820 13.320 1.00 25.27 202 VAL B C 1
ATOM 3132 O O . VAL B 1 202 ? -34.666 -16.488 12.141 1.00 23.36 202 VAL B O 1
ATOM 3136 N N . THR B 1 203 ? -34.655 -18.075 13.737 1.00 21.62 203 THR B N 1
ATOM 3137 C CA . THR B 1 203 ? -34.118 -19.080 12.826 1.00 20.28 203 THR B CA 1
ATOM 3138 C C . THR B 1 203 ? -35.133 -19.452 11.752 1.00 18.01 203 THR B C 1
ATOM 3139 O O . THR B 1 203 ? -34.768 -19.640 10.586 1.00 20.80 203 THR B O 1
ATOM 3143 N N . THR B 1 204 ? -36.414 -19.553 12.120 1.00 20.50 204 THR B N 1
ATOM 3144 C CA . THR B 1 204 ? -37.445 -19.809 11.117 1.00 19.53 204 THR B CA 1
ATOM 3145 C C . THR B 1 204 ? -37.569 -18.639 10.148 1.00 15.08 204 THR B C 1
ATOM 3146 O O . THR B 1 204 ? -37.723 -18.842 8.937 1.00 11.19 204 THR B O 1
ATOM 3150 N N . GLU B 1 205 ? -37.498 -17.409 10.664 1.00 19.94 205 GLU B N 1
ATOM 3151 C CA . GLU B 1 205 ? -37.507 -16.232 9.800 1.00 18.94 205 GLU B CA 1
ATOM 3152 C C . GLU B 1 205 ? -36.367 -16.287 8.792 1.00 20.52 205 GLU B C 1
ATOM 3153 O O . GLU B 1 205 ? -36.565 -16.049 7.594 1.00 24.34 205 GLU B O 1
ATOM 3159 N N . ILE B 1 206 ? -35.158 -16.597 9.267 1.00 17.54 206 ILE B N 1
ATOM 3160 C CA . ILE B 1 206 ? -33.999 -16.637 8.382 1.00 16.66 206 ILE B CA 1
ATOM 3161 C C . ILE B 1 206 ? -34.132 -17.765 7.366 1.00 15.32 206 ILE B C 1
ATOM 3162 O O . ILE B 1 206 ? -33.767 -17.606 6.197 1.00 14.05 206 ILE B O 1
ATOM 3167 N N . MET B 1 207 ? -34.664 -18.917 7.786 1.00 18.62 207 MET B N 1
ATOM 3168 C CA . MET B 1 207 ? -34.891 -20.014 6.848 1.00 14.53 207 MET B CA 1
ATOM 3169 C C . MET B 1 207 ? -35.861 -19.603 5.747 1.00 15.06 207 MET B C 1
ATOM 3170 O O . MET B 1 207 ? -35.629 -19.870 4.559 1.00 19.64 207 MET B O 1
ATOM 3175 N N . LEU B 1 208 ? -36.970 -18.968 6.130 1.00 12.75 208 LEU B N 1
ATOM 3176 C CA . LEU B 1 208 ? -37.962 -18.559 5.143 1.00 14.66 208 LEU B CA 1
ATOM 3177 C C . LEU B 1 208 ? -37.391 -17.513 4.195 1.00 15.85 208 LEU B C 1
ATOM 3178 O O . LEU B 1 208 ? -37.665 -17.540 2.989 1.00 18.48 208 LEU B O 1
ATOM 3183 N N . TYR B 1 209 ? -36.570 -16.599 4.715 1.00 13.84 209 TYR B N 1
ATOM 3184 C CA . TYR B 1 209 ? -35.904 -15.637 3.841 1.00 17.73 209 TYR B CA 1
ATOM 3185 C C . TYR B 1 209 ? -34.916 -16.323 2.904 1.00 19.68 209 TYR B C 1
ATOM 3186 O O . TYR B 1 209 ? -34.771 -15.913 1.748 1.00 18.26 209 TYR B O 1
ATOM 3195 N N . VAL B 1 210 ? -34.230 -17.365 3.376 1.00 15.61 210 VAL B N 1
ATOM 3196 C CA . VAL B 1 210 ? -33.307 -18.100 2.512 1.00 18.92 210 VAL B CA 1
ATOM 3197 C C . VAL B 1 210 ? -34.067 -18.747 1.359 1.00 19.54 210 VAL B C 1
ATOM 3198 O O . VAL B 1 210 ? -33.655 -18.666 0.194 1.00 17.20 210 VAL B O 1
ATOM 3202 N N . MET B 1 211 ? -35.197 -19.392 1.667 1.00 18.17 211 MET B N 1
ATOM 3203 C CA . MET B 1 211 ? -35.996 -20.021 0.616 1.00 12.92 211 MET B CA 1
ATOM 3204 C C . MET B 1 211 ? -36.538 -18.984 -0.364 1.00 16.66 211 MET B C 1
ATOM 3205 O O . MET B 1 211 ? -36.486 -19.180 -1.589 1.00 14.27 211 MET B O 1
ATOM 3210 N N . LEU B 1 212 ? -37.093 -17.893 0.148 1.00 16.54 212 LEU B N 1
ATOM 3211 C CA . LEU B 1 212 ? -37.618 -16.805 -0.717 1.00 16.19 212 LEU B CA 1
ATOM 3212 C C . LEU B 1 212 ? -36.516 -16.228 -1.626 1.00 15.85 212 LEU B C 1
ATOM 3213 O O . LEU B 1 212 ? -36.799 -15.986 -2.792 1.00 13.32 212 LEU B O 1
ATOM 3218 N N . ASP B 1 213 ? -35.312 -16.046 -1.091 1.00 20.07 213 ASP B N 1
ATOM 3219 C CA . ASP B 1 213 ? -34.169 -15.456 -1.842 1.00 19.15 213 ASP B CA 1
ATOM 3220 C C . ASP B 1 213 ? -33.726 -16.435 -2.932 1.00 19.54 213 ASP B C 1
ATOM 3221 O O . ASP B 1 213 ? -33.434 -15.985 -4.041 1.00 22.44 213 ASP B O 1
ATOM 3226 N N . ILE B 1 214 ? -33.721 -17.724 -2.630 1.00 16.03 214 ILE B N 1
ATOM 3227 C CA . ILE B 1 214 ? -33.403 -18.743 -3.672 1.00 15.39 214 ILE B CA 1
ATOM 3228 C C . ILE B 1 214 ? -34.359 -18.575 -4.866 1.00 20.10 214 ILE B C 1
ATOM 3229 O O . ILE B 1 214 ? -33.872 -18.500 -6.008 1.00 15.91 214 ILE B O 1
ATOM 3234 N N . GLY B 1 215 ? -35.663 -18.482 -4.601 1.00 21.07 215 GLY B N 1
ATOM 3235 C CA . GLY B 1 215 ? -36.668 -18.387 -5.672 1.00 15.38 215 GLY B CA 1
ATOM 3236 C C . GLY B 1 215 ? -36.632 -17.081 -6.416 1.00 19.24 215 GLY B C 1
ATOM 3237 O O . GLY B 1 215 ? -36.540 -17.114 -7.646 1.00 29.97 215 GLY B O 1
ATOM 3238 N N . THR B 1 216 ? -36.726 -15.963 -5.710 1.00 16.14 216 THR B N 1
ATOM 3239 C CA . THR B 1 216 ? -36.783 -14.628 -6.337 1.00 21.49 216 THR B CA 1
ATOM 3240 C C . THR B 1 216 ? -35.507 -14.327 -7.120 1.00 25.03 216 THR B C 1
ATOM 3241 O O . THR B 1 216 ? -35.581 -13.565 -8.083 1.00 26.35 216 THR B O 1
ATOM 3245 N N . LYS B 1 217 ? -34.372 -14.904 -6.722 1.00 29.52 217 LYS B N 1
ATOM 3246 C CA . LYS B 1 217 ? -33.06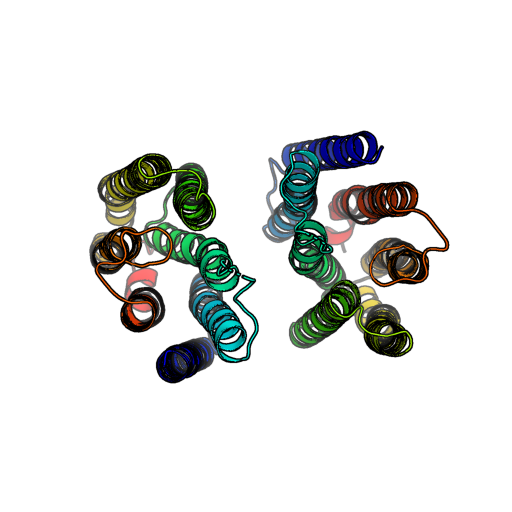8 -14.597 -7.377 1.00 28.22 217 LYS B CA 1
ATOM 3247 C C . LYS B 1 217 ? -32.654 -15.688 -8.389 1.00 26.52 217 LYS B C 1
ATOM 3248 O O . LYS B 1 217 ? -32.443 -15.309 -9.552 1.00 29.20 217 LYS B O 1
ATOM 3254 N N . ILE B 1 218 ? -32.612 -16.972 -8.018 1.00 22.38 218 ILE B N 1
ATOM 3255 C CA . ILE B 1 218 ? -32.087 -17.986 -8.921 1.00 18.06 218 ILE B CA 1
ATOM 3256 C C . ILE B 1 218 ? -33.171 -18.466 -9.879 1.00 16.54 218 ILE B C 1
ATOM 3257 O O . ILE B 1 218 ? -32.934 -18.585 -11.085 1.00 15.69 218 ILE B O 1
ATOM 3262 N N . GLY B 1 219 ? -34.375 -18.747 -9.370 1.00 15.92 219 GLY B N 1
ATOM 3263 C CA . GLY B 1 219 ? -35.422 -19.239 -10.251 1.00 15.24 219 GLY B CA 1
ATOM 3264 C C . GLY B 1 219 ? -35.849 -18.196 -11.266 1.00 23.77 219 GLY B C 1
ATOM 3265 O O . GLY B 1 219 ? -35.990 -18.489 -12.458 1.00 22.71 219 GLY B O 1
ATOM 3266 N N . PHE B 1 220 ? -36.057 -16.960 -10.804 1.00 23.74 220 PHE B N 1
ATOM 3267 C CA . PHE B 1 220 ? -36.424 -15.876 -11.709 1.00 18.42 220 PHE B CA 1
ATOM 3268 C C . PHE B 1 220 ? -35.345 -15.652 -12.761 1.00 24.25 220 PHE B C 1
ATOM 3269 O O . PHE B 1 220 ? -35.649 -15.510 -13.951 1.00 25.10 220 PHE B O 1
ATOM 3277 N N . GLY B 1 221 ? -34.075 -15.615 -12.343 1.00 22.73 221 GLY B N 1
ATOM 3278 C CA . GLY B 1 221 ? -33.003 -15.402 -13.299 1.00 19.86 221 GLY B CA 1
ATOM 3279 C C . GLY B 1 221 ? -32.885 -16.528 -14.305 1.00 22.43 221 GLY B C 1
ATOM 3280 O O . GLY B 1 221 ? -32.652 -16.290 -15.494 1.00 21.10 221 GLY B O 1
ATOM 3281 N N . ALA B 1 222 ? -33.046 -17.770 -13.845 1.00 20.99 222 ALA B N 1
ATOM 3282 C CA . ALA B 1 222 ? -33.026 -18.896 -14.766 1.00 23.06 222 ALA B CA 1
ATOM 3283 C C . ALA B 1 222 ? -34.134 -18.758 -15.797 1.00 31.19 222 ALA B C 1
ATOM 3284 O O . ALA B 1 222 ? -33.864 -18.727 -17.001 1.00 34.64 222 ALA B O 1
ATOM 3286 N N . VAL B 1 223 ? -35.377 -18.569 -15.336 1.00 28.08 223 VAL B N 1
ATOM 3287 C CA . VAL B 1 223 ? -36.510 -18.435 -16.251 1.00 21.90 223 VAL B CA 1
ATOM 3288 C C . VAL B 1 223 ? -36.281 -17.294 -17.234 1.00 29.71 223 VAL B C 1
ATOM 3289 O O . VAL B 1 223 ? -36.620 -17.400 -18.420 1.00 31.96 223 VAL B O 1
ATOM 3293 N N . LEU B 1 224 ? -35.700 -16.188 -16.763 1.00 25.33 224 LEU B N 1
ATOM 3294 C CA . LEU B 1 224 ? -35.439 -15.054 -17.642 1.00 29.14 224 LEU B CA 1
ATOM 3295 C C . LEU B 1 224 ? -34.430 -15.423 -18.723 1.00 34.26 224 LEU B C 1
ATOM 3296 O O . LEU B 1 224 ? -34.636 -15.133 -19.907 1.00 34.61 224 LEU B O 1
ATOM 3301 N N . LEU B 1 225 ? -33.328 -16.063 -18.331 1.00 34.13 225 LEU B N 1
ATOM 3302 C CA . LEU B 1 225 ? -32.265 -16.362 -19.278 1.00 33.79 225 LEU B CA 1
ATOM 3303 C C . LEU B 1 225 ? -32.630 -17.502 -20.228 1.00 38.61 225 LEU B C 1
ATOM 3304 O O . LEU B 1 225 ? -32.004 -17.630 -21.286 1.00 39.72 225 LEU B O 1
ATOM 3309 N N . GLU B 1 226 ? -33.615 -18.337 -19.874 1.00 38.45 226 GLU B N 1
ATOM 3310 C CA . GLU B 1 226 ? -34.072 -19.381 -20.792 1.00 45.65 226 GLU B CA 1
ATOM 3311 C C . 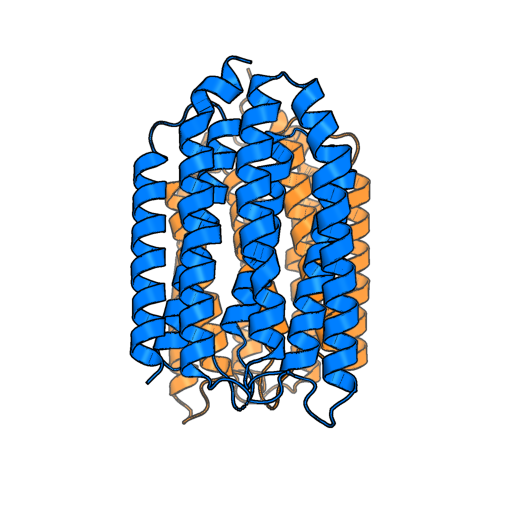GLU B 1 226 ? -34.839 -18.835 -21.992 1.00 49.44 226 GLU B C 1
ATOM 3312 O O . GLU B 1 226 ? -34.738 -19.396 -23.088 1.00 49.93 226 GLU B O 1
ATOM 3318 N N . SER B 1 227 ? -35.598 -17.755 -21.823 1.00 49.58 227 SER B N 1
ATOM 3319 C CA . SER B 1 227 ? -36.529 -17.310 -22.850 1.00 50.17 227 SER B CA 1
ATOM 3320 C C . SER B 1 227 ? -35.947 -16.226 -23.747 1.00 56.12 227 SER B C 1
ATOM 3321 O O . SER B 1 227 ? -36.702 -15.523 -24.429 1.00 53.93 227 SER B O 1
ATOM 3324 N N . GLN B 1 228 ? -34.622 -16.096 -23.785 1.00 53.81 228 GLN B N 1
ATOM 3325 C CA . GLN B 1 228 ? -34.003 -15.006 -24.530 1.00 58.51 228 GLN B CA 1
ATOM 3326 C C . GLN B 1 228 ? -34.094 -15.207 -26.037 1.00 66.84 228 GLN B C 1
ATOM 3327 O O . GLN B 1 228 ? -34.079 -14.226 -26.787 1.00 66.15 228 GLN B O 1
ATOM 3333 N N . ASP B 1 229 ? -34.175 -16.454 -26.504 1.00 69.34 229 ASP B N 1
ATOM 3334 C CA . ASP B 1 229 ? -34.174 -16.700 -27.943 1.00 70.50 229 ASP B CA 1
ATOM 3335 C C . ASP B 1 229 ? -35.439 -16.157 -28.603 1.00 66.89 229 ASP B C 1
ATOM 3336 O O . ASP B 1 229 ? -35.367 -15.404 -29.582 1.00 66.96 229 ASP B O 1
ATOM 3341 N N . VAL B 1 230 ? -36.611 -16.505 -28.066 1.00 67.19 230 VAL B N 1
ATOM 3342 C CA . VAL B 1 230 ? -37.849 -15.973 -28.627 1.00 65.53 230 VAL B CA 1
ATOM 3343 C C . VAL B 1 230 ? -37.991 -14.493 -28.298 1.00 73.81 230 VAL B C 1
ATOM 3344 O O . VAL B 1 230 ? -38.608 -13.735 -29.059 1.00 80.21 230 VAL B O 1
ATOM 3348 N N . LEU B 1 231 ? -37.408 -14.048 -27.181 1.00 73.14 231 LEU B N 1
ATOM 3349 C CA . LEU B 1 231 ? -37.449 -12.628 -26.853 1.00 72.48 231 LEU B CA 1
ATOM 3350 C C . LEU B 1 231 ? -36.642 -11.820 -27.856 1.00 74.09 231 LEU B C 1
ATOM 3351 O O . LEU B 1 231 ? -36.968 -10.659 -28.126 1.00 71.24 231 LEU B O 1
ATOM 3356 N N . GLN B 1 232 ? -35.594 -12.419 -28.419 1.00 73.32 232 GLN B N 1
ATOM 3357 C CA . GLN B 1 232 ? -34.882 -11.769 -29.508 1.00 73.50 232 GLN B CA 1
ATOM 3358 C C . GLN B 1 232 ? -35.680 -11.876 -30.796 1.00 77.41 232 GLN B C 1
ATOM 3359 O O . GLN B 1 232 ? -35.812 -10.890 -31.527 1.00 77.22 232 GLN B O 1
ATOM 3365 N N . ALA B 1 233 ? -36.280 -13.046 -31.045 1.00 77.72 233 ALA B N 1
ATOM 3366 C CA . ALA B 1 233 ? -37.009 -13.293 -32.283 1.00 76.47 233 ALA B CA 1
ATOM 3367 C C . ALA B 1 233 ? -38.317 -12.518 -32.367 1.00 72.71 233 ALA B C 1
ATOM 3368 O O . ALA B 1 233 ? -38.955 -12.526 -33.426 1.00 73.54 233 ALA B O 1
ATOM 3370 N N . ALA B 1 234 ? -38.727 -11.862 -31.289 1.00 74.37 234 ALA B N 1
ATOM 3371 C CA . ALA B 1 234 ? -39.921 -11.034 -31.306 1.00 75.77 234 ALA B CA 1
ATOM 3372 C C . ALA B 1 234 ? -39.558 -9.585 -31.623 1.00 75.57 234 ALA B C 1
ATOM 3373 O O . ALA B 1 234 ? -38.429 -9.139 -31.400 1.00 74.79 234 ALA B O 1
ATOM 3375 N N . SER B 1 235 ? -40.540 -8.852 -32.153 1.00 74.81 235 SER B N 1
ATOM 3376 C CA . SER B 1 235 ? -40.356 -7.467 -32.594 1.00 74.04 235 SER B CA 1
ATOM 3377 C C . SER B 1 235 ? -39.225 -7.345 -33.612 1.00 78.39 235 SER B C 1
ATOM 3378 O O . SER B 1 235 ? -38.520 -6.333 -33.656 1.00 80.73 235 SER B O 1
ATOM 3381 N N . HIS B 1 236 ? -39.045 -8.376 -34.438 1.00 80.26 236 HIS B N 1
ATOM 3382 C CA . HIS B 1 236 ? -37.989 -8.398 -35.437 1.00 80.95 236 HIS B CA 1
ATOM 3383 C C . HIS B 1 236 ? -38.485 -7.850 -36.764 1.00 81.38 236 HIS B C 1
ATOM 3384 O O . HIS B 1 236 ? -39.694 -7.715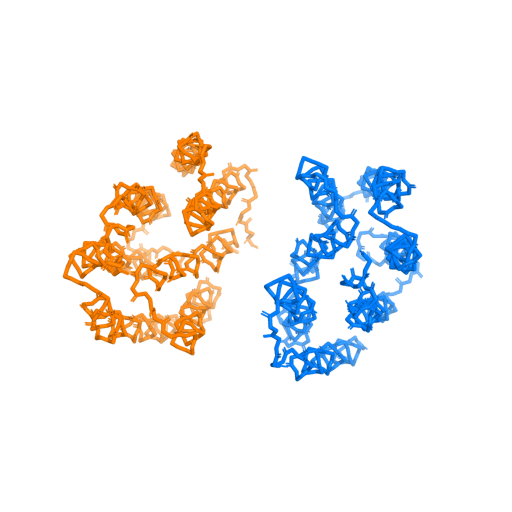 -36.983 1.00 83.95 236 HIS B O 1
ATOM 3391 N N . PRO B 1 237 ? -37.561 -7.508 -37.680 1.00 80.73 237 PRO B N 1
ATOM 3392 C CA . PRO B 1 237 ? -37.920 -7.220 -39.069 1.00 79.41 237 PRO B CA 1
ATOM 3393 C C . PRO B 1 237 ? -38.791 -8.317 -39.663 1.00 74.29 237 PRO B C 1
ATOM 3394 O O . PRO B 1 237 ? -40.013 -8.160 -39.669 1.00 75.04 237 PRO B O 1
#

Radius of gyration: 22.88 Å; Cα contacts (8 Å, |Δi|>4): 557; chains: 2; bounding box: 53×46×60 Å

Sequence (443 aa):
SEATWLWIGTIGMVLGTVYFAVRGRGSTDPEQQTYYIITTLIPAIAAAAYLAMATGLGVISDIYWARYADWLLTTPLLIIDLALVAGARKQTLYKLIIIDAIMILGGLAGSMMQQGAVIRIVWWAVSTAAFIILLYYLLGELSERARSRSAETGIVFNRLRNITLGLWALYPIVWILGTGGGFGIIAVTTEIMLYVMLDIGTKIGFGAVLLESQDVLQAASEATWLWIGTIGMVLGTVYFAVRGRGSTDPEQQTYYIITTLIPAIAAAAYLAMATGLGVISDIYWARYADWLLTTPLLIIDLALVAGARKQTLYKLIIIDAIMILGGLAGSMMQQGAVIRIVWWAVSTAAFIILLYYLLGELSERARSRSAETGIVFNRLRNITLGLWALYPIVWILGTGGGFGIIAVTTEIMLYVMLDIGTKIGFGAVLLESQDVLQAASHP

InterPro domains:
  IPR001425 Archaeal/bacterial/fungal rhodopsins [PF01036] (7-227)
  IPR001425 Archaeal/bacterial/fungal rhodopsins [PR00251] (9-28)
  IPR001425 Archaeal/bacterial/fungal rhodopsins [PR00251] (40-60)
  IPR001425 Archaeal/bacterial/fungal rhodopsins [PR00251] (79-100)
  IPR001425 Archaeal/bacterial/fungal rhodopsins [PR00251] (107-126)
  IPR001425 Archaeal/bacterial/fungal rhodopsins [PR00251] (133-154)
  IPR001425 Archaeal/bacterial/fungal rhodopsins [PR00251] (174-192)
  IPR001425 Archaeal/bacterial/fungal rhodopsins [PR00251] (207-225)
  IPR001425 Archaeal/bacterial/fungal rhodopsins [PTHR28286] (4-230)
  IPR001425 Archaeal/bacterial/fungal rhodopsins [SM01021] (7-242)
  IPR018229 Rhodopsin, retinal binding site [PS00950] (81-93)

Solvent-accessible surface area: 21422 Å² total; per-residue (Å²): 116,56,54,88,63,12,106,72,0,4,96,18,0,62,115,4,22,86,105,0,54,107,112,15,204,59,36,98,62,100,90,28,71,58,7,32,106,16,2,25,85,3,0,36,37,0,11,66,13,10,75,25,16,18,74,66,101,1,63,51,121,129,31,52,116,2,21,12,32,4,27,68,81,0,17,21,36,5,12,40,0,3,4,68,5,0,34,19,139,118,113,15,26,114,93,2,50,109,30,1,31,92,32,12,90,5,15,38,14,0,12,75,72,88,149,33,50,101,58,21,67,88,90,73,52,72,11,26,50,12,27,100,77,9,54,143,45,16,90,36,69,1,9,106,97,0,154,87,169,30,77,95,9,2,120,14,0,44,138,0,33,87,43,6,22,45,51,29,42,86,35,28,78,11,17,31,69,0,52,37,0,7,98,43,122,37,62,50,35,56,8,3,54,64,3,1,97,14,3,71,21,4,6,38,34,3,0,42,21,0,9,115,14,6,108,51,31,91,93,74,119,56,52,89,72,10,106,74,0,3,89,12,0,64,112,3,22,89,85,0,54,86,136,13,196,74,35,102,65,101,93,28,75,57,10,45,115,18,3,23,81,3,0,38,33,0,12,63,16,17,85,22,18,16,73,68,95,0,68,54,124,133,34,52,115,2,32,10,39,6,28,64,82,0,16,19,29,4,7,42,0,2,6,59,7,0,32,19,114,121,90,14,32,118,95,1,51,111,30,0,30,93,31,12,87,8,14,43,16,0,13,87,64,111,144,38,54,99,51,34,67,80,84,71,52,83,11,28,47,8,21,99,78,5,57,145,48,12,90,38,73,0,2,110,87,0,139,84,108,26,79,86,3,3,117,16,0,42,150,0,28,84,42,4,26,43,51,27,41,80,31,28,84,12,16,27,65,0,64,31,1,10,104,42,121,33,62,51,35,53,6,2,48,52,3,0,92,14,3,68,20,4,7,36,31,3,1,25,24,0,17,128,20,8,108,61,28,63,68,16,76,119,174

Foldseek 3Di:
DQLVLLVVLLVLLVVLLVVLVVVLPPDDDVLSVLLSVLLNVLSVLSNVLSVQVNPPHQADDLAGNSVLVSQLPNPLSLLVLLCSLLVDDPVLSVVLNVLSNLLSVLLRCLLNPDPDQVSLVVSLVVSVVSVVVNVVSLVPPSLVSLVVVDVLSNVLSVVLSCQQNVLVVCLSVLSQCEDRSYDHVDYPNVSSNSVSVSSSRNRRVSSVSSSVCVVVSVVD/DQLVLLVVLLVLLVVLLVVLVVVLPPDDDVLSNLLSVLLNVLSVLSNVLSVQVNPPHQADDHAGPSVLVSQLPNVLSLLVLLCSLLVDDPVLSVVLNVLSNLLSVLLRCLLPPDPDPVPLVVSLVSSVVSVVVNVVSLVPDSLVSLVVQDVLSNVLSVVLSVQQNVLVVCLSVLQQPEPRSHDNVDYPNVSSNSVSVSCSRNRRVSSVSSSVSVVVSVVTSDD

Nearest PDB structures (foldseek):
  8wew-assembly2_B  TM=9.987E-01  e=9.705E-25  Haloquadratum walsbyi DSM 16790
  8xhw-assembly1_A  TM=9.962E-01  e=3.594E-24  Haloquadratum walsbyi DSM 16790
  4fbz-assembly1_A-3  TM=9.516E-01  e=1.062E-16  Natrinema thermotolerans
  7bmh-assembly1_A  TM=9.292E-01  e=2.287E-11  Plenodomus lingam
  7bmh-assembly2_B  TM=9.297E-01  e=4.709E-11  Plenodomus lingam

=== Feature glossary ===
Key to the feature types in this record:

Secondary structure (8-state, DSSP). Secondary structure is the local, repeating backbone conformation. DSSP classifies it into eight states by reading the hydrogen-bond network: three helix types (H, G, I), two β types (E, B), two non-regular types (T, S), and unstructured coil (-).

Backbone torsions (φ/ψ). Backbone dihedral angles. Every residue except chain termini has a φ (preceding-C → N → Cα → C) and a ψ (N → Cα → C → next-N). They are reported in degrees following the IUPAC sign convention. Secondary structure is essentially a statement about which (φ, ψ) basin each residue occupies.

Predicted aligned error. Predicted Aligned Error (PAE) is an AlphaFold confidence matrix: entry (i, j) is the expected error in the position of residue j, in ångströms, when the prediction is superimposed on the true structure at residue i. Low PAE within a block of residues means that block is internally rigid and well-predicted; high PAE between two blocks means their relative placement is uncertain even if each block individually is confident.

B-factor. B-factor (Debye–Waller factor) reflects atomic displacement in the crystal lattice. It is an experimental observable (units Å²), not a prediction; low values mean the atom is pinned down, high values mean it moves or is heterogeneous across the crystal.

Secondary structure (3-state, P-SEA). Three-state secondary structure (P-SEA) collapses the eight DSSP classes into helix (a), strand (b), and coil (c). P-SEA assigns these from Cα geometry alone — distances and angles — without requiring backbone oxygens, so it works on any Cα trace.

Sequence. Primary structure: the covalent order of the twenty standard amino acids along the backbone. Two proteins with the same sequence will (almost always) fold to the same structure; two with 30% identity often share a fold but not the details.

pLDDT. pLDDT is the predicted lDDT-Cα score: AlphaFold's confidence that the local environment of each residue (all inter-atomic distances within 15 Å) is correctly placed. It is a per-residue number between 0 and 100, with higher meaning more reliable.

InterPro / GO / CATH / organism. Functional annotations link the protein to curated databases. InterPro entries identify conserved domains and families by matching the sequence against member-database signatures (Pfam, PROSITE, CDD, …). Gene Ontology (GO) terms describe molecular function, biological process, and cellular component in a controlled vocabulary. CATH places the structure in a hierarchical fold classification (Class/Architecture/Topology/Homologous-superfamily). The organism is the source species.

Contact-map, Ramachandran, and PAE plots. Three diagnostic plots accompany the record. The Cα contact map visualizes the tertiary structure as a 2D adjacency matrix (8 Å cutoff, sequence-local contacts suppressed). The Ramachandran plot shows the distribution of backbone (φ, ψ) torsions, with points in the α and β basins reflecting secondary structure content. The PAE plot shows AlphaFold's inter-residue confidence as a color matrix.

mmCIF coordinates. The mmCIF table is the protein's shape written out atom by atom. For each backbone N, Cα, C, and carbonyl O, it records an (x, y, z) coordinate triple in Å plus the residue type, chain letter, and residue number.

Radius of gyration, Cα contacts, bounding box. Three whole-structure scalars: the radius of gyration (RMS distance of Cα from centroid, in Å), the count of Cα–Cα contacts (pairs closer than 8 Å and separated by more than four residues in sequence — i.e. tertiary, not local, contacts), and the bounding-box dimensions. Together they distinguish compact globular folds from extended fibres or disordered chains.

Foldseek 3Di. The Foldseek 3Di string encodes local tertiary geometry as a 20-letter alphabet — one character per residue — derived from the relative positions of nearby Cα atoms. Unlike the amino-acid sequence, 3Di is a direct function of the 3D structure, so two proteins with the same fold have similar 3Di strings even at low sequence identity.

Rendered structure images. Six rendered views show the 3D structure from the faces of a cube — i.e. along ±x, ±y, ±z. Rendering representation is drawn randomly per protein from cartoon (secondary-structure ribbons), sticks (backbone bonds), or molecular surface; coloring is either N→C rainbow (blue at the N-terminus through red at the C-terminus) or one color per chain.

Nearest PDB structures. The Foldseek neighbor list gives the closest experimentally determined structures in the PDB, ranked by structural alignment. TM-score near 1 means near-identical fold; near 0.3 means only rough topology match. This is how one finds what a novel AlphaFold prediction most resembles in the solved-structure universe.

Solvent-accessible surface area. SASA measures how much of the protein is reachable by solvent. It is computed by rolling a water-sized probe over the atomic surface and summing the exposed area (Å²). Per-residue SASA distinguishes core (buried, low SASA) from surface (exposed, high SASA) residues; total SASA is a whole-molecule size measure.